Protein AF-0000000068872513 (afdb_homodimer)

InterPro domains:
  IPR003142 Biotin protein ligase, C-terminal [PF02237] (276-318)
  IPR004143 Biotinyl protein ligase (BPL) and lipoyl protein ligase (LPL), catalytic domain [PF03099] (87-212)
  IPR004143 Biotinyl protein ligase (BPL) and lipoyl protein ligase (LPL), catalytic domain [PS51733] (79-258)
  IPR004408 Biotin--acetyl-CoA-carboxylase ligase [TIGR00121] (84-318)
  IPR004408 Biotin--acetyl-CoA-carboxylase ligase [cd16442] (83-257)
  IPR013196 Helix-turn-helix, type 11 [PF08279] (8-60)
  IPR030855 Bifunctional ligase/repressor BirA [MF_00978] (10-322)
  IPR036388 Winged helix-like DNA-binding domain superfamily [G3DSA:1.10.10.10] (1-65)
  IPR036390 Winged helix DNA-binding domain superfamily [SSF46785] (6-61)
  IPR045864 Class II Aminoacyl-tRNA synthetase/Biotinyl protein ligase (BPL) and lipoyl protein ligase (LPL) [G3DSA:3.30.930.10] (67-274)
  IPR045864 Class II Aminoacyl-tRNA synthetase/Biotinyl protein ligase (BPL) and lipoyl protein ligase (LPL) [SSF55681] (81-271)

Sequence (646 aa):
MKNSQNHLAQIVALLNDRRFHPGTAIGQALNISRTAVWKTVQKLKKYEIPITADKSKGYRLERPFLLLDPQKIKNAVQAEPVRIDLFEQINSTNEYLKRVNHPQQLNICLAEMQTQGKGRFQRAWHSPFGQNIYLSLKYPFHKDVSELAGLSLVCGLAVCNAIEENCPLTKPIFVKWPNDIICEDKKLAGILIEIEAETHGFCSAIIGIGLNVNMEKEQDKINQPWISIKNLTATDQDRNQLCAALINQLVNCIDCFEKKGFNEFLASWKTKDYLLNKQIQLKSGRQELQGKSLGINPQGYLTVQLSDGSERIFSSGDTTLLKMKNSQNHLAQIVALLNDRRFHPGTAIGQALNISRTAVWKTVQKLKKYEIPITADKSKGYRLERPFLLLDPQKIKNAVQAEPVRIDLFEQINSTNEYLKRVNHPQQLNICLAEMQTQGKGRFQRAWHSPFGQNIYLSLKYPFHKDVSELAGLSLVCGLAVCNAIEENCPLTKPIFVKWPNDIICEDKKLAGILIEIEAETHGFCSAIIGIGLNVNMEKEQDKINQPWISIKNLTATDQDRNQLCAALINQLVNCIDCFEKKGFNEFLASWKTKDYLLNKQIQLKSGRQELQGKSLGINPQGYLTVQLSDGSERIFSSGDTTLLK

pLDDT: mean 92.17, std 8.87, range [26.64, 98.75]

Nearest PDB structures (foldseek):
  2ewn-assembly1_B  TM=8.607E-01  e=4.129E-32  Escherichia coli
  6apw-assembly1_A  TM=7.536E-01  e=3.717E-30  Staphylococcus aureus
  6ndl-assembly1_A  TM=7.542E-01  e=5.626E-30  Staphylococcus aureus
  8eni-assembly1_A-2  TM=7.549E-01  e=3.527E-29  Staphylococcus aureus subsp. aureus Mu50
  6aqq-assembly1_A  TM=7.389E-01  e=7.665E-28  Staphylococcus aureus

Radius of gyration: 29.81 Å; Cα contacts (8 Å, |Δi|>4): 1366; chains: 2; bounding box: 68×87×62 Å

Secondary structure (DSSP, 8-state):
--STHHHHHHHHHHHTT---B-HHHHHHHHT--HHHHHHHHHHHHHTT--EEEETTTEEEESS------HHHHHHH--SSSEEEEEESSBS-HHHHHHS---TTSEEEEEES-BSS-B-GGG-B--B-TTTSEEEEEEEEESS-GGGGTTHHHHHHHHHHHHHHHHS--SS--EEETTTEEEETTEEEEEEEEEEEEETTS-EEEEEEEEE--S--SPPTT--S-B--HHHHHSS---HHHHHHHHHHHHHHHHHHHHHH-GGGGHHHHHHHBSSTT-EEEEEETTEEEEEEEEEE-TTS-EEEE-TTS-EEEESS-EEEE--/--STHHHHHHHHHHHTT-S-B-HHHHHHHHT--HHHHHHHHHHHHHTT--EEEETTTEEEESS------HHHHHHH--SSSEEEEEESSBS-HHHHHHS---TTSEEEEEES-BSS-B-GGG-B--B-TTTSEEEEEEEEESS-GGGGTTHHHHHHHHHHHHHHHHS--SS--EEETTTEEEETTEEEEEEEEEEEEETTS-EEEEEEEEE--S--SPPTT--S-B--HHHHHSS---HHHHHHHHHHHHHHHHHHHHHH-GGGGHHHHHHHBSSTT-EEEEEETTEEEEEEEEEE-TTS-EEEE-TTS-EEEESS-EEEE--

Organism: Coxiella burnetii (strain RSA 493 / Nine Mile phase I) (NCBI:txid227377)

Structure (mmCIF, N/CA/C/O backbone):
data_AF-0000000068872513-model_v1
#
loop_
_entity.id
_entity.type
_entity.pdbx_description
1 polymer 'Bifunctional ligase/repressor BirA'
#
loop_
_atom_site.group_PDB
_atom_site.id
_atom_site.type_symbol
_atom_site.label_atom_id
_atom_site.label_alt_id
_atom_site.label_comp_id
_atom_site.label_asym_id
_atom_site.label_entity_id
_atom_site.label_seq_id
_atom_sit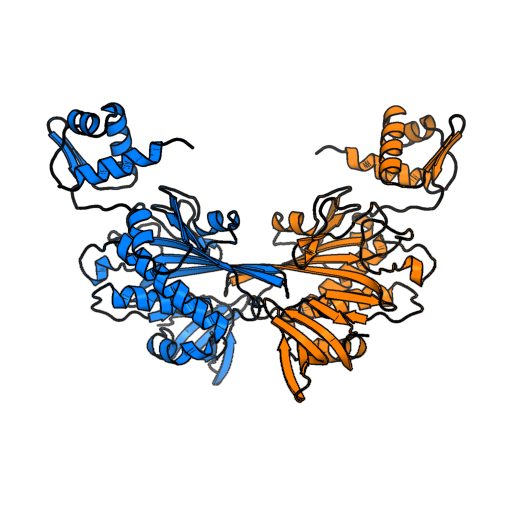e.pdbx_PDB_ins_code
_atom_site.Cartn_x
_atom_site.Cartn_y
_atom_site.Cartn_z
_atom_site.occupancy
_atom_site.B_iso_or_equiv
_atom_site.auth_seq_id
_atom_site.auth_comp_id
_atom_site.auth_asym_id
_atom_site.auth_atom_id
_atom_site.pdbx_PDB_model_num
ATOM 1 N N . MET A 1 1 ? 21.734 -3.811 -20.812 1 26.78 1 MET A N 1
ATOM 2 C CA . MET A 1 1 ? 21.578 -5.199 -20.406 1 26.78 1 MET A CA 1
ATOM 3 C C . MET A 1 1 ? 21.281 -6.098 -21.594 1 26.78 1 MET A C 1
ATOM 5 O O . MET A 1 1 ? 20.156 -6.117 -22.109 1 26.78 1 MET A O 1
ATOM 9 N N . LYS A 1 2 ? 22.219 -6.301 -22.625 1 33 2 LYS A N 1
ATOM 10 C CA . LYS A 1 2 ? 22.391 -6.699 -24.031 1 33 2 LYS A CA 1
ATOM 11 C C . LYS A 1 2 ? 21.734 -8.047 -24.297 1 33 2 LYS A C 1
ATOM 13 O O . LYS A 1 2 ? 21.5 -8.828 -23.375 1 33 2 LYS A O 1
ATOM 18 N N . ASN A 1 3 ? 21.531 -8.57 -25.391 1 40.38 3 ASN A N 1
ATOM 19 C CA . ASN A 1 3 ? 20.922 -9.695 -26.094 1 40.38 3 ASN A CA 1
ATOM 20 C C . ASN A 1 3 ? 21.359 -11.031 -25.484 1 40.38 3 ASN A C 1
ATOM 22 O O . ASN A 1 3 ? 21.547 -12.008 -26.219 1 40.38 3 ASN A O 1
ATOM 26 N N . SER A 1 4 ? 21.984 -11.047 -24.562 1 46.19 4 SER A N 1
ATOM 27 C CA . SER A 1 4 ? 22.469 -12.352 -24.109 1 46.19 4 SER A CA 1
ATOM 28 C C . SER A 1 4 ? 21.312 -13.312 -23.891 1 46.19 4 SER A C 1
ATOM 30 O O . SER A 1 4 ? 21.516 -14.453 -23.453 1 46.19 4 SER A O 1
ATOM 32 N N . GLN A 1 5 ? 20.078 -12.844 -23.547 1 51.5 5 GLN A N 1
ATOM 33 C CA . GLN A 1 5 ? 18.922 -13.68 -23.203 1 51.5 5 GLN A CA 1
ATOM 34 C C . GLN A 1 5 ? 18.719 -14.789 -24.234 1 51.5 5 GLN A C 1
ATOM 36 O O . GLN A 1 5 ? 18.219 -15.859 -23.906 1 51.5 5 GLN A O 1
ATOM 41 N N . ASN A 1 6 ? 18.953 -14.445 -25.469 1 71.88 6 ASN A N 1
ATOM 42 C CA . ASN A 1 6 ? 18.328 -15.156 -26.578 1 71.88 6 ASN A CA 1
ATOM 43 C C . ASN A 1 6 ? 19.031 -16.484 -26.859 1 71.88 6 ASN A C 1
ATOM 45 O O . ASN A 1 6 ? 18.391 -17.484 -27.141 1 71.88 6 ASN A O 1
ATOM 49 N N . HIS A 1 7 ? 20.219 -16.641 -26.297 1 86.12 7 HIS A N 1
ATOM 50 C CA . HIS A 1 7 ? 20.906 -17.859 -26.688 1 86.12 7 HIS A CA 1
ATOM 51 C C . HIS A 1 7 ? 20.469 -19.031 -25.828 1 86.12 7 HIS A C 1
ATOM 53 O O . HIS A 1 7 ? 20.375 -20.156 -26.312 1 86.12 7 HIS A O 1
ATOM 59 N N . LEU A 1 8 ? 20.156 -18.672 -24.625 1 89.94 8 LEU A N 1
ATOM 60 C CA . LEU A 1 8 ? 19.766 -19.719 -23.672 1 89.94 8 LEU A CA 1
ATOM 61 C C . LEU A 1 8 ? 18.516 -20.453 -24.156 1 89.94 8 LEU A C 1
ATOM 63 O O . LEU A 1 8 ? 18.516 -21.688 -24.25 1 89.94 8 LEU A O 1
ATOM 67 N N . ALA A 1 9 ? 17.594 -19.734 -24.516 1 88.75 9 ALA A N 1
ATOM 68 C CA . ALA A 1 9 ? 16.328 -20.312 -24.984 1 88.75 9 ALA A CA 1
ATOM 69 C C . ALA A 1 9 ? 16.531 -21.094 -26.281 1 88.75 9 ALA A C 1
ATOM 71 O O . ALA A 1 9 ? 15.953 -22.172 -26.453 1 88.75 9 ALA A O 1
ATOM 72 N N . GLN A 1 10 ? 17.328 -20.609 -27.062 1 90.81 10 GLN A N 1
ATOM 73 C CA . GLN A 1 10 ? 17.578 -21.25 -28.359 1 90.81 10 GLN A CA 1
ATOM 74 C C . GLN A 1 10 ? 18.328 -22.562 -28.188 1 90.81 10 GLN A C 1
ATOM 76 O O . GLN A 1 10 ? 18 -23.562 -28.859 1 90.81 10 GLN A O 1
ATOM 81 N N . ILE A 1 11 ? 19.25 -22.516 -27.328 1 93 11 ILE A N 1
ATOM 82 C CA . ILE A 1 11 ? 20.031 -23.734 -27.094 1 93 11 ILE A CA 1
ATOM 83 C C . ILE A 1 11 ? 19.141 -24.797 -26.469 1 93 11 ILE A C 1
ATOM 85 O O . ILE A 1 11 ? 19.172 -25.969 -26.875 1 93 11 ILE A O 1
ATOM 89 N N . VAL A 1 12 ? 18.375 -24.406 -25.5 1 91.75 12 VAL A N 1
ATOM 90 C CA . VAL A 1 12 ? 17.453 -25.344 -24.875 1 91.75 12 VAL A CA 1
ATOM 91 C C . VAL A 1 12 ? 16.5 -25.922 -25.906 1 91.75 12 VAL A C 1
ATOM 93 O O . VAL A 1 12 ? 16.25 -27.125 -25.922 1 91.75 12 VAL A O 1
ATOM 96 N N . ALA A 1 13 ? 16.062 -25.062 -26.734 1 89.75 13 ALA A N 1
ATOM 97 C CA . ALA A 1 13 ? 15.133 -25.516 -27.781 1 89.75 13 ALA A CA 1
ATOM 98 C C . ALA A 1 13 ? 15.797 -26.547 -28.688 1 89.75 13 ALA A C 1
ATOM 100 O O . ALA A 1 13 ? 15.18 -27.547 -29.047 1 89.75 13 ALA A O 1
ATOM 101 N N . LEU A 1 14 ? 16.984 -26.359 -29.031 1 91.31 14 LEU A N 1
ATOM 102 C CA . LEU A 1 14 ? 17.734 -27.234 -29.906 1 91.31 14 LEU A CA 1
ATOM 103 C C . LEU A 1 14 ? 17.969 -28.594 -29.234 1 91.31 14 LEU A C 1
ATOM 105 O O . LEU A 1 14 ? 17.922 -29.625 -29.891 1 91.31 14 LEU A O 1
ATOM 109 N N . LEU A 1 15 ? 18.188 -28.562 -27.953 1 92.75 15 LEU A N 1
ATOM 110 C CA . LEU A 1 15 ? 18.562 -29.766 -27.234 1 92.75 15 LEU A CA 1
ATOM 111 C C . LEU A 1 15 ? 17.328 -30.547 -26.812 1 92.75 15 LEU A C 1
ATOM 113 O O . LEU A 1 15 ? 17.438 -31.656 -26.297 1 92.75 15 LEU A O 1
ATOM 117 N N . ASN A 1 16 ? 16.188 -30.062 -27.078 1 90.94 16 ASN A N 1
ATOM 118 C CA . ASN A 1 16 ? 14.961 -30.641 -26.562 1 90.94 16 ASN A CA 1
ATOM 119 C C . ASN A 1 16 ? 14.602 -31.938 -27.297 1 90.94 16 ASN A C 1
ATOM 121 O O . ASN A 1 16 ? 13.711 -32.688 -26.875 1 90.94 16 ASN A O 1
ATOM 125 N N . ASP A 1 17 ? 15.25 -32.25 -28.422 1 89 17 ASP A N 1
ATOM 126 C CA . ASP A 1 17 ? 15.023 -33.5 -29.125 1 89 17 ASP A CA 1
ATOM 127 C C . ASP A 1 17 ? 15.734 -34.656 -28.422 1 89 17 ASP A C 1
ATOM 129 O O . ASP A 1 17 ? 15.609 -35.812 -28.828 1 89 17 ASP A O 1
ATOM 133 N N . ARG A 1 18 ? 16.469 -34.406 -27.422 1 89.19 18 ARG A N 1
ATOM 134 C CA . ARG A 1 18 ? 17.141 -35.312 -26.531 1 89.19 18 ARG A CA 1
ATOM 135 C C . ARG A 1 18 ? 18.219 -36.125 -27.266 1 89.19 18 ARG A C 1
ATOM 137 O O . ARG A 1 18 ? 18.531 -37.25 -26.875 1 89.19 18 ARG A O 1
ATOM 144 N N . ARG A 1 19 ? 18.703 -35.562 -28.328 1 94 19 ARG A N 1
ATOM 145 C CA . ARG A 1 19 ? 19.859 -36.125 -29.031 1 94 19 ARG A CA 1
ATOM 146 C C . ARG A 1 19 ? 21.125 -35.312 -28.766 1 94 19 ARG A C 1
ATOM 148 O O . ARG A 1 19 ? 21.031 -34.125 -28.375 1 94 19 ARG A O 1
ATOM 155 N N . PHE A 1 20 ? 22.156 -36 -28.906 1 95.81 20 PHE A N 1
ATOM 156 C CA . PHE A 1 20 ? 23.422 -35.281 -28.734 1 95.81 20 PHE A CA 1
ATOM 157 C C . PHE A 1 20 ? 23.656 -34.344 -29.906 1 95.81 20 PHE A C 1
ATOM 159 O O . PHE A 1 20 ? 23.438 -34.688 -31.062 1 95.81 20 PHE A O 1
ATOM 166 N N . HIS A 1 21 ? 24.062 -33.156 -29.625 1 96.75 21 HIS A N 1
ATOM 167 C CA . HIS A 1 21 ? 24.484 -32.188 -30.609 1 96.75 21 HIS A CA 1
ATOM 168 C C . HIS A 1 21 ? 25.875 -31.641 -30.297 1 96.75 21 HIS A C 1
ATOM 170 O O . HIS A 1 21 ? 26.094 -31.094 -29.203 1 96.75 21 HIS A O 1
ATOM 176 N N . PRO A 1 22 ? 26.812 -31.844 -31.234 1 95.69 22 PRO A N 1
ATOM 177 C CA . PRO A 1 22 ? 28.125 -31.25 -31 1 95.69 22 PRO A CA 1
ATOM 178 C C . PRO A 1 22 ? 28.078 -29.75 -30.766 1 95.69 22 PRO A C 1
ATOM 180 O O . PRO A 1 22 ? 27.266 -29.047 -31.406 1 95.69 22 PRO A O 1
ATOM 183 N N . GLY A 1 23 ? 28.906 -29.25 -29.969 1 95.19 23 GLY A N 1
ATOM 184 C CA . GLY A 1 23 ? 28.969 -27.828 -29.688 1 95.19 23 GLY A CA 1
ATOM 185 C C . GLY A 1 23 ? 29.125 -26.984 -30.938 1 95.19 23 GLY A C 1
ATOM 186 O O . GLY A 1 23 ? 28.531 -25.906 -31.062 1 95.19 23 GLY A O 1
ATOM 187 N N . THR A 1 24 ? 29.891 -27.484 -31.797 1 94.94 24 THR A N 1
ATOM 188 C CA . THR A 1 24 ? 30.141 -26.781 -33.062 1 94.94 24 THR A CA 1
ATOM 189 C C . THR A 1 24 ? 28.875 -26.703 -33.906 1 94.94 24 THR A C 1
ATOM 191 O O . THR A 1 24 ? 28.609 -25.672 -34.531 1 94.94 24 THR A O 1
ATOM 194 N N . ALA A 1 25 ? 28.156 -27.719 -33.906 1 95.69 25 ALA A N 1
ATOM 195 C CA . ALA A 1 25 ? 26.906 -27.734 -34.656 1 95.69 25 ALA A CA 1
ATOM 196 C C . ALA A 1 25 ? 25.891 -26.766 -34.094 1 95.69 25 ALA A C 1
ATOM 198 O O . ALA A 1 25 ? 25.188 -26.062 -34.812 1 95.69 25 ALA A O 1
ATOM 199 N N . ILE A 1 26 ? 25.812 -26.719 -32.812 1 95.81 26 ILE A N 1
ATOM 200 C CA . ILE A 1 26 ? 24.906 -25.797 -32.125 1 95.81 26 ILE A CA 1
ATOM 201 C C . ILE A 1 26 ? 25.312 -24.359 -32.438 1 95.81 26 ILE A C 1
ATOM 203 O O . ILE A 1 26 ? 24.469 -23.531 -32.781 1 95.81 26 ILE A O 1
ATOM 207 N N . GLY A 1 27 ? 26.547 -24.141 -32.312 1 95.38 27 GLY A N 1
ATOM 208 C CA . GLY A 1 27 ? 27.047 -22.812 -32.625 1 95.38 27 GLY A CA 1
ATOM 209 C C . GLY A 1 27 ? 26.719 -22.359 -34.031 1 95.38 27 GLY A C 1
ATOM 210 O O . GLY A 1 27 ? 26.297 -21.219 -34.25 1 95.38 27 GLY A O 1
ATOM 211 N N . GLN A 1 28 ? 26.906 -23.219 -34.969 1 94.94 28 GLN A N 1
ATOM 212 C CA . GLN A 1 28 ? 26.609 -22.922 -36.375 1 94.94 28 GLN A CA 1
ATOM 213 C C . GLN A 1 28 ? 25.125 -22.641 -36.562 1 94.94 28 GLN A C 1
ATOM 215 O O . GLN A 1 28 ? 24.75 -21.688 -37.25 1 94.94 28 GLN A O 1
ATOM 220 N N . ALA A 1 29 ? 24.375 -23.406 -35.969 1 94.62 29 ALA A N 1
ATOM 221 C CA . ALA A 1 29 ? 22.938 -23.281 -36.125 1 94.62 29 ALA A CA 1
ATOM 222 C C . ALA A 1 29 ? 22.453 -21.938 -35.562 1 94.62 29 ALA A C 1
ATOM 224 O O . ALA A 1 29 ? 21.5 -21.344 -36.094 1 94.62 29 ALA A O 1
ATOM 225 N N . LEU A 1 30 ? 23.109 -21.484 -34.531 1 94.25 30 LEU A N 1
ATOM 226 C CA . LEU A 1 30 ? 22.641 -20.297 -33.812 1 94.25 30 LEU A CA 1
ATOM 227 C C . LEU A 1 30 ? 23.531 -19.094 -34.125 1 94.25 30 LEU A C 1
ATOM 229 O O . LEU A 1 30 ? 23.281 -18 -33.625 1 94.25 30 LEU A O 1
ATOM 233 N N . ASN A 1 31 ? 24.5 -19.344 -34.938 1 94 31 ASN A N 1
ATOM 234 C CA . ASN A 1 31 ? 25.438 -18.297 -35.344 1 94 31 ASN A CA 1
ATOM 235 C C . ASN A 1 31 ? 26.141 -17.688 -34.125 1 94 31 ASN A C 1
ATOM 237 O O . ASN A 1 31 ? 26.156 -16.469 -33.969 1 94 31 ASN A O 1
ATOM 241 N N . ILE A 1 32 ? 26.578 -18.547 -33.25 1 94.69 32 ILE A N 1
ATOM 242 C CA . ILE A 1 32 ? 27.375 -18.141 -32.094 1 94.69 32 ILE A CA 1
ATOM 243 C C . ILE A 1 32 ? 28.609 -19.031 -31.984 1 94.69 32 ILE A C 1
ATOM 245 O O . ILE A 1 32 ? 28.688 -20.062 -32.656 1 94.69 32 ILE A O 1
ATOM 249 N N . SER A 1 33 ? 29.547 -18.672 -31.203 1 94.5 33 SER A N 1
ATOM 250 C CA . SER A 1 33 ? 30.781 -19.438 -31.047 1 94.5 33 SER A CA 1
ATOM 251 C C . SER A 1 33 ? 30.547 -20.688 -30.219 1 94.5 33 SER A C 1
ATOM 253 O O . SER A 1 33 ? 29.594 -20.766 -29.438 1 94.5 33 SER A O 1
ATOM 255 N N . ARG A 1 34 ? 31.422 -21.609 -30.469 1 93.69 34 ARG A N 1
ATOM 256 C CA . ARG A 1 34 ? 31.406 -22.812 -29.625 1 93.69 34 ARG A CA 1
ATOM 257 C C . ARG A 1 34 ? 31.609 -22.469 -28.156 1 93.69 34 ARG A C 1
ATOM 259 O O . ARG A 1 34 ? 31.031 -23.109 -27.281 1 93.69 34 ARG A O 1
ATOM 266 N N . THR A 1 35 ? 32.375 -21.5 -27.938 1 94.5 35 THR A N 1
ATOM 267 C CA . THR A 1 35 ? 32.625 -21.047 -26.562 1 94.5 35 THR A CA 1
ATOM 268 C C . THR A 1 35 ? 31.344 -20.5 -25.938 1 94.5 35 THR A C 1
ATOM 270 O O . THR A 1 35 ? 31.078 -20.75 -24.75 1 94.5 35 THR A O 1
ATOM 273 N N . ALA A 1 36 ? 30.609 -19.766 -26.734 1 94.56 36 ALA A N 1
ATOM 274 C CA . ALA A 1 36 ? 29.344 -19.25 -26.266 1 94.56 36 ALA A CA 1
ATOM 275 C C . ALA A 1 36 ? 28.359 -20.375 -25.922 1 94.56 36 ALA A C 1
ATOM 277 O O . ALA A 1 36 ? 27.625 -20.297 -24.938 1 94.56 36 ALA A O 1
ATOM 278 N N . VAL A 1 37 ? 28.359 -21.359 -26.719 1 95.31 37 VAL A N 1
ATOM 279 C CA . VAL A 1 37 ? 27.531 -22.531 -26.453 1 95.31 37 VAL A CA 1
ATOM 280 C C . VAL A 1 37 ? 27.938 -23.188 -25.141 1 95.31 37 VAL A C 1
ATOM 282 O O . VAL A 1 37 ? 27.094 -23.469 -24.297 1 95.31 37 VAL A O 1
ATOM 285 N N . TRP A 1 38 ? 29.188 -23.406 -25 1 94.19 38 TRP A N 1
ATOM 286 C CA . TRP A 1 38 ? 29.719 -24.016 -23.781 1 94.19 38 TRP A CA 1
ATOM 287 C C . TRP A 1 38 ? 29.344 -23.219 -22.547 1 94.19 38 TRP A C 1
ATOM 289 O O . TRP A 1 38 ? 28.891 -23.781 -21.547 1 94.19 38 TRP A O 1
ATOM 299 N N . LYS A 1 39 ? 29.484 -21.938 -22.594 1 94.94 39 LYS A N 1
ATOM 300 C CA . LYS A 1 39 ? 29.156 -21.062 -21.453 1 94.94 39 LYS A CA 1
ATOM 301 C C . LYS A 1 39 ? 27.672 -21.172 -21.094 1 94.94 39 LYS A C 1
ATOM 303 O O . LYS A 1 39 ? 27.312 -21.188 -19.922 1 94.94 39 LYS A O 1
ATOM 308 N N . THR A 1 40 ? 26.891 -21.156 -22.125 1 94.12 40 THR A N 1
ATOM 309 C CA . THR A 1 40 ? 25.453 -21.266 -21.906 1 94.12 40 THR A CA 1
ATOM 310 C C . THR A 1 40 ? 25.094 -22.594 -21.266 1 94.12 40 THR A C 1
ATOM 312 O O . THR A 1 40 ? 24.281 -22.672 -20.359 1 94.12 40 THR A O 1
ATOM 315 N N . VAL A 1 41 ? 25.719 -23.641 -21.719 1 94 41 VAL A N 1
ATOM 316 C CA . VAL A 1 41 ? 25.469 -24.969 -21.172 1 94 41 VAL A CA 1
ATOM 317 C C . VAL A 1 41 ? 25.922 -25.031 -19.719 1 94 41 VAL A C 1
ATOM 319 O O . VAL A 1 41 ? 25.234 -25.625 -18.875 1 94 41 VAL A O 1
ATOM 322 N N . GLN A 1 42 ? 27.062 -24.438 -19.469 1 94.31 42 GLN A N 1
ATOM 323 C CA . GLN A 1 42 ? 27.547 -24.391 -18.078 1 94.31 42 GLN A CA 1
ATOM 324 C C . GLN A 1 42 ? 26.547 -23.672 -17.188 1 94.31 42 GLN A C 1
ATOM 326 O O . GLN A 1 42 ? 26.297 -24.078 -16.047 1 94.31 42 GLN A O 1
ATOM 331 N N . LYS A 1 43 ? 26.016 -22.609 -17.703 1 93.56 43 LYS A N 1
ATOM 332 C CA . LYS A 1 43 ? 24.984 -21.875 -16.984 1 93.56 43 LYS A CA 1
ATOM 333 C C . LYS A 1 43 ? 23.766 -22.734 -16.719 1 93.56 43 LYS A C 1
ATOM 335 O O . LYS A 1 43 ? 23.219 -22.734 -15.609 1 93.56 43 LYS A O 1
ATOM 340 N N . LEU A 1 44 ? 23.328 -23.422 -17.641 1 92.44 44 LEU A N 1
ATOM 341 C CA . LEU A 1 44 ? 22.172 -24.297 -17.516 1 92.44 44 LEU A CA 1
ATOM 342 C C . LEU A 1 44 ? 22.438 -25.406 -16.5 1 92.44 44 LEU A C 1
ATOM 344 O O . LEU A 1 44 ? 21.547 -25.766 -15.727 1 92.44 44 LEU A O 1
ATOM 348 N N . LYS A 1 45 ? 23.609 -25.891 -16.469 1 91.81 45 LYS A N 1
ATOM 349 C CA . LYS A 1 45 ? 23.984 -26.891 -15.477 1 91.81 45 LYS A CA 1
ATOM 350 C C . LYS A 1 45 ? 23.953 -26.312 -14.062 1 91.81 45 LYS A C 1
ATOM 352 O O . LYS A 1 45 ? 23.531 -26.984 -13.117 1 91.81 45 LYS A O 1
ATOM 357 N N . LYS A 1 46 ? 24.406 -25.109 -13.992 1 91.94 46 LYS A N 1
ATOM 358 C CA . LYS A 1 46 ? 24.359 -24.422 -12.703 1 91.94 46 LYS A CA 1
ATOM 359 C C . LYS A 1 46 ? 22.922 -24.281 -12.219 1 91.94 46 LYS A C 1
ATOM 361 O O . LYS A 1 46 ? 22.656 -24.328 -11.016 1 91.94 46 LYS A O 1
ATOM 366 N N . TYR A 1 47 ? 22.016 -24.109 -13.203 1 91.12 47 TYR A N 1
ATOM 367 C CA . TYR A 1 47 ? 20.594 -24.031 -12.906 1 91.12 47 TYR A CA 1
ATOM 368 C C . TYR A 1 47 ? 20 -25.406 -12.633 1 91.12 47 TYR A C 1
ATOM 370 O O . TYR A 1 47 ? 18.781 -25.562 -12.5 1 91.12 47 TYR A O 1
ATOM 378 N N . GLU A 1 48 ? 20.844 -26.391 -12.664 1 87.12 48 GLU A N 1
ATOM 379 C CA . GLU A 1 48 ? 20.5 -27.781 -12.359 1 87.12 48 GLU A CA 1
ATOM 380 C C . GLU A 1 48 ? 19.594 -28.359 -13.438 1 87.12 48 GLU A C 1
ATOM 382 O O . GLU A 1 48 ? 18.719 -29.172 -13.133 1 87.12 48 GLU A O 1
ATOM 387 N N . ILE A 1 49 ? 19.766 -27.859 -14.586 1 88.5 49 ILE A N 1
ATOM 388 C CA . ILE A 1 49 ? 19.109 -28.484 -15.727 1 88.5 49 ILE A CA 1
ATOM 389 C C . ILE A 1 49 ? 19.875 -29.734 -16.141 1 88.5 49 ILE A C 1
ATOM 391 O O . ILE A 1 49 ? 21.109 -29.734 -16.203 1 88.5 49 ILE A O 1
ATOM 395 N N . PRO A 1 50 ? 19.141 -30.766 -16.422 1 87.38 50 PRO A N 1
ATOM 396 C CA . PRO A 1 50 ? 19.828 -32.031 -16.672 1 87.38 50 PRO A CA 1
ATOM 397 C C . PRO A 1 50 ? 20.406 -32.125 -18.078 1 87.38 50 PRO A C 1
ATOM 399 O O . PRO A 1 50 ? 19.781 -32.75 -18.953 1 87.38 50 PRO A O 1
ATOM 402 N N . ILE A 1 51 ? 21.531 -31.703 -18.281 1 92.19 51 ILE A N 1
ATOM 403 C CA . ILE A 1 51 ? 22.25 -31.781 -19.547 1 92.19 51 ILE A CA 1
ATOM 404 C C . ILE A 1 51 ? 23.484 -32.688 -19.406 1 92.19 51 ILE A C 1
ATOM 406 O O . ILE A 1 51 ? 24.266 -32.5 -18.469 1 92.19 51 ILE A O 1
ATOM 410 N N . THR A 1 52 ? 23.531 -33.562 -20.25 1 93.94 52 THR A N 1
ATOM 411 C CA . THR A 1 52 ? 24.703 -34.406 -20.312 1 93.94 52 THR A CA 1
ATOM 412 C C . THR A 1 52 ? 25.703 -33.906 -21.359 1 93.94 52 THR A C 1
ATOM 414 O O . THR A 1 52 ? 25.312 -33.531 -22.469 1 93.94 52 THR A O 1
ATOM 417 N N . ALA A 1 53 ? 26.891 -33.844 -20.969 1 93.88 53 ALA A N 1
ATOM 418 C CA . ALA A 1 53 ? 27.953 -33.438 -21.875 1 93.88 53 ALA A CA 1
ATOM 419 C C . ALA A 1 53 ? 28.875 -34.625 -22.188 1 93.88 53 ALA A C 1
ATOM 421 O O . ALA A 1 53 ? 29.297 -35.344 -21.281 1 93.88 53 ALA A O 1
ATOM 422 N N . ASP A 1 54 ? 29.047 -34.812 -23.422 1 93.19 54 ASP A N 1
ATOM 423 C CA . ASP A 1 54 ? 29.984 -35.812 -23.922 1 93.19 54 ASP A CA 1
ATOM 424 C C . ASP A 1 54 ? 31.031 -35.188 -24.844 1 93.19 54 ASP A C 1
ATOM 426 O O . ASP A 1 54 ? 30.688 -34.5 -25.812 1 93.19 54 ASP A O 1
ATOM 430 N N . LYS A 1 55 ? 32.25 -35.438 -24.594 1 89.81 55 LYS A N 1
ATOM 431 C CA . LYS A 1 55 ? 33.344 -34.812 -25.328 1 89.81 55 LYS A CA 1
ATOM 432 C C . LYS A 1 55 ? 33.25 -35.125 -26.828 1 89.81 55 LYS A C 1
ATOM 434 O O . LYS A 1 55 ? 33.562 -34.281 -27.656 1 89.81 55 LYS A O 1
ATOM 439 N N . SER A 1 56 ? 32.812 -36.25 -27.203 1 91.56 56 SER A N 1
ATOM 440 C CA . SER A 1 56 ? 32.781 -36.688 -28.594 1 91.56 56 SER A CA 1
ATOM 441 C C . SER A 1 56 ? 31.438 -36.406 -29.25 1 91.56 56 SER A C 1
ATOM 443 O O . SER A 1 56 ? 31.359 -36.094 -30.438 1 91.56 56 SER A O 1
ATOM 445 N N . LYS A 1 57 ? 30.391 -36.344 -28.453 1 94.75 57 LYS A N 1
ATOM 446 C CA . LYS A 1 57 ? 29.047 -36.344 -29.031 1 94.75 57 LYS A CA 1
ATOM 447 C C . LYS A 1 57 ? 28.406 -34.969 -28.859 1 94.75 57 LYS A C 1
ATOM 449 O O . LYS A 1 57 ? 27.453 -34.625 -29.578 1 94.75 57 LYS A O 1
ATOM 454 N N . GLY A 1 58 ? 28.859 -34.25 -27.828 1 96.5 58 GLY A N 1
ATOM 455 C CA . GLY A 1 58 ? 28.281 -32.938 -27.594 1 96.5 58 GLY A CA 1
ATOM 456 C C . GLY A 1 58 ? 27.344 -32.906 -26.391 1 96.5 58 GLY A C 1
ATOM 457 O O . GLY A 1 58 ? 27.672 -33.438 -25.328 1 96.5 58 GLY A O 1
ATOM 458 N N . TYR A 1 59 ? 26.25 -32.125 -26.578 1 96.62 59 TYR A N 1
ATOM 459 C CA . TYR A 1 59 ? 25.359 -31.922 -25.453 1 96.62 59 TYR A CA 1
ATOM 460 C C . TYR A 1 59 ? 23.984 -32.531 -25.734 1 96.62 59 TYR A C 1
ATOM 462 O O . TYR A 1 59 ? 23.516 -32.5 -26.875 1 96.62 59 TYR A O 1
ATOM 470 N N . ARG A 1 60 ? 23.344 -33.062 -24.641 1 94.94 60 ARG A N 1
ATOM 471 C CA . ARG A 1 60 ? 22.016 -33.656 -24.734 1 94.94 60 ARG A CA 1
ATOM 472 C C . ARG A 1 60 ? 21.203 -33.375 -23.469 1 94.94 60 ARG A C 1
ATOM 474 O O . ARG A 1 60 ? 21.734 -33.438 -22.359 1 94.94 60 ARG A O 1
ATOM 481 N N . LEU A 1 61 ? 19.969 -33 -23.656 1 92.94 61 LEU A N 1
ATOM 482 C CA . LEU A 1 61 ? 19.047 -32.938 -22.531 1 92.94 61 LEU A CA 1
ATOM 483 C C . LEU A 1 61 ? 18.578 -34.312 -22.125 1 92.94 61 LEU A C 1
ATOM 485 O O . LEU A 1 61 ? 18.219 -35.125 -22.984 1 92.94 61 LEU A O 1
ATOM 489 N N . GLU A 1 62 ? 18.516 -34.594 -20.891 1 89.31 62 GLU A N 1
ATOM 490 C CA . GLU A 1 62 ? 18.125 -35.906 -20.406 1 89.31 62 GLU A CA 1
ATOM 491 C C . GLU A 1 62 ? 16.609 -36.062 -20.453 1 89.31 62 GLU A C 1
ATOM 493 O O . GLU A 1 62 ? 16.125 -37.188 -20.578 1 89.31 62 GLU A O 1
ATOM 498 N N . ARG A 1 63 ? 15.938 -35 -20.297 1 84.69 63 ARG A N 1
ATOM 499 C CA . ARG A 1 63 ? 14.484 -34.969 -20.391 1 84.69 63 ARG A CA 1
ATOM 500 C C . ARG A 1 63 ? 14.008 -33.656 -21.031 1 84.69 63 ARG A C 1
ATOM 502 O O . ARG A 1 63 ? 14.727 -32.656 -21 1 84.69 63 ARG A O 1
ATOM 509 N N . PRO A 1 64 ? 12.836 -33.781 -21.578 1 84.88 64 PRO A N 1
ATOM 510 C CA . PRO A 1 64 ? 12.328 -32.562 -22.172 1 84.88 64 PRO A CA 1
ATOM 511 C C . PRO A 1 64 ? 12.242 -31.406 -21.172 1 84.88 64 PRO A C 1
ATOM 513 O O . PRO A 1 64 ? 11.922 -31.609 -20.016 1 84.88 64 PRO A O 1
ATOM 516 N N . PHE A 1 65 ? 12.602 -30.281 -21.688 1 87.06 65 PHE A N 1
ATOM 517 C CA . PHE A 1 65 ? 12.578 -29.078 -20.859 1 87.06 65 PHE A CA 1
ATOM 518 C C . PHE A 1 65 ? 12.164 -27.859 -21.688 1 87.06 65 PHE A C 1
ATOM 520 O O . PHE A 1 65 ? 12.766 -27.578 -22.734 1 87.06 65 PHE A O 1
ATOM 527 N N . LEU A 1 66 ? 11.094 -27.219 -21.234 1 87.94 66 LEU A N 1
ATOM 528 C CA . LEU A 1 66 ? 10.586 -26.062 -21.953 1 87.94 66 LEU A CA 1
ATOM 529 C C . LEU A 1 66 ? 10.703 -24.797 -21.094 1 87.94 66 LEU A C 1
ATOM 531 O O . LEU A 1 66 ? 10.289 -24.797 -19.922 1 87.94 66 LEU A O 1
ATOM 535 N N . LEU A 1 67 ? 11.297 -23.812 -21.719 1 93.38 67 LEU A N 1
ATOM 536 C CA . LEU A 1 67 ? 11.336 -22.516 -21.047 1 93.38 67 LEU A CA 1
ATOM 537 C C . LEU A 1 67 ? 10.047 -21.734 -21.297 1 93.38 67 LEU A C 1
ATOM 539 O O . LEU A 1 67 ? 9.305 -22.031 -22.234 1 93.38 67 LEU A O 1
ATOM 543 N N . LEU A 1 68 ? 9.812 -20.766 -20.453 1 96.5 68 LEU A N 1
ATOM 544 C CA . LEU A 1 68 ? 8.703 -19.844 -20.672 1 96.5 68 LEU A CA 1
ATOM 545 C C . LEU A 1 68 ? 8.938 -19.016 -21.922 1 96.5 68 LEU A C 1
ATOM 547 O O . LEU A 1 68 ? 10.078 -18.656 -22.234 1 96.5 68 LEU A O 1
ATOM 551 N N . ASP A 1 69 ? 7.898 -18.766 -22.594 1 94.81 69 ASP A N 1
ATOM 552 C CA . ASP A 1 69 ? 7.887 -17.938 -23.812 1 94.81 69 ASP A CA 1
ATOM 553 C C . ASP A 1 69 ? 6.812 -16.859 -23.719 1 94.81 69 ASP A C 1
ATOM 555 O O . ASP A 1 69 ? 5.621 -17.141 -23.844 1 94.81 69 ASP A O 1
ATOM 559 N N . PRO A 1 70 ? 7.266 -15.641 -23.578 1 95.06 70 PRO A N 1
ATOM 560 C CA . PRO A 1 70 ? 6.285 -14.578 -23.344 1 95.06 70 PRO A CA 1
ATOM 561 C C . PRO A 1 70 ? 5.312 -14.414 -24.516 1 95.06 70 PRO A C 1
ATOM 563 O O . PRO A 1 70 ? 4.148 -14.062 -24.297 1 95.06 70 PRO A O 1
ATOM 566 N N . GLN A 1 71 ? 5.715 -14.688 -25.734 1 94.69 71 GLN A N 1
ATOM 567 C CA . GLN A 1 71 ? 4.82 -14.562 -26.875 1 94.69 71 GLN A CA 1
ATOM 568 C C . GLN A 1 71 ? 3.762 -15.664 -26.859 1 94.69 71 GLN A C 1
ATOM 570 O O . GLN A 1 71 ? 2.592 -15.406 -27.156 1 94.69 71 GLN A O 1
ATOM 575 N N . LYS A 1 72 ? 4.207 -16.859 -26.562 1 95.19 72 LYS A N 1
ATOM 576 C CA . LYS A 1 72 ? 3.256 -17.953 -26.453 1 95.19 72 LYS A CA 1
ATOM 577 C C . LYS A 1 72 ? 2.213 -17.688 -25.375 1 95.19 72 LYS A C 1
ATOM 579 O O . LYS A 1 72 ? 1.02 -17.906 -25.578 1 95.19 72 LYS A O 1
ATOM 584 N N . ILE A 1 73 ? 2.656 -17.188 -24.281 1 97.56 73 ILE A N 1
ATOM 585 C CA . ILE A 1 73 ? 1.756 -16.875 -23.172 1 97.56 73 ILE A CA 1
ATOM 586 C C . ILE A 1 73 ? 0.804 -15.758 -23.578 1 97.56 73 ILE A C 1
ATOM 588 O O . ILE A 1 73 ? -0.412 -15.875 -23.406 1 97.56 73 ILE A O 1
ATOM 592 N N . LYS A 1 74 ? 1.355 -14.68 -24.141 1 96.31 74 LYS A N 1
ATOM 593 C CA . LYS A 1 74 ? 0.562 -13.523 -24.531 1 96.31 74 LYS A CA 1
ATOM 594 C C . LYS A 1 74 ? -0.533 -13.914 -25.531 1 96.31 74 LYS A C 1
ATOM 596 O O . LYS A 1 74 ? -1.663 -13.43 -25.438 1 96.31 74 LYS A O 1
ATOM 601 N N . ASN A 1 75 ? -0.215 -14.812 -26.422 1 95.88 75 ASN A N 1
ATOM 602 C CA . ASN A 1 75 ? -1.163 -15.25 -27.438 1 95.88 75 ASN A CA 1
ATOM 603 C C . ASN A 1 75 ? -2.346 -15.992 -26.812 1 95.88 75 ASN A C 1
ATOM 605 O O . ASN A 1 75 ? -3.428 -16.047 -27.406 1 95.88 75 ASN A O 1
ATOM 609 N N . ALA A 1 76 ? -2.098 -16.547 -25.688 1 96.62 76 ALA A N 1
ATOM 610 C CA . ALA A 1 76 ? -3.143 -17.344 -25.047 1 96.62 76 ALA A CA 1
ATOM 611 C C . ALA A 1 76 ? -3.865 -16.547 -23.969 1 96.62 76 ALA A C 1
ATOM 613 O O . ALA A 1 76 ? -4.805 -17.031 -23.344 1 96.62 76 ALA A O 1
ATOM 614 N N . VAL A 1 77 ? -3.469 -15.312 -23.734 1 96.25 77 VAL A N 1
ATOM 615 C CA . VAL A 1 77 ? -4.113 -14.445 -22.766 1 96.25 77 VAL A CA 1
ATOM 616 C C . VAL A 1 77 ? -5.246 -13.664 -23.438 1 96.25 77 VAL A C 1
ATOM 618 O O . VAL A 1 77 ? -5.074 -13.133 -24.531 1 96.25 77 VAL A O 1
ATOM 621 N N . GLN A 1 78 ? -6.363 -13.578 -22.75 1 90.62 78 GLN A N 1
ATOM 622 C CA . GLN A 1 78 ? -7.559 -12.961 -23.312 1 90.62 78 GLN A CA 1
ATOM 623 C C . GLN A 1 78 ? -7.598 -11.461 -23.031 1 90.62 78 GLN A C 1
ATOM 625 O O . GLN A 1 78 ? -8.102 -10.68 -23.844 1 90.62 78 GLN A O 1
ATOM 630 N N . ALA A 1 79 ? -7.086 -11.117 -21.891 1 82.88 79 ALA A N 1
ATOM 631 C CA . ALA A 1 79 ? -7.125 -9.719 -21.484 1 82.88 79 ALA A CA 1
ATOM 632 C C . ALA A 1 79 ? -6.262 -8.852 -22.406 1 82.88 79 ALA A C 1
ATOM 634 O O . ALA A 1 79 ? -5.184 -9.281 -22.828 1 82.88 79 ALA A O 1
ATOM 635 N N . GLU A 1 80 ? -6.754 -7.539 -22.797 1 76.88 80 GLU A N 1
ATOM 636 C CA . GLU A 1 80 ? -5.992 -6.57 -23.578 1 76.88 80 GLU A CA 1
ATOM 637 C C . GLU A 1 80 ? -6.266 -5.145 -23.109 1 76.88 80 GLU A C 1
ATOM 639 O O . GLU A 1 80 ? -7.398 -4.805 -22.75 1 76.88 80 GLU A O 1
ATOM 644 N N . PRO A 1 81 ? -5.078 -4.562 -23.172 1 87.25 81 PRO A N 1
ATOM 645 C CA . PRO A 1 81 ? -3.666 -4.789 -23.484 1 87.25 81 PRO A CA 1
ATOM 646 C C . PRO A 1 81 ? -2.873 -5.312 -22.281 1 87.25 81 PRO A C 1
ATOM 648 O O . PRO A 1 81 ? -3.102 -4.879 -21.156 1 87.25 81 PRO A O 1
ATOM 651 N N . VAL A 1 82 ? -2.021 -6.285 -22.578 1 92.19 82 VAL A N 1
ATOM 652 C CA . VAL A 1 82 ? -1.212 -6.887 -21.531 1 92.19 82 VAL A CA 1
ATOM 653 C C . VAL A 1 82 ? 0.268 -6.781 -21.891 1 92.19 82 VAL A C 1
ATOM 655 O O . VAL A 1 82 ? 0.646 -6.953 -23.047 1 92.19 82 VAL A O 1
ATOM 658 N N . ARG A 1 83 ? 1.067 -6.379 -20.953 1 94.62 83 ARG A N 1
ATOM 659 C CA . ARG A 1 83 ? 2.523 -6.402 -21.062 1 94.62 83 ARG A CA 1
ATOM 660 C C . ARG A 1 83 ? 3.115 -7.516 -20.203 1 94.62 83 ARG A C 1
ATOM 662 O O . ARG A 1 83 ? 2.875 -7.562 -18.984 1 94.62 83 ARG A O 1
ATOM 669 N N . ILE A 1 84 ? 3.871 -8.375 -20.875 1 96.31 84 ILE A N 1
ATOM 670 C CA . ILE A 1 84 ? 4.504 -9.477 -20.156 1 96.31 84 ILE A CA 1
ATOM 671 C C . ILE A 1 84 ? 6.023 -9.312 -20.188 1 96.31 84 ILE A C 1
ATOM 673 O O . ILE A 1 84 ? 6.633 -9.375 -21.266 1 96.31 84 ILE A O 1
ATOM 677 N N . ASP A 1 85 ? 6.59 -9.047 -19.062 1 97.06 85 ASP A N 1
ATOM 678 C CA . ASP A 1 85 ? 8.039 -9.039 -18.906 1 97.06 85 ASP A CA 1
ATOM 679 C C . ASP A 1 85 ? 8.531 -10.359 -18.312 1 97.06 85 ASP A C 1
ATOM 681 O O . ASP A 1 85 ? 8.109 -10.766 -17.234 1 97.06 85 ASP A O 1
ATOM 685 N N . LEU A 1 86 ? 9.367 -11.008 -19.016 1 97.5 86 LEU A N 1
ATOM 686 C CA . LEU A 1 86 ? 9.922 -12.289 -18.578 1 97.5 86 LEU A CA 1
ATOM 687 C C . LEU A 1 86 ? 11.414 -12.156 -18.297 1 97.5 86 LEU A C 1
ATOM 689 O O . LEU A 1 86 ? 12.172 -11.625 -19.109 1 97.5 86 LEU A O 1
ATOM 693 N N . PHE A 1 87 ? 11.805 -12.656 -17.109 1 97.19 87 PHE A N 1
ATOM 694 C CA . PHE A 1 87 ? 13.211 -12.625 -16.734 1 97.19 87 PHE A CA 1
ATOM 695 C C . PHE A 1 87 ? 13.758 -14.039 -16.547 1 97.19 87 PHE A C 1
ATOM 697 O O . PHE A 1 87 ? 13.062 -14.914 -16.031 1 97.19 87 PHE A O 1
ATOM 704 N N . GLU A 1 88 ? 14.961 -14.188 -17.016 1 95.44 88 GLU A N 1
ATOM 705 C CA . GLU A 1 88 ? 15.68 -15.414 -16.672 1 95.44 88 GLU A CA 1
ATOM 706 C C . GLU A 1 88 ? 15.891 -15.539 -15.172 1 95.44 88 GLU A C 1
ATOM 708 O O . GLU A 1 88 ? 15.602 -16.594 -14.586 1 95.44 88 GLU A O 1
ATOM 713 N N . GLN A 1 89 ? 16.375 -14.523 -14.633 1 96 89 GLN A N 1
ATOM 714 C CA . GLN A 1 89 ? 16.609 -14.406 -13.195 1 96 89 GLN A CA 1
ATOM 715 C C . GLN A 1 89 ? 16.312 -13 -12.703 1 96 89 GLN A C 1
ATOM 717 O O . GLN A 1 89 ? 16.641 -12.016 -13.367 1 96 89 GLN A O 1
ATOM 722 N N . ILE A 1 90 ? 15.664 -12.922 -11.531 1 97.62 90 ILE A N 1
ATOM 723 C CA . ILE A 1 90 ? 15.375 -11.641 -10.898 1 97.62 90 ILE A CA 1
ATOM 724 C C . ILE A 1 90 ? 15.273 -11.828 -9.391 1 97.62 90 ILE A C 1
ATOM 726 O O . ILE A 1 90 ? 15.141 -12.953 -8.898 1 97.62 90 ILE A O 1
ATOM 730 N N . ASN A 1 91 ? 15.398 -10.75 -8.625 1 97.44 91 ASN A N 1
ATOM 731 C CA . ASN A 1 91 ? 15.242 -10.898 -7.18 1 97.44 91 ASN A CA 1
ATOM 732 C C . ASN A 1 91 ? 13.828 -11.328 -6.805 1 97.44 91 ASN A C 1
ATOM 734 O O . ASN A 1 91 ? 13.625 -12.391 -6.215 1 97.44 91 ASN A O 1
ATOM 738 N N . SER A 1 92 ? 12.805 -10.508 -7.227 1 98.12 92 SER A N 1
ATOM 739 C CA . SER A 1 92 ? 11.398 -10.789 -6.977 1 98.12 92 SER A CA 1
ATOM 740 C C . SER A 1 92 ? 10.508 -10.164 -8.039 1 98.12 92 SER A C 1
ATOM 742 O O . SER A 1 92 ? 10.672 -8.992 -8.391 1 98.12 92 SER A O 1
ATOM 744 N N . THR A 1 93 ? 9.609 -10.984 -8.539 1 98.31 93 THR A N 1
ATOM 745 C CA . THR A 1 93 ? 8.695 -10.469 -9.547 1 98.31 93 THR A CA 1
ATOM 746 C C . THR A 1 93 ? 7.801 -9.375 -8.961 1 98.31 93 THR A C 1
ATOM 748 O O . THR A 1 93 ? 7.496 -8.391 -9.633 1 98.31 93 THR A O 1
ATOM 751 N N . ASN A 1 94 ? 7.379 -9.477 -7.711 1 97.69 94 ASN A N 1
ATOM 752 C CA . ASN A 1 94 ? 6.621 -8.422 -7.051 1 97.69 94 ASN A CA 1
ATOM 753 C C . ASN A 1 94 ? 7.434 -7.133 -6.941 1 97.69 94 ASN A C 1
ATOM 755 O O . ASN A 1 94 ? 6.922 -6.047 -7.223 1 97.69 94 ASN A O 1
ATOM 759 N N . GLU A 1 95 ? 8.703 -7.254 -6.543 1 95.88 95 GLU A N 1
ATOM 760 C CA . GLU A 1 95 ? 9.562 -6.082 -6.387 1 95.88 95 GLU A CA 1
ATOM 761 C C . GLU A 1 95 ? 9.734 -5.344 -7.711 1 95.88 95 GLU A C 1
ATOM 763 O O . GLU A 1 95 ? 9.727 -4.109 -7.746 1 95.88 95 GLU A O 1
ATOM 768 N N . TYR A 1 96 ? 9.859 -6.121 -8.734 1 97.44 96 TYR A N 1
ATOM 769 C CA . TYR A 1 96 ? 10 -5.52 -10.055 1 97.44 96 TYR A CA 1
ATOM 770 C C . TYR A 1 96 ? 8.781 -4.672 -10.398 1 97.44 96 TYR A C 1
ATOM 772 O O . TYR A 1 96 ? 8.922 -3.529 -10.844 1 97.44 96 TYR A O 1
ATOM 780 N N . LEU A 1 97 ? 7.59 -5.184 -10.133 1 96.88 97 LEU A N 1
ATOM 781 C CA . LEU A 1 97 ? 6.367 -4.508 -10.547 1 96.88 97 LEU A CA 1
ATOM 782 C C . LEU A 1 97 ? 6.098 -3.287 -9.672 1 96.88 97 LEU A C 1
ATOM 784 O O . LEU A 1 97 ? 5.277 -2.434 -10.023 1 96.88 97 LEU A O 1
ATOM 788 N N . LYS A 1 98 ? 6.73 -3.18 -8.5 1 93 98 LYS A N 1
ATOM 789 C CA . LYS A 1 98 ? 6.621 -1.968 -7.695 1 93 98 LYS A CA 1
ATOM 790 C C . LYS A 1 98 ? 7.223 -0.767 -8.422 1 93 98 LYS A C 1
ATOM 792 O O . LYS A 1 98 ? 6.828 0.375 -8.172 1 93 98 LYS A O 1
ATOM 797 N N . ARG A 1 99 ? 8.078 -1.062 -9.289 1 91.06 99 ARG A N 1
ATOM 798 C CA . ARG A 1 99 ? 8.82 0.009 -9.945 1 91.06 99 ARG A CA 1
ATOM 799 C C . ARG A 1 99 ? 8.273 0.265 -11.352 1 91.06 99 ARG A C 1
ATOM 801 O O . ARG A 1 99 ? 8.727 1.179 -12.039 1 91.06 99 ARG A O 1
ATOM 808 N N . VAL A 1 100 ? 7.41 -0.534 -11.742 1 88.44 100 VAL A N 1
ATOM 809 C CA . VAL A 1 100 ? 6.871 -0.431 -13.094 1 88.44 100 VAL A CA 1
ATOM 810 C C . VAL A 1 100 ? 5.469 0.175 -13.047 1 88.44 100 VAL A C 1
ATOM 812 O O . VAL A 1 100 ? 4.652 -0.205 -12.203 1 88.44 100 VAL A O 1
ATOM 815 N N . ASN A 1 101 ? 5.27 1.19 -13.766 1 78.69 101 ASN A N 1
ATOM 816 C CA . ASN A 1 101 ? 3.936 1.776 -13.852 1 78.69 101 ASN A CA 1
ATOM 817 C C . ASN A 1 101 ? 3.572 2.143 -15.289 1 78.69 101 ASN A C 1
ATOM 819 O O . ASN A 1 101 ? 3.869 3.246 -15.742 1 78.69 101 ASN A O 1
ATOM 823 N N . HIS A 1 102 ? 2.994 1.193 -15.945 1 77.31 102 HIS A N 1
ATOM 824 C CA . HIS A 1 102 ? 2.387 1.446 -17.25 1 77.31 102 HIS A CA 1
ATOM 825 C C . HIS A 1 102 ? 0.864 1.438 -17.156 1 77.31 102 HIS A C 1
ATOM 827 O O . HIS A 1 102 ? 0.232 0.397 -17.344 1 77.31 102 HIS A O 1
ATOM 833 N N . PRO A 1 103 ? 0.261 2.545 -16.938 1 73.56 103 PRO A N 1
ATOM 834 C CA . PRO A 1 103 ? -1.152 2.613 -16.547 1 73.56 103 PRO A CA 1
ATOM 835 C C . PRO A 1 103 ? -2.088 2.18 -17.672 1 73.56 103 PRO A C 1
ATOM 837 O O . PRO A 1 103 ? -3.25 1.847 -17.422 1 73.56 103 PRO A O 1
ATOM 840 N N . GLN A 1 104 ? -1.585 2.066 -18.859 1 79 104 GLN A N 1
ATOM 841 C CA . GLN A 1 104 ? -2.479 1.765 -19.969 1 79 104 GLN A CA 1
ATOM 842 C C . GLN A 1 104 ? -2.551 0.261 -20.234 1 79 104 GLN A C 1
ATOM 844 O O . GLN A 1 104 ? -3.344 -0.197 -21.047 1 79 104 GLN A O 1
ATOM 849 N N . GLN A 1 105 ? -1.731 -0.487 -19.531 1 85.88 105 GLN A N 1
ATOM 850 C CA . GLN A 1 105 ? -1.683 -1.93 -19.734 1 85.88 105 GLN A CA 1
ATOM 851 C C . GLN A 1 105 ? -1.674 -2.684 -18.406 1 85.88 105 GLN A C 1
ATOM 853 O O . GLN A 1 105 ? -1.323 -2.117 -17.375 1 85.88 105 GLN A O 1
ATOM 858 N N . LEU A 1 106 ? -2.18 -3.918 -18.578 1 92.12 106 LEU A N 1
ATOM 859 C CA . LEU A 1 106 ? -1.971 -4.832 -17.469 1 92.12 106 LEU A CA 1
ATOM 860 C C . LEU A 1 106 ? -0.52 -5.297 -17.406 1 92.12 106 LEU A C 1
ATOM 862 O O . LEU A 1 106 ? -0.008 -5.867 -18.375 1 92.12 106 LEU A O 1
ATOM 866 N N . ASN A 1 107 ? 0.147 -5.035 -16.344 1 95.94 107 ASN A N 1
ATOM 867 C CA . ASN A 1 107 ? 1.56 -5.375 -16.203 1 95.94 107 ASN A CA 1
ATOM 868 C C . ASN A 1 107 ? 1.745 -6.742 -15.547 1 95.94 107 ASN A C 1
ATOM 870 O O . ASN A 1 107 ? 1.277 -6.965 -14.43 1 95.94 107 ASN A O 1
ATOM 874 N N . ILE A 1 108 ? 2.396 -7.586 -16.25 1 97.5 108 ILE A N 1
ATOM 875 C CA . ILE A 1 108 ? 2.686 -8.93 -15.773 1 97.5 108 ILE A CA 1
ATOM 876 C C . ILE A 1 108 ? 4.195 -9.172 -15.789 1 97.5 108 ILE A C 1
ATOM 878 O O . ILE A 1 108 ? 4.883 -8.797 -16.734 1 97.5 108 ILE A O 1
ATOM 882 N N . CYS A 1 109 ? 4.684 -9.766 -14.711 1 98.38 109 CYS A N 1
ATOM 883 C CA . CYS A 1 109 ? 6.086 -10.164 -14.625 1 98.38 109 CYS A CA 1
ATOM 884 C C . CYS A 1 109 ? 6.219 -11.656 -14.375 1 98.38 109 CYS A C 1
ATOM 886 O O . CYS A 1 109 ? 5.531 -12.211 -13.516 1 98.38 109 CYS A O 1
ATOM 888 N N . LEU A 1 110 ? 7 -12.297 -15.117 1 98.56 110 LEU A N 1
ATOM 889 C CA . LEU A 1 110 ? 7.355 -13.703 -14.953 1 98.56 110 LEU A CA 1
ATOM 890 C C . LEU A 1 110 ? 8.867 -13.867 -14.812 1 98.56 110 LEU A C 1
ATOM 892 O O . LEU A 1 110 ? 9.633 -13.031 -15.297 1 98.56 110 LEU A O 1
ATOM 896 N N . ALA A 1 111 ? 9.234 -14.945 -14.18 1 98.38 111 ALA A N 1
ATOM 897 C CA . ALA A 1 111 ? 10.656 -15.273 -14.078 1 98.38 111 ALA A CA 1
ATOM 898 C C . ALA A 1 111 ? 10.875 -16.781 -14.094 1 98.38 111 ALA A C 1
ATOM 900 O O . ALA A 1 111 ? 10.055 -17.547 -13.57 1 98.38 111 ALA A O 1
ATOM 901 N N . GLU A 1 112 ? 11.984 -17.172 -14.656 1 97.38 112 GLU A N 1
ATOM 902 C CA . GLU A 1 112 ? 12.383 -18.562 -14.562 1 97.38 112 GLU A CA 1
ATOM 903 C C . GLU A 1 112 ? 12.93 -18.891 -13.18 1 97.38 112 GLU A C 1
ATOM 905 O O . GLU A 1 112 ? 12.852 -20.047 -12.727 1 97.38 112 GLU A O 1
ATOM 910 N N . MET A 1 113 ? 13.445 -17.859 -12.594 1 96.75 113 MET A N 1
ATOM 911 C CA . MET A 1 113 ? 14.039 -18.016 -11.266 1 96.75 113 MET A CA 1
ATOM 912 C C . MET A 1 113 ? 14 -16.703 -10.5 1 96.75 113 MET A C 1
ATOM 914 O O . MET A 1 113 ? 14.227 -15.633 -11.07 1 96.75 113 MET A O 1
ATOM 918 N N . GLN A 1 114 ? 13.719 -16.812 -9.195 1 97.5 114 GLN A N 1
ATOM 919 C CA . GLN A 1 114 ? 13.867 -15.68 -8.289 1 97.5 114 GLN A CA 1
ATOM 920 C C . GLN A 1 114 ? 14.977 -15.93 -7.266 1 97.5 114 GLN A C 1
ATOM 922 O O . GLN A 1 114 ? 15.094 -17.031 -6.73 1 97.5 114 GLN A O 1
ATOM 927 N N . THR A 1 115 ? 15.773 -14.914 -6.996 1 97 115 THR A N 1
ATOM 928 C CA . THR A 1 115 ? 16.844 -15.062 -6.023 1 97 115 THR A CA 1
ATOM 929 C C . THR A 1 115 ? 16.375 -14.641 -4.633 1 97 115 THR A C 1
ATOM 931 O O . THR A 1 115 ? 16.984 -15.016 -3.627 1 97 115 THR A O 1
ATOM 934 N N . GLN A 1 116 ? 15.359 -13.805 -4.598 1 97.06 116 GLN A N 1
ATOM 935 C CA . GLN A 1 116 ? 14.773 -13.344 -3.342 1 97.06 116 GLN A CA 1
ATOM 936 C C . GLN A 1 116 ? 13.25 -13.422 -3.381 1 97.06 116 GLN A C 1
ATOM 938 O O . GLN A 1 116 ? 12.562 -12.453 -3.061 1 97.06 116 GLN A O 1
ATOM 943 N N . GLY A 1 117 ? 12.82 -14.57 -3.867 1 96.56 117 GLY A N 1
ATOM 944 C CA . GLY A 1 117 ? 11.383 -14.773 -3.828 1 96.56 117 GLY A CA 1
ATOM 945 C C . GLY A 1 117 ? 10.781 -14.531 -2.455 1 96.56 117 GLY A C 1
ATOM 946 O O . GLY A 1 117 ? 11.383 -14.883 -1.438 1 96.56 117 GLY A O 1
ATOM 947 N N . LYS A 1 118 ? 9.586 -13.961 -2.451 1 94 118 LYS A N 1
ATOM 948 C CA . LYS A 1 118 ? 9.031 -13.539 -1.17 1 94 118 LYS A CA 1
ATOM 949 C C . LYS A 1 118 ? 7.703 -14.242 -0.889 1 94 118 LYS A C 1
ATOM 951 O O . LYS A 1 118 ? 6.938 -14.523 -1.813 1 94 118 LYS A O 1
ATOM 956 N N . GLY A 1 119 ? 7.527 -14.492 0.357 1 93 119 GLY A N 1
ATOM 957 C CA . GLY A 1 119 ? 6.234 -14.859 0.911 1 93 119 GLY A CA 1
ATOM 958 C C . GLY A 1 119 ? 5.719 -13.867 1.937 1 93 119 GLY A C 1
ATOM 959 O O . GLY A 1 119 ? 6.262 -12.766 2.072 1 93 119 GLY A O 1
ATOM 960 N N . ARG A 1 120 ? 4.633 -14.211 2.582 1 88 120 ARG A N 1
ATOM 961 C CA . ARG A 1 120 ? 4.109 -13.344 3.633 1 88 120 ARG A CA 1
ATOM 962 C C . ARG A 1 120 ? 5.066 -13.289 4.82 1 88 120 ARG A C 1
ATOM 964 O O . ARG A 1 120 ? 5.797 -14.242 5.082 1 88 120 ARG A O 1
ATOM 971 N N . PHE A 1 121 ? 5.043 -12.141 5.477 1 85.56 121 PHE A N 1
ATOM 972 C CA . PHE A 1 121 ? 5.848 -11.906 6.672 1 85.56 121 PHE A CA 1
ATOM 973 C C . PHE A 1 121 ? 7.328 -12.078 6.367 1 85.56 121 PHE A C 1
ATOM 975 O O . PHE A 1 121 ? 8.07 -12.672 7.16 1 85.56 121 PHE A O 1
ATOM 982 N N . GLN A 1 122 ? 7.742 -11.766 5.18 1 83.19 122 GLN A N 1
ATOM 983 C CA . GLN A 1 122 ? 9.125 -11.734 4.715 1 83.19 122 GLN A CA 1
ATOM 984 C C . GLN A 1 122 ? 9.711 -13.141 4.637 1 83.19 122 GLN A C 1
ATOM 986 O O . GLN A 1 122 ? 10.93 -13.32 4.73 1 83.19 122 GLN A O 1
ATOM 991 N N . ARG A 1 123 ? 8.828 -14.078 4.609 1 90.5 123 ARG A N 1
ATOM 992 C CA . ARG A 1 123 ? 9.32 -15.422 4.348 1 90.5 123 ARG A CA 1
ATOM 993 C C . ARG A 1 123 ? 9.844 -15.547 2.922 1 90.5 123 ARG A C 1
ATOM 995 O O . ARG A 1 123 ? 9.555 -14.703 2.072 1 90.5 123 ARG A O 1
ATOM 1002 N N . ALA A 1 124 ? 10.641 -16.609 2.756 1 93.94 124 ALA A N 1
ATOM 1003 C CA . ALA A 1 124 ? 11.234 -16.812 1.437 1 93.94 124 ALA A CA 1
ATOM 1004 C C . ALA A 1 124 ? 10.422 -17.828 0.627 1 93.94 124 ALA A C 1
ATOM 1006 O O . ALA A 1 124 ? 9.93 -18.812 1.172 1 93.94 124 ALA A O 1
ATOM 1007 N N . TRP A 1 125 ? 10.266 -17.578 -0.581 1 96 125 TRP A N 1
ATOM 1008 C CA . TRP A 1 125 ? 9.727 -18.531 -1.539 1 96 125 TRP A CA 1
ATOM 1009 C C . TRP A 1 125 ? 10.828 -19.094 -2.436 1 96 125 TRP A C 1
ATOM 1011 O O . TRP A 1 125 ? 11.352 -18.375 -3.297 1 96 125 TRP A O 1
ATOM 1021 N N . HIS A 1 126 ? 11.203 -20.312 -2.229 1 95.19 126 HIS A N 1
ATOM 1022 C CA . HIS A 1 126 ? 12.242 -20.938 -3.039 1 95.19 126 HIS A CA 1
ATOM 1023 C C . HIS A 1 126 ? 11.805 -21.047 -4.496 1 95.19 126 HIS A C 1
ATOM 1025 O O . HIS A 1 126 ? 10.766 -21.641 -4.793 1 95.19 126 HIS A O 1
ATOM 1031 N N . SER A 1 127 ? 12.617 -20.531 -5.391 1 96.12 127 SER A N 1
ATOM 1032 C CA . SER A 1 127 ? 12.234 -20.375 -6.789 1 96.12 127 SER A CA 1
ATOM 1033 C C . SER A 1 127 ? 13.305 -20.953 -7.719 1 96.12 127 SER A C 1
ATOM 1035 O O . SER A 1 127 ? 13.945 -20.203 -8.461 1 96.12 127 SER A O 1
ATOM 1037 N N . PRO A 1 128 ? 13.453 -22.297 -7.762 1 93.75 128 PRO A N 1
ATOM 1038 C CA . PRO A 1 128 ? 14.438 -22.891 -8.664 1 93.75 128 PRO A CA 1
ATOM 1039 C C . PRO A 1 128 ? 14.148 -22.594 -10.133 1 93.75 128 PRO A C 1
ATOM 1041 O O . PRO A 1 128 ? 13 -22.344 -10.508 1 93.75 128 PRO A O 1
ATOM 1044 N N . PHE A 1 129 ? 15.125 -22.719 -10.961 1 94.75 129 PHE A N 1
ATOM 1045 C CA . PHE A 1 129 ? 15.07 -22.312 -12.359 1 94.75 129 PHE A CA 1
ATOM 1046 C C . PHE A 1 129 ? 14.25 -23.297 -13.18 1 94.75 129 PHE A C 1
ATOM 1048 O O . PHE A 1 129 ? 14.516 -24.5 -13.141 1 94.75 129 PHE A O 1
ATOM 1055 N N . GLY A 1 130 ? 13.227 -22.812 -13.836 1 93.69 130 GLY A N 1
ATOM 1056 C CA . GLY A 1 130 ? 12.555 -23.531 -14.906 1 93.69 130 GLY A CA 1
ATOM 1057 C C . GLY A 1 130 ? 11.625 -24.609 -14.398 1 93.69 130 GLY A C 1
ATOM 1058 O O . GLY A 1 130 ? 11.172 -25.469 -15.172 1 93.69 130 GLY A O 1
ATOM 1059 N N . GLN A 1 131 ? 11.367 -24.609 -13.133 1 93.44 131 GLN A N 1
ATOM 1060 C CA . GLN A 1 131 ? 10.609 -25.734 -12.578 1 93.44 131 GLN A CA 1
ATOM 1061 C C . GLN A 1 131 ? 9.172 -25.312 -12.258 1 93.44 131 GLN A C 1
ATOM 1063 O O . GLN A 1 131 ? 8.234 -26.078 -12.461 1 93.44 131 GLN A O 1
ATOM 1068 N N . ASN A 1 132 ? 9.023 -24.125 -11.742 1 97.12 132 ASN A N 1
ATOM 1069 C CA . ASN A 1 132 ? 7.734 -23.672 -11.234 1 97.12 132 ASN A CA 1
ATOM 1070 C C . ASN A 1 132 ? 7.289 -22.375 -11.906 1 97.12 132 ASN A C 1
ATOM 1072 O O . ASN A 1 132 ? 7.859 -21.969 -12.914 1 97.12 132 ASN A O 1
ATOM 1076 N N . ILE A 1 133 ? 6.176 -21.859 -11.547 1 98.62 133 ILE A N 1
ATOM 1077 C CA . ILE A 1 133 ? 5.695 -20.578 -12.055 1 98.62 133 ILE A CA 1
ATOM 1078 C C . ILE A 1 133 ? 5.824 -19.516 -10.969 1 98.62 133 ILE A C 1
ATOM 1080 O O . ILE A 1 133 ? 5.387 -19.719 -9.828 1 98.62 133 ILE A O 1
ATOM 1084 N N . TYR A 1 134 ? 6.473 -18.5 -11.297 1 98.75 134 TYR A N 1
ATOM 1085 C CA . TYR A 1 134 ? 6.57 -17.266 -10.523 1 98.75 134 TYR A CA 1
ATOM 1086 C C . TYR A 1 134 ? 5.988 -16.094 -11.297 1 98.75 134 TYR A C 1
ATOM 1088 O O . TYR A 1 134 ? 6.637 -15.547 -12.195 1 98.75 134 TYR A O 1
ATOM 1096 N N . LEU A 1 135 ? 4.801 -15.742 -10.969 1 98.75 135 LEU A N 1
ATOM 1097 C CA . LEU A 1 135 ? 4.012 -14.773 -11.719 1 98.75 135 LEU A CA 1
ATOM 1098 C C . LEU A 1 135 ? 3.523 -13.648 -10.812 1 98.75 135 LEU A C 1
ATOM 1100 O O . LEU A 1 135 ? 3.025 -13.906 -9.719 1 98.75 135 LEU A O 1
ATOM 1104 N N . SER A 1 136 ? 3.742 -12.422 -11.219 1 98.69 136 SER A N 1
ATOM 1105 C CA . SER A 1 136 ? 3.137 -11.273 -10.555 1 98.69 136 SER A CA 1
ATOM 1106 C C . SER A 1 136 ? 2.297 -10.445 -11.523 1 98.69 136 SER A C 1
ATOM 1108 O O . SER A 1 136 ? 2.682 -10.266 -12.68 1 98.69 136 SER A O 1
ATOM 1110 N N . LEU A 1 137 ? 1.215 -10.039 -11.062 1 97.56 137 LEU A N 1
ATOM 1111 C CA . LEU A 1 137 ? 0.282 -9.188 -11.797 1 97.56 137 LEU A CA 1
ATOM 1112 C C . LEU A 1 137 ? -0.006 -7.91 -11.023 1 97.56 137 LEU A C 1
ATOM 1114 O O . LEU A 1 137 ? -0.323 -7.957 -9.828 1 97.56 137 LEU A O 1
ATOM 1118 N N . LYS A 1 138 ? 0.202 -6.746 -11.664 1 96.31 138 LYS A N 1
ATOM 1119 C CA . LYS A 1 138 ? -0.182 -5.473 -11.062 1 96.31 138 LYS A CA 1
ATOM 1120 C C . LYS A 1 138 ? -1.561 -5.027 -11.547 1 96.31 138 LYS A C 1
ATOM 1122 O O . LYS A 1 138 ? -1.791 -4.906 -12.75 1 96.31 138 LYS A O 1
ATOM 1127 N N . TYR A 1 139 ? -2.449 -4.797 -10.625 1 93.69 139 TYR A N 1
ATOM 1128 C CA . TYR A 1 139 ? -3.818 -4.445 -10.977 1 93.69 139 TYR A CA 1
ATOM 1129 C C . TYR A 1 139 ? -4.242 -3.15 -10.297 1 93.69 139 TYR A C 1
ATOM 1131 O O . TYR A 1 139 ? -4.234 -3.059 -9.062 1 93.69 139 TYR A O 1
ATOM 1139 N N . PRO A 1 140 ? -4.664 -2.113 -11.031 1 91 140 PRO A N 1
ATOM 1140 C CA . PRO A 1 140 ? -5.219 -0.885 -10.453 1 91 140 PRO A CA 1
ATOM 1141 C C . PRO A 1 140 ? -6.695 -1.02 -10.086 1 91 140 PRO A C 1
ATOM 1143 O O . PRO A 1 140 ? -7.492 -1.521 -10.883 1 91 140 PRO A O 1
ATOM 1146 N N . PHE A 1 141 ? -7.031 -0.648 -8.898 1 88.12 141 PHE A N 1
ATOM 1147 C CA . PHE A 1 141 ? -8.414 -0.683 -8.453 1 88.12 141 PHE A CA 1
ATOM 1148 C C . PHE A 1 141 ? -9.008 0.722 -8.398 1 88.12 141 PHE A C 1
ATOM 1150 O O . PHE A 1 141 ? -8.32 1.673 -8.016 1 88.12 141 PHE A O 1
ATOM 1157 N N . HIS A 1 142 ? -10.211 0.793 -8.781 1 80.75 142 HIS A N 1
ATOM 1158 C CA . HIS A 1 142 ? -10.961 2.031 -8.586 1 80.75 142 HIS A CA 1
ATOM 1159 C C . HIS A 1 142 ? -11.82 1.963 -7.332 1 80.75 142 HIS A C 1
ATOM 1161 O O . HIS A 1 142 ? -13.008 2.297 -7.371 1 80.75 142 HIS A O 1
ATOM 1167 N N . LYS A 1 143 ? -11.281 1.429 -6.301 1 78.56 143 LYS A N 1
ATOM 1168 C CA . LYS A 1 143 ? -11.883 1.28 -4.98 1 78.56 143 LYS A CA 1
ATOM 1169 C C . LYS A 1 143 ? -10.906 1.691 -3.879 1 78.56 143 LYS A C 1
ATOM 1171 O O . LYS A 1 143 ? -9.695 1.703 -4.09 1 78.56 143 LYS A O 1
ATOM 1176 N N . ASP A 1 144 ? -11.547 2.035 -2.785 1 83.25 144 ASP A N 1
ATOM 1177 C CA . ASP A 1 144 ? -10.695 2.281 -1.624 1 83.25 144 ASP A CA 1
ATOM 1178 C C . ASP A 1 144 ? -10.062 0.984 -1.124 1 83.25 144 ASP A C 1
ATOM 1180 O O . ASP A 1 144 ? -10.633 -0.096 -1.292 1 83.25 144 ASP A O 1
ATOM 1184 N N . VAL A 1 145 ? -8.922 1.098 -0.588 1 83.81 145 VAL A N 1
ATOM 1185 C CA . VAL A 1 145 ? -8.148 -0.035 -0.096 1 83.81 145 VAL A CA 1
ATOM 1186 C C . VAL A 1 145 ? -8.984 -0.838 0.9 1 83.81 145 VAL A C 1
ATOM 1188 O O . VAL A 1 145 ? -8.867 -2.064 0.97 1 83.81 145 VAL A O 1
ATOM 1191 N N . SER A 1 146 ? -9.859 -0.198 1.605 1 81.44 146 SER A N 1
ATOM 1192 C CA . SER A 1 146 ? -10.68 -0.857 2.613 1 81.44 146 SER A CA 1
ATOM 1193 C C . SER A 1 146 ? -11.68 -1.817 1.973 1 81.44 146 SER A C 1
ATOM 1195 O O . SER A 1 146 ? -12.25 -2.67 2.652 1 81.44 146 SER A O 1
ATOM 1197 N N . GLU A 1 147 ? -11.867 -1.728 0.686 1 84.06 147 GLU A N 1
ATOM 1198 C CA . GLU A 1 147 ? -12.82 -2.572 -0.021 1 84.06 147 GLU A CA 1
ATOM 1199 C C . GLU A 1 147 ? -12.133 -3.779 -0.653 1 84.06 147 GLU A C 1
ATOM 1201 O O . GLU A 1 147 ? -12.758 -4.547 -1.384 1 84.06 147 GLU A O 1
ATOM 1206 N N . LEU A 1 148 ? -10.938 -3.963 -0.371 1 88.5 148 LEU A N 1
ATOM 1207 C CA . LEU A 1 148 ? -10.195 -5.043 -1.007 1 88.5 148 LEU A CA 1
ATOM 1208 C C . LEU A 1 148 ? -10.148 -6.273 -0.108 1 88.5 148 LEU A C 1
ATOM 1210 O O . LEU A 1 148 ? -9.477 -7.258 -0.427 1 88.5 148 LEU A O 1
ATOM 1214 N N . ALA A 1 149 ? -10.953 -6.223 0.962 1 88.5 149 ALA A N 1
ATOM 1215 C CA . ALA A 1 149 ? -11.031 -7.398 1.827 1 88.5 149 ALA A CA 1
ATOM 1216 C C . ALA A 1 149 ? -11.5 -8.625 1.044 1 88.5 149 ALA A C 1
ATOM 1218 O O . ALA A 1 149 ? -12.477 -8.555 0.295 1 88.5 149 ALA A O 1
ATOM 1219 N N . GLY A 1 150 ? -10.766 -9.672 1.168 1 93.5 150 GLY A N 1
ATOM 1220 C CA . GLY A 1 150 ? -11.133 -10.914 0.496 1 93.5 150 GLY A CA 1
ATOM 1221 C C . GLY A 1 150 ? -10.391 -11.117 -0.813 1 93.5 150 GLY A C 1
ATOM 1222 O O . GLY A 1 150 ? -10.516 -12.172 -1.439 1 93.5 150 GLY A O 1
ATOM 1223 N N . LEU A 1 151 ? -9.648 -10.141 -1.231 1 95.31 151 LEU A N 1
ATOM 1224 C CA . LEU A 1 151 ? -8.969 -10.211 -2.521 1 95.31 151 LEU A CA 1
ATOM 1225 C C . LEU A 1 151 ? -8.07 -11.445 -2.598 1 95.31 151 LEU A C 1
ATOM 1227 O O . LEU A 1 151 ? -8.039 -12.133 -3.621 1 95.31 151 LEU A O 1
ATOM 1231 N N . SER A 1 152 ? -7.375 -11.75 -1.554 1 95.62 152 SER A N 1
ATOM 1232 C CA . SER A 1 152 ? -6.48 -12.906 -1.562 1 95.62 152 SER A CA 1
ATOM 1233 C C . SER A 1 152 ? -7.254 -14.203 -1.767 1 95.62 152 SER A C 1
ATOM 1235 O O . SER A 1 152 ? -6.785 -15.109 -2.459 1 95.62 152 SER A O 1
ATOM 1237 N N . LEU A 1 153 ? -8.406 -14.297 -1.179 1 97.25 153 LEU A N 1
ATOM 1238 C CA . LEU A 1 153 ? -9.242 -15.484 -1.326 1 97.25 153 LEU A CA 1
ATOM 1239 C C . LEU A 1 153 ? -9.75 -15.617 -2.76 1 97.25 153 LEU A C 1
ATOM 1241 O O . LEU A 1 153 ? -9.781 -16.719 -3.311 1 97.25 153 LEU A O 1
ATOM 1245 N N . VAL A 1 154 ? -10.102 -14.453 -3.309 1 98 154 VAL A N 1
ATOM 1246 C CA . VAL A 1 154 ? -10.531 -14.43 -4.703 1 98 154 VAL A CA 1
ATOM 1247 C C . VAL A 1 154 ? -9.398 -14.938 -5.598 1 98 154 VAL A C 1
ATOM 1249 O O . VAL A 1 154 ? -9.625 -15.75 -6.492 1 98 154 VAL A O 1
ATOM 1252 N N . CYS A 1 155 ? -8.211 -14.5 -5.359 1 98.44 155 CYS A N 1
ATOM 1253 C CA . CYS A 1 155 ? -7.055 -14.938 -6.133 1 98.44 155 CYS A CA 1
ATOM 1254 C C . CYS A 1 155 ? -6.797 -16.422 -5.938 1 98.44 155 CYS A C 1
ATOM 1256 O O . CYS A 1 155 ? -6.43 -17.125 -6.883 1 98.44 155 CYS A O 1
ATOM 1258 N N . GLY A 1 156 ? -6.957 -16.891 -4.699 1 98.5 156 GLY A N 1
ATOM 1259 C CA . GLY A 1 156 ? -6.832 -18.328 -4.445 1 98.5 156 GLY A CA 1
ATOM 1260 C C . GLY A 1 156 ? -7.797 -19.156 -5.266 1 98.5 156 GLY A C 1
ATOM 1261 O O . GLY A 1 156 ? -7.406 -20.172 -5.852 1 98.5 156 GLY A O 1
ATOM 1262 N N . LEU A 1 157 ? -9.047 -18.734 -5.312 1 98.62 157 LEU A N 1
ATOM 1263 C CA . LEU A 1 157 ? -10.047 -19.438 -6.102 1 98.62 157 LEU A CA 1
ATOM 1264 C C . LEU A 1 157 ? -9.695 -19.406 -7.582 1 98.62 157 LEU A C 1
ATOM 1266 O O . LEU A 1 157 ? -9.867 -20.406 -8.289 1 98.62 157 LEU A O 1
ATOM 1270 N N . ALA A 1 158 ? -9.188 -18.266 -8.039 1 98.69 158 ALA A N 1
ATOM 1271 C CA . ALA A 1 158 ? -8.766 -18.141 -9.43 1 98.69 158 ALA A CA 1
ATOM 1272 C C . ALA A 1 158 ? -7.672 -19.141 -9.766 1 98.69 158 ALA A C 1
ATOM 1274 O O . ALA A 1 158 ? -7.703 -19.766 -10.828 1 98.69 158 ALA A O 1
ATOM 1275 N N . VAL A 1 159 ? -6.742 -19.312 -8.867 1 98.75 159 VAL A N 1
ATOM 1276 C CA . VAL A 1 159 ? -5.645 -20.25 -9.07 1 98.75 159 VAL A CA 1
ATOM 1277 C C . VAL A 1 159 ? -6.191 -21.672 -9.117 1 98.75 159 VAL A C 1
ATOM 1279 O O . VAL A 1 159 ? -5.816 -22.469 -9.992 1 98.75 159 VAL A O 1
ATOM 1282 N N . CYS A 1 160 ? -7.086 -21.984 -8.203 1 98.62 160 CYS A N 1
ATOM 1283 C CA . CYS A 1 160 ? -7.707 -23.312 -8.211 1 98.62 160 CYS A CA 1
ATOM 1284 C C . CYS A 1 160 ? -8.391 -23.578 -9.547 1 98.62 160 CYS A C 1
ATOM 1286 O O . CYS A 1 160 ? -8.195 -24.641 -10.148 1 98.62 160 CYS A O 1
ATOM 1288 N N . ASN A 1 161 ? -9.156 -22.625 -9.984 1 98.25 161 ASN A N 1
ATOM 1289 C CA . ASN A 1 161 ? -9.859 -22.766 -11.258 1 98.25 161 ASN A CA 1
ATOM 1290 C C . ASN A 1 161 ? -8.883 -23.016 -12.406 1 98.25 161 ASN A C 1
ATOM 1292 O O . ASN A 1 161 ? -9.109 -23.906 -13.234 1 98.25 161 ASN A O 1
ATOM 1296 N N . ALA A 1 162 ? -7.836 -22.25 -12.477 1 98.5 162 ALA A N 1
ATOM 1297 C CA . ALA A 1 162 ? -6.855 -22.375 -13.555 1 98.5 162 ALA A CA 1
ATOM 1298 C C . ALA A 1 162 ? -6.238 -23.781 -13.57 1 98.5 162 ALA A C 1
ATOM 1300 O O . ALA A 1 162 ? -6.086 -24.391 -14.633 1 98.5 162 ALA A O 1
ATOM 1301 N N . ILE A 1 163 ? -5.91 -24.266 -12.398 1 98.31 163 ILE A N 1
ATOM 1302 C CA . ILE A 1 163 ? -5.277 -25.578 -12.289 1 98.31 163 ILE A CA 1
ATOM 1303 C C . ILE A 1 163 ? -6.273 -26.672 -12.68 1 98.31 163 ILE A C 1
ATOM 1305 O O . ILE A 1 163 ? -5.969 -27.531 -13.508 1 98.31 163 ILE A O 1
ATOM 1309 N N . GLU A 1 164 ? -7.469 -26.594 -12.109 1 97.5 164 GLU A N 1
ATOM 1310 C CA . GLU A 1 164 ? -8.461 -27.641 -12.297 1 97.5 164 GLU A CA 1
ATOM 1311 C C . GLU A 1 164 ? -8.922 -27.719 -13.75 1 97.5 164 GLU A C 1
ATOM 1313 O O . GLU A 1 164 ? -9.219 -28.812 -14.258 1 97.5 164 GLU A O 1
ATOM 1318 N N . GLU A 1 165 ? -8.914 -26.656 -14.422 1 96.44 165 GLU A N 1
ATOM 1319 C CA . GLU A 1 165 ? -9.367 -26.609 -15.805 1 96.44 165 GLU A CA 1
ATOM 1320 C C . GLU A 1 165 ? -8.273 -27.094 -16.766 1 96.44 165 GLU A C 1
ATOM 1322 O O . GLU A 1 165 ? -8.555 -27.438 -17.906 1 96.44 165 GLU A O 1
ATOM 1327 N N . ASN A 1 166 ? -7.039 -27.109 -16.281 1 96.25 166 ASN A N 1
ATOM 1328 C CA . ASN A 1 166 ? -5.957 -27.312 -17.25 1 96.25 166 ASN A CA 1
ATOM 1329 C C . ASN A 1 166 ? -5.109 -28.531 -16.875 1 96.25 166 ASN A C 1
ATOM 1331 O O . ASN A 1 166 ? -4.328 -29.016 -17.703 1 96.25 166 ASN A O 1
ATOM 1335 N N . CYS A 1 167 ? -5.246 -29 -15.641 1 94.81 167 CYS A N 1
ATOM 1336 C CA . CYS A 1 167 ? -4.445 -30.141 -15.188 1 94.81 167 CYS A CA 1
ATOM 1337 C C . CYS A 1 167 ? -5.336 -31.281 -14.742 1 94.81 167 CYS A C 1
ATOM 1339 O O . CYS A 1 167 ? -6.34 -31.078 -14.07 1 94.81 167 CYS A O 1
ATOM 1341 N N . PRO A 1 168 ? -5.012 -32.469 -15.125 1 92.31 168 PRO A N 1
ATOM 1342 C CA . PRO A 1 168 ? -5.793 -33.625 -14.711 1 92.31 168 PRO A CA 1
ATOM 1343 C C . PRO A 1 168 ? -5.469 -34.094 -13.281 1 92.31 168 PRO A C 1
ATOM 1345 O O . PRO A 1 168 ? -4.84 -35.125 -13.086 1 92.31 168 PRO A O 1
ATOM 1348 N N . LEU A 1 169 ? -5.98 -33.438 -12.383 1 92.81 169 LEU A N 1
ATOM 1349 C CA . LEU A 1 169 ? -5.695 -33.75 -10.984 1 92.81 169 LEU A CA 1
ATOM 1350 C C . LEU A 1 169 ? -6.492 -34.969 -10.531 1 92.81 169 LEU A C 1
ATOM 1352 O O . LEU A 1 169 ? -7.652 -35.125 -10.914 1 92.81 169 LEU A O 1
ATOM 1356 N N . THR A 1 170 ? -5.883 -35.75 -9.727 1 90.06 170 THR A N 1
ATOM 1357 C CA . THR A 1 170 ? -6.535 -36.938 -9.188 1 90.06 170 THR A CA 1
ATOM 1358 C C . THR A 1 170 ? -7.047 -36.688 -7.77 1 90.06 170 THR A C 1
ATOM 1360 O O . THR A 1 170 ? -7.781 -37.5 -7.207 1 90.06 170 THR A O 1
ATOM 1363 N N . LYS A 1 171 ? -6.617 -35.625 -7.184 1 95.5 171 LYS A N 1
ATOM 1364 C CA . LYS A 1 171 ? -6.988 -35.219 -5.832 1 95.5 171 LYS A CA 1
ATOM 1365 C C . LYS A 1 171 ? -7.516 -33.781 -5.816 1 95.5 171 LYS A C 1
ATOM 1367 O O . LYS A 1 171 ? -7.082 -32.938 -6.613 1 95.5 171 LYS A O 1
ATOM 1372 N N . PRO A 1 172 ? -8.414 -33.531 -4.945 1 96.75 172 PRO A N 1
ATOM 1373 C CA . PRO A 1 172 ? -8.938 -32.156 -4.883 1 96.75 172 PRO A CA 1
ATOM 1374 C C . PRO A 1 172 ? -7.934 -31.172 -4.297 1 96.75 172 PRO A C 1
ATOM 1376 O O . PRO A 1 172 ? -7.059 -31.562 -3.52 1 96.75 172 PRO A O 1
ATOM 1379 N N . ILE A 1 173 ? -8.062 -29.969 -4.703 1 98.12 173 ILE A N 1
ATOM 1380 C CA . ILE A 1 173 ? -7.258 -28.891 -4.129 1 98.12 173 ILE A CA 1
ATOM 1381 C C . ILE A 1 173 ? -8.156 -27.906 -3.389 1 98.12 173 ILE A C 1
ATOM 1383 O O . ILE A 1 173 ? -9.328 -27.75 -3.729 1 98.12 173 ILE A O 1
ATOM 1387 N N . PHE A 1 174 ? -7.621 -27.281 -2.375 1 98.38 174 PHE A N 1
ATOM 1388 C CA . PHE A 1 174 ? -8.344 -26.375 -1.491 1 98.38 174 PHE A CA 1
ATOM 1389 C C . PHE A 1 174 ? -7.543 -25.094 -1.252 1 98.38 174 PHE A C 1
ATOM 1391 O O . PHE A 1 174 ? -6.367 -25.016 -1.608 1 98.38 174 PHE A O 1
ATOM 1398 N N . VAL A 1 175 ? -8.234 -24.125 -0.772 1 98.25 175 VAL A N 1
ATOM 1399 C CA . VAL A 1 175 ? -7.578 -22.891 -0.359 1 98.25 175 VAL A CA 1
ATOM 1400 C C . VAL A 1 175 ? -7.484 -22.844 1.164 1 98.25 175 VAL A C 1
ATOM 1402 O O . VAL A 1 175 ? -8.492 -22.969 1.859 1 98.25 175 VAL A O 1
ATOM 1405 N N . LYS A 1 176 ? -6.309 -22.734 1.635 1 97.62 176 LYS A N 1
ATOM 1406 C CA . LYS A 1 176 ? -6.09 -22.516 3.061 1 97.62 176 LYS A CA 1
ATOM 1407 C C . LYS A 1 176 ? -5.965 -21.016 3.361 1 97.62 176 LYS A C 1
ATOM 1409 O O . LYS A 1 176 ? -5.047 -20.359 2.877 1 97.62 176 LYS A O 1
ATOM 1414 N N . TRP A 1 177 ? -6.871 -20.562 4.137 1 95.88 177 TRP A N 1
ATOM 1415 C CA . TRP A 1 177 ? -6.887 -19.141 4.504 1 95.88 177 TRP A CA 1
ATOM 1416 C C . TRP A 1 177 ? -5.555 -18.734 5.125 1 95.88 177 TRP A C 1
ATOM 1418 O O . TRP A 1 177 ? -5.043 -19.406 6.02 1 95.88 177 TRP A O 1
ATOM 1428 N N . PRO A 1 178 ? -4.922 -17.656 4.602 1 92.94 178 PRO A N 1
ATOM 1429 C CA . PRO A 1 178 ? -5.531 -16.703 3.668 1 92.94 178 PRO A CA 1
ATOM 1430 C C . PRO A 1 178 ? -4.91 -16.766 2.275 1 92.94 178 PRO A C 1
ATOM 1432 O O . PRO A 1 178 ? -5.348 -16.047 1.368 1 92.94 178 PRO A O 1
ATOM 1435 N N . ASN A 1 179 ? -3.965 -17.656 1.996 1 90.94 179 ASN A N 1
ATOM 1436 C CA . ASN A 1 179 ? -3.189 -17.359 0.795 1 90.94 179 ASN A CA 1
ATOM 1437 C C . ASN A 1 179 ? -2.578 -18.625 0.202 1 90.94 179 ASN A C 1
ATOM 1439 O O . ASN A 1 179 ? -1.791 -18.562 -0.743 1 90.94 179 ASN A O 1
ATOM 1443 N N . ASP A 1 180 ? -2.953 -19.797 0.724 1 97.31 180 ASP A N 1
ATOM 1444 C CA . ASP A 1 180 ? -2.287 -21 0.252 1 97.31 180 ASP A CA 1
ATOM 1445 C C . ASP A 1 180 ? -3.262 -21.906 -0.501 1 97.31 180 ASP A C 1
ATOM 1447 O O . ASP A 1 180 ? -4.43 -22.016 -0.128 1 97.31 180 ASP A O 1
ATOM 1451 N N . ILE A 1 181 ? -2.727 -22.516 -1.451 1 98.56 181 ILE A N 1
ATOM 1452 C CA . ILE A 1 181 ? -3.428 -23.625 -2.096 1 98.56 181 ILE A CA 1
ATOM 1453 C C . ILE A 1 181 ? -2.848 -24.953 -1.615 1 98.56 181 ILE A C 1
ATOM 1455 O O . ILE A 1 181 ? -1.632 -25.156 -1.639 1 98.56 181 ILE A O 1
ATOM 1459 N N . ILE A 1 182 ? -3.715 -25.828 -1.24 1 98.19 182 ILE A N 1
ATOM 1460 C CA . ILE A 1 182 ? -3.297 -27.062 -0.576 1 98.19 182 ILE A CA 1
ATOM 1461 C C . ILE A 1 182 ? -3.854 -28.266 -1.325 1 98.19 182 ILE A C 1
ATOM 1463 O O . ILE A 1 182 ? -4.996 -28.25 -1.79 1 98.19 182 ILE A O 1
ATOM 1467 N N . CYS A 1 183 ? -3.051 -29.219 -1.421 1 97.75 183 CYS A N 1
ATOM 1468 C CA . CYS A 1 183 ? -3.449 -30.562 -1.855 1 97.75 183 CYS A CA 1
ATOM 1469 C C . CYS A 1 183 ? -2.814 -31.625 -0.978 1 97.75 183 CYS A C 1
ATOM 1471 O O . CYS A 1 183 ? -1.599 -31.625 -0.771 1 97.75 183 CYS A O 1
ATOM 1473 N N . GLU A 1 184 ? -3.617 -32.5 -0.429 1 95.94 184 GLU A N 1
ATOM 1474 C CA . GLU A 1 184 ? -3.148 -33.562 0.443 1 95.94 184 GLU A CA 1
ATOM 1475 C C . GLU A 1 184 ? -2.312 -33 1.595 1 95.94 184 GLU A C 1
ATOM 1477 O O . GLU A 1 184 ? -1.214 -33.5 1.861 1 95.94 184 GLU A O 1
ATOM 1482 N N . ASP A 1 185 ? -2.752 -31.953 2.141 1 95.06 185 ASP A N 1
ATOM 1483 C CA . ASP A 1 185 ? -2.16 -31.312 3.309 1 95.06 185 ASP A CA 1
ATOM 1484 C C . ASP A 1 185 ? -0.766 -30.781 2.994 1 95.06 185 ASP A C 1
ATOM 1486 O O . ASP A 1 185 ? 0.045 -30.562 3.9 1 95.06 185 ASP A O 1
ATOM 1490 N N . LYS A 1 186 ? -0.457 -30.641 1.728 1 96.5 186 LYS A N 1
ATOM 1491 C CA . LYS A 1 186 ? 0.813 -30.078 1.273 1 96.5 186 LYS A CA 1
ATOM 1492 C C . LYS A 1 186 ? 0.595 -28.812 0.448 1 96.5 186 LYS A C 1
ATOM 1494 O O . LYS A 1 186 ? -0.391 -28.703 -0.284 1 96.5 186 LYS A O 1
ATOM 1499 N N . LYS A 1 187 ? 1.523 -27.969 0.542 1 96.88 187 LYS A N 1
ATOM 1500 C CA . LYS A 1 187 ? 1.398 -26.703 -0.157 1 96.88 187 LYS A CA 1
ATOM 1501 C C . LYS A 1 187 ? 1.685 -26.859 -1.647 1 96.88 187 LYS A C 1
ATOM 1503 O O . LYS A 1 187 ? 2.744 -27.359 -2.031 1 96.88 187 LYS A O 1
ATOM 1508 N N . LEU A 1 188 ? 0.766 -26.375 -2.412 1 98 188 LEU A N 1
ATOM 1509 C CA . LEU A 1 188 ? 0.856 -26.438 -3.867 1 98 188 LEU A CA 1
ATOM 1510 C C . LEU A 1 188 ? 1.182 -25.062 -4.449 1 98 188 LEU A C 1
ATOM 1512 O O . LEU A 1 188 ? 1.91 -24.969 -5.441 1 98 188 LEU A O 1
ATOM 1516 N N . ALA A 1 189 ? 0.667 -24.047 -3.877 1 98.5 189 ALA A N 1
ATOM 1517 C CA . ALA A 1 189 ? 0.877 -22.688 -4.348 1 98.5 189 ALA A CA 1
ATOM 1518 C C . ALA A 1 189 ? 0.748 -21.688 -3.201 1 98.5 189 ALA A C 1
ATOM 1520 O O . ALA A 1 189 ? 0.211 -22.016 -2.141 1 98.5 189 ALA A O 1
ATOM 1521 N N . GLY A 1 190 ? 1.31 -20.531 -3.398 1 97.75 190 GLY A N 1
ATOM 1522 C CA . GLY A 1 190 ? 1.188 -19.391 -2.494 1 97.75 190 GLY A CA 1
ATOM 1523 C C . GLY A 1 190 ? 0.875 -18.094 -3.207 1 97.75 190 GLY A C 1
ATOM 1524 O O . GLY A 1 190 ? 1.32 -17.875 -4.336 1 97.75 190 GLY A O 1
ATOM 1525 N N . ILE A 1 191 ? 0.118 -17.25 -2.5 1 97.56 191 ILE A N 1
ATOM 1526 C CA . ILE A 1 191 ? -0.278 -15.953 -3.053 1 97.56 191 ILE A CA 1
ATOM 1527 C C . ILE A 1 191 ? 0.195 -14.836 -2.131 1 97.56 191 ILE A C 1
ATOM 1529 O O . ILE A 1 191 ? -0.039 -14.875 -0.92 1 97.56 191 ILE A O 1
ATOM 1533 N N . LEU A 1 192 ? 0.907 -13.93 -2.65 1 96.88 192 LEU A N 1
ATOM 1534 C CA . LEU A 1 192 ? 1.328 -12.734 -1.929 1 96.88 192 LEU A CA 1
ATOM 1535 C C . LEU A 1 192 ? 0.769 -11.477 -2.588 1 96.88 192 LEU A C 1
ATOM 1537 O O . LEU A 1 192 ? 1.091 -11.18 -3.74 1 96.88 192 LEU A O 1
ATOM 1541 N N . ILE A 1 193 ? -0.06 -10.758 -1.853 1 96.5 193 ILE A N 1
ATOM 1542 C CA . ILE A 1 193 ? -0.621 -9.523 -2.391 1 96.5 193 ILE A CA 1
ATOM 1543 C C . ILE A 1 193 ? -0.048 -8.32 -1.636 1 96.5 193 ILE A C 1
ATOM 1545 O O . ILE A 1 193 ? -0.197 -8.219 -0.416 1 96.5 193 ILE A O 1
ATOM 1549 N N . GLU A 1 194 ? 0.592 -7.5 -2.32 1 94.94 194 GLU A N 1
ATOM 1550 C CA . GLU A 1 194 ? 1.111 -6.242 -1.785 1 94.94 194 GLU A CA 1
ATOM 1551 C C . GLU A 1 194 ? 0.341 -5.047 -2.336 1 94.94 194 GLU A C 1
ATOM 1553 O O . GLU A 1 194 ? 0.083 -4.969 -3.539 1 94.94 194 GLU A O 1
ATOM 1558 N N . ILE A 1 195 ? -0.03 -4.188 -1.444 1 93.44 195 ILE A N 1
ATOM 1559 C CA . ILE A 1 195 ? -0.889 -3.061 -1.799 1 93.44 195 ILE A CA 1
ATOM 1560 C C . ILE A 1 195 ? -0.106 -1.756 -1.671 1 93.44 195 ILE A C 1
ATOM 1562 O O . ILE A 1 195 ? 0.624 -1.555 -0.697 1 93.44 195 ILE A O 1
ATOM 1566 N N . GLU A 1 196 ? -0.202 -0.983 -2.645 1 90.25 196 GLU A N 1
ATOM 1567 C CA . GLU A 1 196 ? 0.193 0.422 -2.633 1 90.25 196 GLU A CA 1
ATOM 1568 C C . GLU A 1 196 ? -1.003 1.335 -2.889 1 90.25 196 GLU A C 1
ATOM 1570 O O . GLU A 1 196 ? -1.639 1.253 -3.941 1 90.25 196 GLU A O 1
ATOM 1575 N N . ALA A 1 197 ? -1.238 2.186 -1.848 1 90.62 197 ALA A N 1
ATOM 1576 C CA . ALA A 1 197 ? -2.477 2.947 -1.998 1 90.62 197 ALA A CA 1
ATOM 1577 C C . ALA A 1 197 ? -2.375 4.301 -1.303 1 90.62 197 ALA A C 1
ATOM 1579 O O . ALA A 1 197 ? -1.502 4.508 -0.457 1 90.62 197 ALA A O 1
ATOM 1580 N N . GLU A 1 198 ? -3.119 5.191 -1.834 1 88.5 198 GLU A N 1
ATOM 1581 C CA . GLU A 1 198 ? -3.518 6.398 -1.113 1 88.5 198 GLU A CA 1
ATOM 1582 C C . GLU A 1 198 ? -4.965 6.301 -0.632 1 88.5 198 GLU A C 1
ATOM 1584 O O . GLU A 1 198 ? -5.84 5.84 -1.368 1 88.5 198 GLU A O 1
ATOM 1589 N N . THR A 1 199 ? -5.129 6.664 0.611 1 82.69 199 THR A N 1
ATOM 1590 C CA . THR A 1 199 ? -6.504 6.586 1.099 1 82.69 199 THR A CA 1
ATOM 1591 C C . THR A 1 199 ? -7.422 7.488 0.278 1 82.69 199 THR A C 1
ATOM 1593 O O . THR A 1 199 ? -7.035 8.602 -0.093 1 82.69 199 THR A O 1
ATOM 1596 N N . HIS A 1 200 ? -8.594 6.945 -0.027 1 78.75 200 HIS A N 1
ATOM 1597 C CA . HIS A 1 200 ? -9.633 7.621 -0.786 1 78.75 200 HIS A CA 1
ATOM 1598 C C . HIS A 1 200 ? -9.141 8.023 -2.17 1 78.75 200 HIS A C 1
ATOM 1600 O O . HIS A 1 200 ? -9.656 8.969 -2.771 1 78.75 200 HIS A O 1
ATOM 1606 N N . GLY A 1 201 ? -8.109 7.402 -2.631 1 79.25 201 GLY A N 1
ATOM 1607 C CA . GLY A 1 201 ? -7.492 7.715 -3.91 1 79.25 201 GLY A CA 1
ATOM 1608 C C . GLY A 1 201 ? -7.117 6.48 -4.707 1 79.25 201 GLY A C 1
ATOM 1609 O O . GLY A 1 201 ? -7.93 5.57 -4.875 1 79.25 201 GLY A O 1
ATOM 1610 N N . PHE A 1 202 ? -5.918 6.539 -5.25 1 78.88 202 PHE A N 1
ATOM 1611 C CA . PHE A 1 202 ? -5.418 5.469 -6.102 1 78.88 202 PHE A CA 1
ATOM 1612 C C . PHE A 1 202 ? -5.074 4.234 -5.273 1 78.88 202 PHE A C 1
ATOM 1614 O O . PHE A 1 202 ? -4.605 4.352 -4.137 1 78.88 202 PHE A O 1
ATOM 1621 N N . CYS A 1 203 ? -5.379 3.113 -5.809 1 88.44 203 CYS A N 1
ATOM 1622 C CA . CYS A 1 203 ? -5.047 1.837 -5.184 1 88.44 203 CYS A CA 1
ATOM 1623 C C . CYS A 1 203 ? -4.605 0.818 -6.23 1 88.44 203 CYS A C 1
ATOM 1625 O O . CYS A 1 203 ? -5.281 0.629 -7.242 1 88.44 203 CYS A O 1
ATOM 1627 N N . SER A 1 204 ? -3.424 0.281 -5.969 1 91.75 204 SER A N 1
ATOM 1628 C CA . SER A 1 204 ? -2.969 -0.806 -6.828 1 91.75 204 SER A CA 1
ATOM 1629 C C . SER A 1 204 ? -2.518 -2.01 -6.008 1 91.75 204 SER A C 1
ATOM 1631 O O . SER A 1 204 ? -1.974 -1.852 -4.914 1 91.75 204 SER A O 1
ATOM 1633 N N . ALA A 1 205 ? -2.775 -3.137 -6.527 1 94.75 205 ALA A N 1
ATOM 1634 C CA . ALA A 1 205 ? -2.332 -4.383 -5.906 1 94.75 205 ALA A CA 1
ATOM 1635 C C . ALA A 1 205 ? -1.343 -5.121 -6.805 1 94.75 205 ALA A C 1
ATOM 1637 O O . ALA A 1 205 ? -1.527 -5.184 -8.023 1 94.75 205 ALA A O 1
ATOM 1638 N N . ILE A 1 206 ? -0.275 -5.551 -6.238 1 97.06 206 ILE A N 1
ATOM 1639 C CA . ILE A 1 206 ? 0.624 -6.496 -6.891 1 97.06 206 ILE A CA 1
ATOM 1640 C C . ILE A 1 206 ? 0.361 -7.906 -6.367 1 97.06 206 ILE A C 1
ATOM 1642 O O . ILE A 1 206 ? 0.608 -8.195 -5.195 1 97.06 206 ILE A O 1
ATOM 1646 N N . ILE A 1 207 ? -0.095 -8.711 -7.25 1 97.94 207 ILE A N 1
ATOM 1647 C CA . ILE A 1 207 ? -0.49 -10.07 -6.902 1 97.94 207 ILE A CA 1
ATOM 1648 C C . ILE A 1 207 ? 0.574 -11.055 -7.387 1 97.94 207 ILE A C 1
ATOM 1650 O O . ILE A 1 207 ? 0.69 -11.312 -8.586 1 97.94 207 ILE A O 1
ATOM 1654 N N . GLY A 1 208 ? 1.281 -11.617 -6.445 1 98.44 208 GLY A N 1
ATOM 1655 C CA . GLY A 1 208 ? 2.293 -12.617 -6.746 1 98.44 208 GLY A CA 1
ATOM 1656 C C . GLY A 1 208 ? 1.806 -14.039 -6.539 1 98.44 208 GLY A C 1
ATOM 1657 O O . GLY A 1 208 ? 1.203 -14.352 -5.512 1 98.44 208 GLY A O 1
ATOM 1658 N N . ILE A 1 209 ? 2.078 -14.859 -7.469 1 98.69 209 ILE A N 1
ATOM 1659 C CA . ILE A 1 209 ? 1.717 -16.281 -7.402 1 98.69 209 ILE A CA 1
ATOM 1660 C C . ILE A 1 209 ? 2.975 -17.141 -7.512 1 98.69 209 ILE A C 1
ATOM 1662 O O . ILE A 1 209 ? 3.752 -16.984 -8.461 1 98.69 209 ILE A O 1
ATOM 1666 N N . GLY A 1 210 ? 3.184 -17.953 -6.566 1 98.62 210 GLY A N 1
ATOM 1667 C CA . GLY A 1 210 ? 4.094 -19.094 -6.672 1 98.62 210 GLY A CA 1
ATOM 1668 C C . GLY A 1 210 ? 3.377 -20.422 -6.785 1 98.62 210 GLY A C 1
ATOM 1669 O O . GLY A 1 210 ? 2.648 -20.812 -5.871 1 98.62 210 GLY A O 1
ATOM 1670 N N . LEU A 1 211 ? 3.596 -21.109 -7.859 1 98.69 211 LEU A N 1
ATOM 1671 C CA . LEU A 1 211 ? 2.928 -22.375 -8.094 1 98.69 211 LEU A CA 1
ATOM 1672 C C . LEU A 1 211 ? 3.943 -23.484 -8.391 1 98.69 211 LEU A C 1
ATOM 1674 O O . LEU A 1 211 ? 4.75 -23.359 -9.32 1 98.69 211 LEU A O 1
ATOM 1678 N N . ASN A 1 212 ? 3.885 -24.516 -7.625 1 97.62 212 ASN A N 1
ATOM 1679 C CA . ASN A 1 212 ? 4.727 -25.672 -7.883 1 97.62 212 ASN A CA 1
ATOM 1680 C C . ASN A 1 212 ? 4.199 -26.5 -9.055 1 97.62 212 ASN A C 1
ATOM 1682 O O . ASN A 1 212 ? 3.102 -27.062 -8.992 1 97.62 212 ASN A O 1
ATOM 1686 N N . VAL A 1 213 ? 5.047 -26.625 -10.047 1 96.94 213 VAL A N 1
ATOM 1687 C CA . VAL A 1 213 ? 4.527 -27.25 -11.266 1 96.94 213 VAL A CA 1
ATOM 1688 C C . VAL A 1 213 ? 5.309 -28.516 -11.578 1 96.94 213 VAL A C 1
ATOM 1690 O O . VAL A 1 213 ? 4.793 -29.625 -11.422 1 96.94 213 VAL A O 1
ATOM 1693 N N . ASN A 1 214 ? 6.566 -28.328 -11.805 1 93.94 214 ASN A N 1
ATOM 1694 C CA . ASN A 1 214 ? 7.34 -29.484 -12.273 1 93.94 214 ASN A CA 1
ATOM 1695 C C . ASN A 1 214 ? 8.469 -29.828 -11.305 1 93.94 214 ASN A C 1
ATOM 1697 O O . ASN A 1 214 ? 9.312 -30.672 -11.602 1 93.94 214 ASN A O 1
ATOM 1701 N N . MET A 1 215 ? 8.438 -29.172 -10.188 1 90.94 215 MET A N 1
ATOM 1702 C CA . MET A 1 215 ? 9.445 -29.469 -9.172 1 90.94 215 MET A CA 1
ATOM 1703 C C . MET A 1 215 ? 9.234 -30.859 -8.594 1 90.94 215 MET A C 1
ATOM 1705 O O . MET A 1 215 ? 8.109 -31.25 -8.297 1 90.94 215 MET A O 1
ATOM 1709 N N . GLU A 1 216 ? 10.25 -31.703 -8.508 1 82.81 216 GLU A N 1
ATOM 1710 C CA . GLU A 1 216 ? 10.109 -33.094 -8.055 1 82.81 216 GLU A CA 1
ATOM 1711 C C . GLU A 1 216 ? 10.953 -33.344 -6.801 1 82.81 216 GLU A C 1
ATOM 1713 O O . GLU A 1 216 ? 10.469 -33.938 -5.832 1 82.81 216 GLU A O 1
ATOM 1718 N N . LYS A 1 217 ? 12.219 -32.969 -6.871 1 75.31 217 LYS A N 1
ATOM 1719 C CA . LYS A 1 217 ? 13.148 -33.375 -5.82 1 75.31 217 LYS A CA 1
ATOM 1720 C C . LYS A 1 217 ? 13.016 -32.469 -4.598 1 75.31 217 LYS A C 1
ATOM 1722 O O . LYS A 1 217 ? 12.664 -31.297 -4.719 1 75.31 217 LYS A O 1
ATOM 1727 N N . GLU A 1 218 ? 13.242 -33.219 -3.574 1 70.69 218 GLU A N 1
ATOM 1728 C CA . GLU A 1 218 ? 13.25 -32.5 -2.305 1 70.69 218 GLU A CA 1
ATOM 1729 C C . GLU A 1 218 ? 14.242 -31.359 -2.334 1 70.69 218 GLU A C 1
ATOM 1731 O O . GLU A 1 218 ? 15.32 -31.469 -2.918 1 70.69 218 GLU A O 1
ATOM 1736 N N . GLN A 1 219 ? 13.711 -30.328 -1.94 1 71.31 219 GLN A N 1
ATOM 1737 C CA . GLN A 1 219 ? 14.508 -29.109 -1.839 1 71.31 219 GLN A CA 1
ATOM 1738 C C . GLN A 1 219 ? 14.898 -28.828 -0.39 1 71.31 219 GLN A C 1
ATOM 1740 O O . GLN A 1 219 ? 14.031 -28.594 0.454 1 71.31 219 GLN A O 1
ATOM 1745 N N . ASP A 1 220 ? 16.109 -28.734 -0.067 1 72.25 220 ASP A N 1
ATOM 1746 C CA . ASP A 1 220 ? 16.594 -28.516 1.291 1 72.25 220 ASP A CA 1
ATOM 1747 C C . ASP A 1 220 ? 16.141 -27.172 1.832 1 72.25 220 ASP A C 1
ATOM 1749 O O . ASP A 1 220 ? 15.984 -27 3.043 1 72.25 220 ASP A O 1
ATOM 1753 N N . LYS A 1 221 ? 15.844 -26.328 1.035 1 80.38 221 LYS A N 1
ATOM 1754 C CA . LYS A 1 221 ? 15.594 -24.953 1.455 1 80.38 221 LYS A CA 1
ATOM 1755 C C . LYS A 1 221 ? 14.133 -24.75 1.852 1 80.38 221 LYS A C 1
ATOM 1757 O O . LYS A 1 221 ? 13.758 -23.688 2.35 1 80.38 221 LYS A O 1
ATOM 1762 N N . ILE A 1 222 ? 13.352 -25.781 1.659 1 87.88 222 ILE A N 1
ATOM 1763 C CA . ILE A 1 222 ? 11.93 -25.672 1.997 1 87.88 222 ILE A CA 1
ATOM 1764 C C . ILE A 1 222 ? 11.648 -26.469 3.266 1 87.88 222 ILE A C 1
ATOM 1766 O O . ILE A 1 222 ? 11.812 -27.703 3.289 1 87.88 222 ILE A O 1
ATOM 1770 N N . ASN A 1 223 ? 11.148 -25.75 4.293 1 85.38 223 ASN A N 1
ATOM 1771 C CA . ASN A 1 223 ? 10.992 -26.375 5.605 1 85.38 223 ASN A CA 1
ATOM 1772 C C . ASN A 1 223 ? 9.539 -26.734 5.895 1 85.38 223 ASN A C 1
ATOM 1774 O O . ASN A 1 223 ? 9.156 -26.922 7.051 1 85.38 223 ASN A O 1
ATOM 1778 N N . GLN A 1 224 ? 8.719 -26.828 4.891 1 90.25 224 GLN A N 1
ATOM 1779 C CA . GLN A 1 224 ? 7.316 -27.219 5.031 1 90.25 224 GLN A CA 1
ATOM 1780 C C . GLN A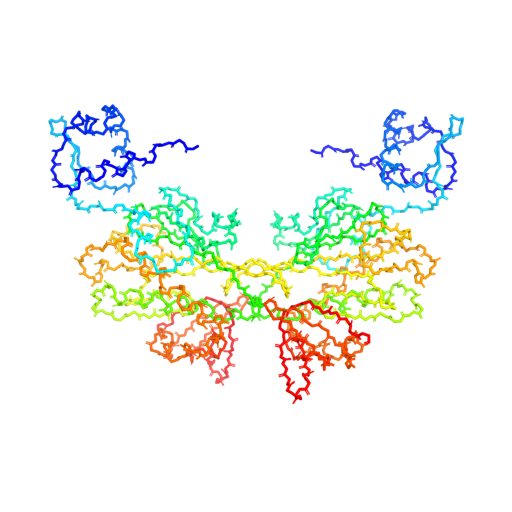 1 224 ? 6.91 -28.203 3.945 1 90.25 224 GLN A C 1
ATOM 1782 O O . GLN A 1 224 ? 7.539 -28.266 2.887 1 90.25 224 GLN A O 1
ATOM 1787 N N . PRO A 1 225 ? 5.895 -29.031 4.242 1 93.25 225 PRO A N 1
ATOM 1788 C CA . PRO A 1 225 ? 5.438 -29.953 3.199 1 93.25 225 PRO A CA 1
ATOM 1789 C C . PRO A 1 225 ? 4.93 -29.219 1.955 1 93.25 225 PRO A C 1
ATOM 1791 O O . PRO A 1 225 ? 4.227 -28.219 2.066 1 93.25 225 PRO A O 1
ATOM 1794 N N . TRP A 1 226 ? 5.344 -29.734 0.838 1 96 226 TRP A N 1
ATOM 1795 C CA . TRP A 1 226 ? 4.906 -29.156 -0.431 1 96 226 TRP A CA 1
ATOM 1796 C C . TRP A 1 226 ? 4.641 -30.25 -1.46 1 96 226 TRP A C 1
ATOM 1798 O O . TRP A 1 226 ? 5.02 -31.406 -1.26 1 96 226 TRP A O 1
ATOM 1808 N N . ILE A 1 227 ? 3.9 -29.938 -2.506 1 96 227 ILE A N 1
ATOM 1809 C CA . ILE A 1 227 ? 3.592 -30.828 -3.617 1 96 227 ILE A CA 1
ATOM 1810 C C . ILE A 1 227 ? 3.566 -30.031 -4.922 1 96 227 ILE A C 1
ATOM 1812 O O . ILE A 1 227 ? 3.412 -28.812 -4.914 1 96 227 ILE A O 1
ATOM 1816 N N . SER A 1 228 ? 3.859 -30.719 -6.012 1 96.56 228 SER A N 1
ATOM 1817 C CA . SER A 1 228 ? 3.779 -30.094 -7.328 1 96.56 228 SER A CA 1
ATOM 1818 C C . SER A 1 228 ? 2.707 -30.75 -8.188 1 96.56 228 SER A C 1
ATOM 1820 O O . SER A 1 228 ? 2.223 -31.844 -7.859 1 96.56 228 SER A O 1
ATOM 1822 N N . ILE A 1 229 ? 2.346 -30.062 -9.211 1 97.06 229 ILE A N 1
ATOM 1823 C CA . ILE A 1 229 ? 1.371 -30.641 -10.133 1 97.06 229 ILE A CA 1
ATOM 1824 C C . ILE A 1 229 ? 1.93 -31.922 -10.742 1 97.06 229 ILE A C 1
ATOM 1826 O O . ILE A 1 229 ? 1.203 -32.906 -10.906 1 97.06 229 ILE A O 1
ATOM 1830 N N . LYS A 1 230 ? 3.164 -31.922 -11.039 1 94.06 230 LYS A N 1
ATOM 1831 C CA . LYS A 1 230 ? 3.803 -33.125 -11.578 1 94.06 230 LYS A CA 1
ATOM 1832 C C . LYS A 1 230 ? 3.689 -34.281 -10.602 1 94.06 230 LYS A C 1
ATOM 1834 O O . LYS A 1 230 ? 3.418 -35.406 -11.008 1 94.06 230 LYS A O 1
ATOM 1839 N N . ASN A 1 231 ? 3.934 -33.969 -9.312 1 93.12 231 ASN A N 1
ATOM 1840 C CA . ASN A 1 231 ? 3.77 -35.031 -8.305 1 93.12 231 ASN A CA 1
ATOM 1841 C C . ASN A 1 231 ? 2.361 -35.625 -8.328 1 93.12 231 ASN A C 1
ATOM 1843 O O . ASN A 1 231 ? 2.182 -36.812 -8.117 1 93.12 231 ASN A O 1
ATOM 1847 N N . LEU A 1 232 ? 1.39 -34.812 -8.602 1 94.19 232 LEU A N 1
ATOM 1848 C CA . LEU A 1 232 ? -0.016 -35.188 -8.539 1 94.19 232 LEU A CA 1
ATOM 1849 C C . LEU A 1 232 ? -0.442 -35.906 -9.82 1 94.19 232 LEU A C 1
ATOM 1851 O O . LEU A 1 232 ? -1.332 -36.75 -9.789 1 94.19 232 LEU A O 1
ATOM 1855 N N . THR A 1 233 ? 0.249 -35.594 -10.938 1 93.81 233 THR A N 1
ATOM 1856 C CA . THR A 1 233 ? -0.217 -36.094 -12.234 1 93.81 233 THR A CA 1
ATOM 1857 C C . THR A 1 233 ? 0.787 -37.062 -12.828 1 93.81 233 THR A C 1
ATOM 1859 O O . THR A 1 233 ? 0.47 -37.781 -13.781 1 93.81 233 THR A O 1
ATOM 1862 N N . ALA A 1 234 ? 1.996 -37.031 -12.43 1 90.94 234 ALA A N 1
ATOM 1863 C CA . ALA A 1 234 ? 3.102 -37.875 -12.914 1 90.94 234 ALA A CA 1
ATOM 1864 C C . ALA A 1 234 ? 3.486 -37.469 -14.344 1 90.94 234 ALA A C 1
ATOM 1866 O O . ALA A 1 234 ? 4.051 -38.281 -15.078 1 90.94 234 ALA A O 1
ATOM 1867 N N . THR A 1 235 ? 3.086 -36.344 -14.734 1 90 235 THR A N 1
ATOM 1868 C CA . THR A 1 235 ? 3.424 -35.844 -16.062 1 90 235 THR A CA 1
ATOM 1869 C C . THR A 1 235 ? 3.936 -34.406 -15.992 1 90 235 THR A C 1
ATOM 1871 O O . THR A 1 235 ? 3.48 -33.625 -15.164 1 90 235 THR A O 1
ATOM 1874 N N . ASP A 1 236 ? 4.832 -34.094 -16.891 1 90 236 ASP A N 1
ATOM 1875 C CA . ASP A 1 236 ? 5.289 -32.719 -17 1 90 236 ASP A CA 1
ATOM 1876 C C . ASP A 1 236 ? 4.176 -31.812 -17.531 1 90 236 ASP A C 1
ATOM 1878 O O . ASP A 1 236 ? 3.412 -32.219 -18.406 1 90 236 ASP A O 1
ATOM 1882 N N . GLN A 1 237 ? 4.137 -30.641 -16.969 1 93.62 237 GLN A N 1
ATOM 1883 C CA . GLN A 1 237 ? 3.123 -29.672 -17.391 1 93.62 237 GLN A CA 1
ATOM 1884 C C . GLN A 1 237 ? 3.73 -28.578 -18.266 1 93.62 237 GLN A C 1
ATOM 1886 O O . GLN A 1 237 ? 4.902 -28.234 -18.094 1 93.62 237 GLN A O 1
ATOM 1891 N N . ASP A 1 238 ? 2.969 -28.109 -19.219 1 94.94 238 ASP A N 1
ATOM 1892 C CA . ASP A 1 238 ? 3.352 -26.938 -19.984 1 94.94 238 ASP A CA 1
ATOM 1893 C C . ASP A 1 238 ? 3.127 -25.656 -19.172 1 94.94 238 ASP A C 1
ATOM 1895 O O . ASP A 1 238 ? 1.996 -25.172 -19.062 1 94.94 238 ASP A O 1
ATOM 1899 N N . ARG A 1 239 ? 4.16 -25.078 -18.703 1 97.25 239 ARG A N 1
ATOM 1900 C CA . ARG A 1 239 ? 4.055 -23.906 -17.844 1 97.25 239 ARG A CA 1
ATOM 1901 C C . ARG A 1 239 ? 3.492 -22.719 -18.625 1 97.25 239 ARG A C 1
ATOM 1903 O O . ARG A 1 239 ? 2.842 -21.844 -18.031 1 97.25 239 ARG A O 1
ATOM 1910 N N . ASN A 1 240 ? 3.773 -22.641 -19.922 1 97.31 240 ASN A N 1
ATOM 1911 C CA . ASN A 1 240 ? 3.252 -21.531 -2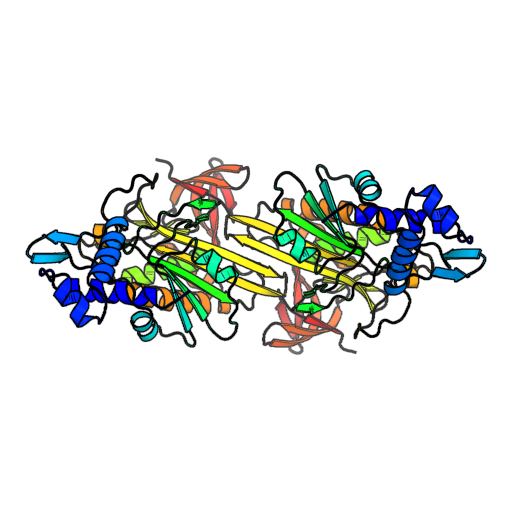0.719 1 97.31 240 ASN A CA 1
ATOM 1912 C C . ASN A 1 240 ? 1.726 -21.531 -20.734 1 97.31 240 ASN A C 1
ATOM 1914 O O . ASN A 1 240 ? 1.102 -20.484 -20.516 1 97.31 240 ASN A O 1
ATOM 1918 N N . GLN A 1 241 ? 1.188 -22.641 -20.953 1 97.12 241 GLN A N 1
ATOM 1919 C CA . GLN A 1 241 ? -0.266 -22.766 -20.969 1 97.12 241 GLN A CA 1
ATOM 1920 C C . GLN A 1 241 ? -0.853 -22.453 -19.594 1 97.12 241 GLN A C 1
ATOM 1922 O O . GLN A 1 241 ? -1.879 -21.781 -19.484 1 97.12 241 GLN A O 1
ATOM 1927 N N . LEU A 1 242 ? -0.213 -22.953 -18.625 1 98.06 242 LEU A N 1
ATOM 1928 C CA . LEU A 1 242 ? -0.698 -22.75 -17.266 1 98.06 242 LEU A CA 1
ATOM 1929 C C . LEU A 1 242 ? -0.594 -21.266 -16.875 1 98.06 242 LEU A C 1
ATOM 1931 O O . LEU A 1 242 ? -1.48 -20.734 -16.203 1 98.06 242 LEU A O 1
ATOM 1935 N N . CYS A 1 243 ? 0.483 -20.609 -17.297 1 98.5 243 CYS A N 1
ATOM 1936 C CA . CYS A 1 243 ? 0.624 -19.172 -17.047 1 98.5 243 CYS A CA 1
ATOM 1937 C C . CYS A 1 243 ? -0.535 -18.406 -17.672 1 98.5 243 CYS A C 1
ATOM 1939 O O . CYS A 1 243 ? -1.136 -17.547 -17 1 98.5 243 CYS A O 1
ATOM 1941 N N . ALA A 1 244 ? -0.845 -18.703 -18.906 1 98.38 244 ALA A N 1
ATOM 1942 C CA . ALA A 1 244 ? -1.945 -18.031 -19.578 1 98.38 244 ALA A CA 1
ATOM 1943 C C . ALA A 1 244 ? -3.268 -18.266 -18.859 1 98.38 244 ALA A C 1
ATOM 1945 O O . ALA A 1 244 ? -4.059 -17.344 -18.672 1 98.38 244 ALA A O 1
ATOM 1946 N N . ALA A 1 245 ? -3.455 -19.5 -18.453 1 98.5 245 ALA A N 1
ATOM 1947 C CA . ALA A 1 245 ? -4.68 -19.859 -17.734 1 98.5 245 ALA A CA 1
ATOM 1948 C C . ALA A 1 245 ? -4.777 -19.094 -16.422 1 98.5 245 ALA A C 1
ATOM 1950 O O . ALA A 1 245 ? -5.848 -18.609 -16.062 1 98.5 245 ALA A O 1
ATOM 1951 N N . LEU A 1 246 ? -3.689 -19.016 -15.719 1 98.62 246 LEU A N 1
ATOM 1952 C CA . LEU A 1 246 ? -3.641 -18.281 -14.461 1 98.62 246 LEU A CA 1
ATOM 1953 C C . LEU A 1 246 ? -4 -16.812 -14.672 1 98.62 246 LEU A C 1
ATOM 1955 O O . LEU A 1 246 ? -4.828 -16.266 -13.945 1 98.62 246 LEU A O 1
ATOM 1959 N N . ILE A 1 247 ? -3.396 -16.203 -15.672 1 98.38 247 ILE A N 1
ATOM 1960 C CA . ILE A 1 247 ? -3.633 -14.781 -15.961 1 98.38 247 ILE A CA 1
ATOM 1961 C C . ILE A 1 247 ? -5.105 -14.562 -16.297 1 98.38 247 ILE A C 1
ATOM 1963 O O . ILE A 1 247 ? -5.75 -13.664 -15.75 1 98.38 247 ILE A O 1
ATOM 1967 N N . ASN A 1 248 ? -5.621 -15.414 -17.156 1 98.44 248 ASN A N 1
ATOM 1968 C CA . ASN A 1 248 ? -7.016 -15.289 -17.562 1 98.44 248 ASN A CA 1
ATOM 1969 C C . ASN A 1 248 ? -7.961 -15.414 -16.375 1 98.44 248 ASN A C 1
ATOM 1971 O O . ASN A 1 248 ? -8.867 -14.594 -16.203 1 98.44 248 ASN A O 1
ATOM 1975 N N . GLN A 1 249 ? -7.738 -16.375 -15.531 1 98.44 249 GLN A N 1
ATOM 1976 C CA . GLN A 1 249 ? -8.609 -16.594 -14.383 1 98.44 249 GLN A CA 1
ATOM 1977 C C . GLN A 1 249 ? -8.469 -15.461 -13.367 1 98.44 249 GLN A C 1
ATOM 1979 O O . GLN A 1 249 ? -9.469 -15.008 -12.805 1 98.44 249 GLN A O 1
ATOM 1984 N N . LEU A 1 250 ? -7.27 -15.023 -13.156 1 98.19 250 LEU A N 1
ATOM 1985 C CA . LEU A 1 250 ? -7.047 -13.922 -12.227 1 98.19 250 LEU A CA 1
ATOM 1986 C C . LEU A 1 250 ? -7.773 -12.664 -12.688 1 98.19 250 LEU A C 1
ATOM 1988 O O . LEU A 1 250 ? -8.508 -12.047 -11.914 1 98.19 250 LEU A O 1
ATOM 1992 N N . VAL A 1 251 ? -7.59 -12.305 -13.914 1 97.12 251 VAL A N 1
ATOM 1993 C CA . VAL A 1 251 ? -8.195 -11.094 -14.453 1 97.12 251 VAL A CA 1
ATOM 1994 C C . VAL A 1 251 ? -9.719 -11.188 -14.367 1 97.12 251 VAL A C 1
ATOM 1996 O O . VAL A 1 251 ? -10.375 -10.258 -13.906 1 97.12 251 VAL A O 1
ATOM 1999 N N . ASN A 1 252 ? -10.25 -12.312 -14.727 1 97.19 252 ASN A N 1
ATOM 2000 C CA . ASN A 1 252 ? -11.695 -12.508 -14.688 1 97.19 252 ASN A CA 1
ATOM 2001 C C . ASN A 1 252 ? -12.242 -12.398 -13.266 1 97.19 252 ASN A C 1
ATOM 2003 O O . ASN A 1 252 ? -13.227 -11.695 -13.023 1 97.19 252 ASN A O 1
ATOM 2007 N N . CYS A 1 253 ? -11.633 -13.062 -12.375 1 97.88 253 CYS A N 1
ATOM 2008 C CA . CYS A 1 253 ? -12.094 -13.086 -10.992 1 97.88 253 CYS A CA 1
ATOM 2009 C C . CYS A 1 253 ? -11.93 -11.711 -10.344 1 97.88 253 CYS A C 1
ATOM 2011 O O . CYS A 1 253 ? -12.812 -11.25 -9.617 1 97.88 253 CYS A O 1
ATOM 2013 N N . ILE A 1 254 ? -10.812 -11.039 -10.609 1 96.25 254 ILE A N 1
ATOM 2014 C CA . ILE A 1 254 ? -10.547 -9.734 -10.023 1 96.25 254 ILE A CA 1
ATOM 2015 C C . ILE A 1 254 ? -11.547 -8.711 -10.562 1 96.25 254 ILE A C 1
ATOM 2017 O O . ILE A 1 254 ? -12.055 -7.871 -9.82 1 96.25 254 ILE A O 1
ATOM 2021 N N . ASP A 1 255 ? -11.812 -8.812 -11.828 1 94.38 255 ASP A N 1
ATOM 2022 C CA . ASP A 1 255 ? -12.805 -7.926 -12.438 1 94.38 255 ASP A CA 1
ATOM 2023 C C . ASP A 1 255 ? -14.164 -8.094 -11.766 1 94.38 255 ASP A C 1
ATOM 2025 O O . ASP A 1 255 ? -14.828 -7.109 -11.445 1 94.38 255 ASP A O 1
ATOM 2029 N N . CYS A 1 256 ? -14.562 -9.297 -11.586 1 96.06 256 CYS A N 1
ATOM 2030 C CA . CYS A 1 256 ? -15.82 -9.586 -10.914 1 96.06 256 CYS A CA 1
ATOM 2031 C C . CYS A 1 256 ? -15.812 -9.062 -9.484 1 96.06 256 CYS A C 1
ATOM 2033 O O . CYS A 1 256 ? -16.766 -8.43 -9.039 1 96.06 256 CYS A O 1
ATOM 2035 N N . PHE A 1 257 ? -14.758 -9.25 -8.828 1 95.56 257 PHE A N 1
ATOM 2036 C CA . PHE A 1 257 ? -14.594 -8.797 -7.457 1 95.56 257 PHE A CA 1
ATOM 2037 C C . PHE A 1 257 ? -14.695 -7.277 -7.375 1 95.56 257 PHE A C 1
ATOM 2039 O O . PHE A 1 257 ? -15.336 -6.742 -6.469 1 95.56 257 PHE A O 1
ATOM 2046 N N . GLU A 1 258 ? -14.039 -6.625 -8.25 1 90.88 258 GLU A N 1
ATOM 2047 C CA . GLU A 1 258 ? -14.078 -5.164 -8.25 1 90.88 258 GLU A CA 1
ATOM 2048 C C . GLU A 1 258 ? -15.5 -4.648 -8.445 1 90.88 258 GLU A C 1
ATOM 2050 O O . GLU A 1 258 ? -15.898 -3.674 -7.809 1 90.88 258 GLU A O 1
ATOM 2055 N N . LYS A 1 259 ? -16.25 -5.332 -9.211 1 89.5 259 LYS A N 1
ATOM 2056 C CA . LYS A 1 259 ? -17.594 -4.875 -9.562 1 89.5 259 LYS A CA 1
ATOM 2057 C C . LYS A 1 259 ? -18.609 -5.312 -8.523 1 89.5 259 LYS A C 1
ATOM 2059 O O . LYS A 1 259 ? -19.531 -4.555 -8.188 1 89.5 259 LYS A O 1
ATOM 2064 N N . LYS A 1 260 ? -18.391 -6.551 -8.008 1 91.75 260 LYS A N 1
ATOM 2065 C CA . LYS A 1 260 ? -19.5 -7.141 -7.254 1 91.75 260 LYS A CA 1
ATOM 2066 C C . LYS A 1 260 ? -19.078 -7.445 -5.816 1 91.75 260 LYS A C 1
ATOM 2068 O O . LYS A 1 260 ? -19.922 -7.758 -4.973 1 91.75 260 LYS A O 1
ATOM 2073 N N . GLY A 1 261 ? -17.859 -7.426 -5.527 1 90.44 261 GLY A N 1
ATOM 2074 C CA . GLY A 1 261 ? -17.391 -7.723 -4.184 1 90.44 261 GLY A CA 1
ATOM 2075 C C . GLY A 1 261 ? -17.188 -9.203 -3.939 1 90.44 261 GLY A C 1
ATOM 2076 O O . GLY A 1 261 ? -17.328 -10.016 -4.855 1 90.44 261 GLY A O 1
ATOM 2077 N N . PHE A 1 262 ? -16.844 -9.531 -2.727 1 93.75 262 PHE A N 1
ATOM 2078 C CA . PHE A 1 262 ? -16.469 -10.898 -2.369 1 93.75 262 PHE A CA 1
ATOM 2079 C C . PHE A 1 262 ? -17.703 -11.789 -2.256 1 93.75 262 PHE A C 1
ATOM 2081 O O . PHE A 1 262 ? -17.609 -13.008 -2.344 1 93.75 262 PHE A O 1
ATOM 2088 N N . ASN A 1 263 ? -18.812 -11.242 -2.059 1 92.44 263 ASN A N 1
ATOM 2089 C CA . ASN A 1 263 ? -20.047 -12.008 -1.865 1 92.44 263 ASN A CA 1
ATOM 2090 C C . ASN A 1 263 ? -20.297 -12.969 -3.025 1 92.44 263 ASN A C 1
ATOM 2092 O O . ASN A 1 263 ? -20.844 -14.055 -2.83 1 92.44 263 ASN A O 1
ATOM 2096 N N . GLU A 1 264 ? -19.875 -12.586 -4.18 1 94.56 264 GLU A N 1
ATOM 2097 C CA . GLU A 1 264 ? -20.078 -13.398 -5.379 1 94.56 264 GLU A CA 1
ATOM 2098 C C . GLU A 1 264 ? -19.234 -14.672 -5.324 1 94.56 264 GLU A C 1
ATOM 2100 O O . GLU A 1 264 ? -19.438 -15.586 -6.133 1 94.56 264 GLU A O 1
ATOM 2105 N N . PHE A 1 265 ? -18.344 -14.766 -4.41 1 97 265 PHE A N 1
ATOM 2106 C CA . PHE A 1 265 ? -17.391 -15.875 -4.387 1 97 265 PHE A CA 1
ATOM 2107 C C . PHE A 1 265 ? -17.656 -16.797 -3.199 1 97 265 PHE A C 1
ATOM 2109 O O . PHE A 1 265 ? -16.984 -17.812 -3.029 1 97 265 PHE A O 1
ATOM 2116 N N . LEU A 1 266 ? -18.641 -16.516 -2.424 1 95.75 266 LEU A N 1
ATOM 2117 C CA . LEU A 1 266 ? -18.906 -17.266 -1.194 1 95.75 266 LEU A CA 1
ATOM 2118 C C . LEU A 1 266 ? -19.266 -18.719 -1.497 1 95.75 266 LEU A C 1
ATOM 2120 O O . LEU A 1 266 ? -18.812 -19.625 -0.806 1 95.75 266 LEU A O 1
ATOM 2124 N N . ALA A 1 267 ? -20.062 -18.891 -2.506 1 95.31 267 ALA A N 1
ATOM 2125 C CA . ALA A 1 267 ? -20.453 -20.25 -2.873 1 95.31 267 ALA A CA 1
ATOM 2126 C C . ALA A 1 267 ? -19.234 -21.078 -3.287 1 95.31 267 ALA A C 1
ATOM 2128 O O . ALA A 1 267 ? -19.078 -22.219 -2.852 1 95.31 267 ALA A O 1
ATOM 2129 N N . SER A 1 268 ? -18.438 -20.531 -4.105 1 96.19 268 SER A N 1
ATOM 2130 C CA . SER A 1 268 ? -17.234 -21.219 -4.535 1 96.19 268 SER A CA 1
ATOM 2131 C C . SER A 1 268 ? -16.297 -21.469 -3.357 1 96.19 268 SER A C 1
ATOM 2133 O O . SER A 1 268 ? -15.68 -22.531 -3.268 1 96.19 268 SER A O 1
ATOM 2135 N N . TRP A 1 269 ? -16.188 -20.531 -2.453 1 97.31 269 TRP A N 1
ATOM 2136 C CA . TRP A 1 269 ? -15.312 -20.672 -1.299 1 97.31 269 TRP A CA 1
ATOM 2137 C C . TRP A 1 269 ? -15.719 -21.859 -0.439 1 97.31 269 TRP A C 1
ATOM 2139 O O . TRP A 1 269 ? -14.867 -22.625 0.027 1 97.31 269 TRP A O 1
ATOM 2149 N N . LYS A 1 270 ? -16.953 -22.062 -0.271 1 95.19 270 LYS A N 1
ATOM 2150 C CA . LYS A 1 270 ? -17.469 -23.125 0.588 1 95.19 270 LYS A CA 1
ATOM 2151 C C . LYS A 1 270 ? -16.953 -24.484 0.143 1 95.19 270 LYS A C 1
ATOM 2153 O O . LYS A 1 270 ? -16.703 -25.359 0.973 1 95.19 270 LYS A O 1
ATOM 2158 N N . THR A 1 271 ? -16.75 -24.625 -1.102 1 96.12 271 THR A N 1
ATOM 2159 C CA . THR A 1 271 ? -16.344 -25.922 -1.632 1 96.12 271 THR A CA 1
ATOM 2160 C C . THR A 1 271 ? -14.82 -26.047 -1.599 1 96.12 271 THR A C 1
ATOM 2162 O O . THR A 1 271 ? -14.281 -27.141 -1.799 1 96.12 271 THR A O 1
ATOM 2165 N N . LYS A 1 272 ? -14.164 -24.938 -1.281 1 98.12 272 LYS A N 1
ATOM 2166 C CA . LYS A 1 272 ? -12.711 -24.969 -1.41 1 98.12 272 LYS A CA 1
ATOM 2167 C C . LYS A 1 272 ? -12.031 -24.688 -0.07 1 98.12 272 LYS A C 1
ATOM 2169 O O . LYS A 1 272 ? -10.805 -24.734 0.034 1 98.12 272 LYS A O 1
ATOM 2174 N N . ASP A 1 273 ? -12.773 -24.484 0.978 1 98.25 273 ASP A N 1
ATOM 2175 C CA . ASP A 1 273 ? -12.258 -24.062 2.275 1 98.25 273 ASP A CA 1
ATOM 2176 C C . ASP A 1 273 ? -11.539 -25.203 2.98 1 98.25 273 ASP A C 1
ATOM 2178 O O . ASP A 1 273 ? -12.188 -26.109 3.529 1 98.25 273 ASP A O 1
ATOM 2182 N N . TYR A 1 274 ? -10.266 -25.094 3.055 1 97.81 274 TYR A N 1
ATOM 2183 C CA . TYR A 1 274 ? -9.438 -26.141 3.637 1 97.81 274 TYR A CA 1
ATOM 2184 C C . TYR A 1 274 ? -9.625 -26.203 5.148 1 97.81 274 TYR A C 1
ATOM 2186 O O . TYR A 1 274 ? -9.547 -27.281 5.742 1 97.81 274 TYR A O 1
ATOM 2194 N N . LEU A 1 275 ? -9.875 -25.109 5.789 1 97.69 275 LEU A N 1
ATOM 2195 C CA . LEU A 1 275 ? -9.82 -25.031 7.246 1 97.69 275 LEU A CA 1
ATOM 2196 C C . LEU A 1 275 ? -11.195 -25.281 7.852 1 97.69 275 LEU A C 1
ATOM 2198 O O . LEU A 1 275 ? -11.32 -25.484 9.062 1 97.69 275 LEU A O 1
ATOM 2202 N N . LEU A 1 276 ? -12.234 -25.328 7.059 1 97.19 276 LEU A N 1
ATOM 2203 C CA . LEU A 1 276 ? -13.609 -25.406 7.559 1 97.19 276 LEU A CA 1
ATOM 2204 C C . LEU A 1 276 ? -13.781 -26.594 8.5 1 97.19 276 LEU A C 1
ATOM 2206 O O . LEU A 1 276 ? -13.438 -27.719 8.156 1 97.19 276 LEU A O 1
ATOM 2210 N N . ASN A 1 277 ? -14.211 -26.328 9.672 1 96.75 277 ASN A N 1
ATOM 2211 C CA . ASN A 1 277 ? -14.57 -27.281 10.703 1 96.75 277 ASN A CA 1
ATOM 2212 C C . ASN A 1 277 ? -13.344 -28 11.266 1 96.75 277 ASN A C 1
ATOM 2214 O O . ASN A 1 277 ? -13.453 -29.078 11.852 1 96.75 277 ASN A O 1
ATOM 2218 N N . LYS A 1 278 ? -12.18 -27.5 11.086 1 96.88 278 LYS A N 1
ATOM 2219 C CA . LYS A 1 278 ? -10.961 -28.078 11.617 1 96.88 278 LYS A CA 1
ATOM 2220 C C . LYS A 1 278 ? -10.461 -27.312 12.836 1 96.88 278 LYS A C 1
ATOM 2222 O O . LYS A 1 278 ? -10.727 -26.109 12.969 1 96.88 278 LYS A O 1
ATOM 2227 N N . GLN A 1 279 ? -9.727 -28 13.695 1 97.25 279 GLN A N 1
ATOM 2228 C CA . GLN A 1 279 ? -9.047 -27.359 14.82 1 97.25 279 GLN A CA 1
ATOM 2229 C C . GLN A 1 279 ? -7.742 -26.703 14.375 1 97.25 279 GLN A C 1
ATOM 2231 O O . GLN A 1 279 ? -6.902 -27.359 13.742 1 97.25 279 GLN A O 1
ATOM 2236 N N . ILE A 1 280 ? -7.688 -25.359 14.734 1 96.75 280 ILE A N 1
ATOM 2237 C CA . ILE A 1 280 ? -6.52 -24.656 14.227 1 96.75 280 ILE A CA 1
ATOM 2238 C C . ILE A 1 280 ? -5.875 -23.844 15.352 1 96.75 280 ILE A C 1
ATOM 2240 O O . ILE A 1 280 ? -6.508 -23.578 16.375 1 96.75 280 ILE A O 1
ATOM 2244 N N . GLN A 1 281 ? -4.617 -23.578 15.164 1 96 281 GLN A N 1
ATOM 2245 C CA . GLN A 1 281 ? -3.895 -22.531 15.891 1 96 281 GLN A CA 1
ATOM 2246 C C . GLN A 1 281 ? -3.715 -21.297 15.031 1 96 281 GLN A C 1
ATOM 2248 O O . GLN A 1 281 ? -3.354 -21.391 13.859 1 96 281 GLN A O 1
ATOM 2253 N N . LEU A 1 282 ? -4.09 -20.156 15.586 1 93.06 282 LEU A N 1
ATOM 2254 C CA . LEU A 1 282 ? -3.99 -18.906 14.859 1 93.06 282 LEU A CA 1
ATOM 2255 C C . LEU A 1 282 ? -3.062 -17.922 15.578 1 93.06 282 LEU A C 1
ATOM 2257 O O . LEU A 1 282 ? -3.209 -17.703 16.781 1 93.06 282 LEU A O 1
ATOM 2261 N N . LYS A 1 283 ? -2.094 -17.453 14.82 1 89.81 283 LYS A N 1
ATOM 2262 C CA . LYS A 1 283 ? -1.241 -16.375 15.297 1 89.81 283 LYS A CA 1
ATOM 2263 C C . LYS A 1 283 ? -1.547 -15.07 14.547 1 89.81 283 LYS A C 1
ATOM 2265 O O . LYS A 1 283 ? -1.354 -14.984 13.336 1 89.81 283 LYS A O 1
ATOM 2270 N N . SER A 1 284 ? -2.062 -14.102 15.203 1 83.75 284 SER A N 1
ATOM 2271 C CA . SER A 1 284 ? -2.391 -12.797 14.633 1 83.75 284 SER A CA 1
ATOM 2272 C C . SER A 1 284 ? -1.831 -11.664 15.477 1 83.75 284 SER A C 1
ATOM 2274 O O . SER A 1 284 ? -2.373 -11.352 16.547 1 83.75 284 SER A O 1
ATOM 2276 N N . GLY A 1 285 ? -0.884 -10.992 14.852 1 73.5 285 GLY A N 1
ATOM 2277 C CA . GLY A 1 285 ? -0.207 -10 15.68 1 73.5 285 GLY A CA 1
ATOM 2278 C C . GLY A 1 285 ? 0.389 -10.586 16.938 1 73.5 285 GLY A C 1
ATOM 2279 O O . GLY A 1 285 ? 1.211 -11.508 16.875 1 73.5 285 GLY A O 1
ATOM 2280 N N . ARG A 1 286 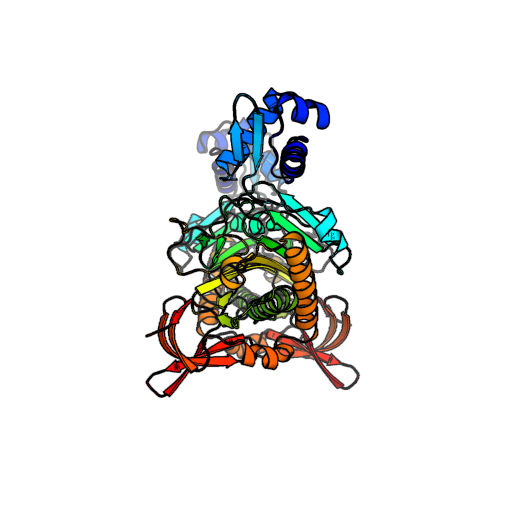? -0.123 -10.031 18.094 1 73.19 286 ARG A N 1
ATOM 2281 C CA . ARG A 1 286 ? 0.402 -10.477 19.391 1 73.19 286 ARG A CA 1
ATOM 2282 C C . ARG A 1 286 ? -0.476 -11.57 19.984 1 73.19 286 ARG A C 1
ATOM 2284 O O . ARG A 1 286 ? -0.16 -12.117 21.047 1 73.19 286 ARG A O 1
ATOM 2291 N N . GLN A 1 287 ? -1.421 -11.898 19.266 1 82.12 287 GLN A N 1
ATOM 2292 C CA . GLN A 1 287 ? -2.377 -12.859 19.812 1 82.12 287 GLN A CA 1
ATOM 2293 C C . GLN A 1 287 ? -2.162 -14.25 19.203 1 82.12 287 GLN A C 1
ATOM 2295 O O . GLN A 1 287 ? -1.842 -14.375 18.031 1 82.12 287 GLN A O 1
ATOM 2300 N N . GLU A 1 288 ? -2.191 -15.211 20.062 1 91.19 288 GLU A N 1
ATOM 2301 C CA . GLU A 1 288 ? -2.211 -16.609 19.672 1 91.19 288 GLU A CA 1
ATOM 2302 C C . GLU A 1 288 ? -3.387 -17.344 20.312 1 91.19 288 GLU A C 1
ATOM 2304 O O . GLU A 1 288 ? -3.645 -17.203 21.516 1 91.19 288 GLU A O 1
ATOM 2309 N N . LEU A 1 289 ? -4.105 -18.047 19.484 1 93.19 289 LEU A N 1
ATOM 2310 C CA . LEU A 1 289 ? -5.246 -18.766 20.047 1 93.19 289 LEU A CA 1
ATOM 2311 C C . LEU A 1 289 ? -5.508 -20.062 19.297 1 93.19 289 LEU A C 1
ATOM 2313 O O . LEU A 1 289 ? -4.977 -20.25 18.203 1 93.19 289 LEU A O 1
ATOM 2317 N N . GLN A 1 290 ? -6.242 -20.906 19.969 1 96 290 GLN A N 1
ATOM 2318 C CA . GLN A 1 290 ? -6.691 -22.156 19.375 1 96 290 GLN A CA 1
ATOM 2319 C C . GLN A 1 290 ? -8.219 -22.219 19.328 1 96 290 GLN A C 1
ATOM 2321 O O . GLN A 1 290 ? -8.898 -21.672 20.188 1 96 290 GLN A O 1
ATOM 2326 N N . GLY A 1 291 ? -8.695 -22.938 18.266 1 96.75 291 GLY A N 1
ATOM 2327 C CA . GLY A 1 291 ? -10.133 -23.109 18.141 1 96.75 291 GLY A CA 1
ATOM 2328 C C . GLY A 1 291 ? -10.539 -23.828 16.859 1 96.75 291 GLY A C 1
ATOM 2329 O O . GLY A 1 291 ? -9.68 -24.344 16.141 1 96.75 291 GLY A O 1
ATOM 2330 N N . LYS A 1 292 ? -11.805 -23.891 16.719 1 97.88 292 LYS A N 1
ATOM 2331 C CA . LYS A 1 292 ? -12.352 -24.516 15.516 1 97.88 292 LYS A CA 1
ATOM 2332 C C . LYS A 1 292 ? -12.664 -23.453 14.453 1 97.88 292 LYS A C 1
ATOM 2334 O O . LYS A 1 292 ? -13.336 -22.469 14.727 1 97.88 292 LYS A O 1
ATOM 2339 N N . SER A 1 293 ? -12.188 -23.75 13.242 1 97.62 293 SER A N 1
ATOM 2340 C CA . SER A 1 293 ? -12.531 -22.844 12.148 1 97.62 293 SER A CA 1
ATOM 2341 C C . SER A 1 293 ? -13.977 -23.016 11.711 1 97.62 293 SER A C 1
ATOM 2343 O O . SER A 1 293 ? -14.414 -24.141 11.43 1 97.62 293 SER A O 1
ATOM 2345 N N . LEU A 1 294 ? -14.656 -21.906 11.648 1 97.44 294 LEU A N 1
ATOM 2346 C CA . LEU A 1 294 ? -16.047 -21.938 11.195 1 97.44 294 LEU A CA 1
ATOM 2347 C C . LEU A 1 294 ? -16.156 -21.391 9.773 1 97.44 294 LEU A C 1
ATOM 2349 O O . LEU A 1 294 ? -17.266 -21.141 9.289 1 97.44 294 LEU A O 1
ATOM 2353 N N . GLY A 1 295 ? -15.047 -21.188 9.172 1 96.75 295 GLY A N 1
ATOM 2354 C CA . GLY A 1 295 ? -15.047 -20.609 7.84 1 96.75 295 GLY A CA 1
ATOM 2355 C C . GLY A 1 295 ? -14.758 -19.109 7.848 1 96.75 295 GLY A C 1
ATOM 2356 O O . GLY A 1 295 ? -13.953 -18.641 8.648 1 96.75 295 GLY A O 1
ATOM 2357 N N . ILE A 1 296 ? -15.328 -18.391 6.836 1 96.12 296 ILE A N 1
ATOM 2358 C CA . ILE A 1 296 ? -15.047 -16.969 6.688 1 96.12 296 ILE A CA 1
ATOM 2359 C C . ILE A 1 296 ? -16.344 -16.172 6.715 1 96.12 296 ILE A C 1
ATOM 2361 O O . ILE A 1 296 ? -17.422 -16.719 6.445 1 96.12 296 ILE A O 1
ATOM 2365 N N . ASN A 1 297 ? -16.281 -14.961 7.102 1 93.19 297 ASN A N 1
ATOM 2366 C CA . ASN A 1 297 ? -17.438 -14.07 7 1 93.19 297 ASN A CA 1
ATOM 2367 C C . ASN A 1 297 ? -17.516 -13.414 5.629 1 93.19 297 ASN A C 1
ATOM 2369 O O . ASN A 1 297 ? -16.688 -13.688 4.754 1 93.19 297 ASN A O 1
ATOM 2373 N N . PRO A 1 298 ? -18.484 -12.523 5.422 1 90.06 298 PRO A N 1
ATOM 2374 C CA . PRO A 1 298 ? -18.703 -11.961 4.09 1 90.06 298 PRO A CA 1
ATOM 2375 C C . PRO A 1 298 ? -17.547 -11.07 3.629 1 90.06 298 PRO A C 1
ATOM 2377 O O . PRO A 1 298 ? -17.422 -10.789 2.436 1 90.06 298 PRO A O 1
ATOM 2380 N N . GLN A 1 299 ? -16.734 -10.648 4.504 1 87.88 299 GLN A N 1
ATOM 2381 C CA . GLN A 1 299 ? -15.578 -9.836 4.137 1 87.88 299 GLN A CA 1
ATOM 2382 C C . GLN A 1 299 ? -14.359 -10.703 3.846 1 87.88 299 GLN A C 1
ATOM 2384 O O . GLN A 1 299 ? -13.32 -10.203 3.412 1 87.88 299 GLN A O 1
ATOM 2389 N N . GLY A 1 300 ? -14.461 -11.984 4.094 1 92.75 300 GLY A N 1
ATOM 2390 C CA . GLY A 1 300 ? -13.352 -12.891 3.865 1 92.75 300 GLY A CA 1
ATOM 2391 C C . GLY A 1 300 ? -12.484 -13.094 5.094 1 92.75 300 GLY A C 1
ATOM 2392 O O . GLY A 1 300 ? -11.391 -13.648 5.004 1 92.75 300 GLY A O 1
ATOM 2393 N N . TYR A 1 301 ? -12.984 -12.656 6.227 1 92.75 301 TYR A N 1
ATOM 2394 C CA . TYR A 1 301 ? -12.242 -12.82 7.473 1 92.75 301 TYR A CA 1
ATOM 2395 C C . TYR A 1 301 ? -12.516 -14.188 8.094 1 92.75 301 TYR A C 1
ATOM 2397 O O . TYR A 1 301 ? -13.633 -14.703 8.008 1 92.75 301 TYR A O 1
ATOM 2405 N N . LEU A 1 302 ? -11.5 -14.688 8.734 1 95.06 302 LEU A N 1
ATOM 2406 C CA . LEU A 1 302 ? -11.602 -16.016 9.344 1 95.06 302 LEU A CA 1
ATOM 2407 C C . LEU A 1 302 ? -12.422 -15.961 10.633 1 95.06 302 LEU A C 1
ATOM 2409 O O . LEU A 1 302 ? -12.227 -15.07 11.461 1 95.06 302 LEU A O 1
ATOM 2413 N N . THR A 1 303 ? -13.383 -16.844 10.773 1 97 303 THR A N 1
ATOM 2414 C CA . THR A 1 303 ? -14.172 -16.984 11.992 1 97 303 THR A CA 1
ATOM 2415 C C . THR A 1 303 ? -13.727 -18.219 12.781 1 97 303 THR A C 1
ATOM 2417 O O . THR A 1 303 ? -13.703 -19.328 12.242 1 97 303 THR A O 1
ATOM 2420 N N . VAL A 1 304 ? -13.359 -17.984 14.062 1 96.94 304 VAL A N 1
ATOM 2421 C CA . VAL A 1 304 ? -12.852 -19.078 14.891 1 96.94 304 VAL A CA 1
ATOM 2422 C C . VAL A 1 304 ? -13.703 -19.203 16.156 1 96.94 304 VAL A C 1
ATOM 2424 O O . VAL A 1 304 ? -13.984 -18.203 16.828 1 96.94 304 VAL A O 1
ATOM 2427 N N . GLN A 1 305 ? -14.156 -20.359 16.391 1 97.81 305 GLN A N 1
ATOM 2428 C CA . GLN A 1 305 ? -14.844 -20.656 17.641 1 97.81 305 GLN A CA 1
ATOM 2429 C C . GLN A 1 305 ? -13.859 -21.094 18.719 1 97.81 305 GLN A C 1
ATOM 2431 O O . GLN A 1 305 ? -13.133 -22.078 18.531 1 97.81 305 GLN A O 1
ATOM 2436 N N . LEU A 1 306 ? -13.961 -20.406 19.812 1 96.44 306 LEU A N 1
ATOM 2437 C CA . LEU A 1 306 ? -13.055 -20.719 20.922 1 96.44 306 LEU A CA 1
ATOM 2438 C C . LEU A 1 306 ? -13.633 -21.797 21.812 1 96.44 306 LEU A C 1
ATOM 2440 O O . LEU A 1 306 ? -14.758 -22.266 21.594 1 96.44 306 LEU A O 1
ATOM 2444 N N . SER A 1 307 ? -12.812 -22.141 22.812 1 94.44 307 SER A N 1
ATOM 2445 C CA . SER A 1 307 ? -13.203 -23.219 23.703 1 94.44 307 SER A CA 1
ATOM 2446 C C . SER A 1 307 ? -14.422 -22.828 24.547 1 94.44 307 SER A C 1
ATOM 2448 O O . SER A 1 307 ? -15.211 -23.703 24.922 1 94.44 307 SER A O 1
ATOM 2450 N N . ASP A 1 308 ? -14.625 -21.578 24.766 1 95.44 308 ASP A N 1
ATOM 2451 C CA . ASP A 1 308 ? -15.734 -21.125 25.578 1 95.44 308 ASP A CA 1
ATOM 2452 C C . ASP A 1 308 ? -17 -20.938 24.75 1 95.44 308 ASP A C 1
ATOM 2454 O O . ASP A 1 308 ? -18.031 -20.5 25.266 1 95.44 308 ASP A O 1
ATOM 2458 N N . GLY A 1 309 ? -16.891 -21.203 23.516 1 95.12 309 GLY A N 1
ATOM 2459 C CA . GLY A 1 309 ? -18.047 -21.141 22.625 1 95.12 309 GLY A CA 1
ATOM 2460 C C . GLY A 1 309 ? -18.156 -19.797 21.906 1 95.12 309 GLY A C 1
ATOM 2461 O O . GLY A 1 309 ? -18.922 -19.672 20.938 1 95.12 309 GLY A O 1
ATOM 2462 N N . SER A 1 310 ? -17.328 -18.906 22.344 1 96.75 310 SER A N 1
ATOM 2463 C CA . SER A 1 310 ? -17.391 -17.594 21.688 1 96.75 310 SER A CA 1
ATOM 2464 C C . SER A 1 310 ? -16.719 -17.625 20.328 1 96.75 310 SER A C 1
ATOM 2466 O O . SER A 1 310 ? -15.852 -18.469 20.078 1 96.75 310 SER A O 1
ATOM 2468 N N . GLU A 1 311 ? -17.203 -16.719 19.469 1 96.69 311 GLU A N 1
ATOM 2469 C CA . GLU A 1 311 ? -16.641 -16.609 18.125 1 96.69 311 GLU A CA 1
ATOM 2470 C C . GLU A 1 311 ? -15.805 -15.336 17.984 1 96.69 311 GLU A C 1
ATOM 2472 O O . GLU A 1 311 ? -16.172 -14.281 18.516 1 96.69 311 GLU A O 1
ATOM 2477 N N . ARG A 1 312 ? -14.695 -15.539 17.344 1 94.62 312 ARG A N 1
ATOM 2478 C CA . ARG A 1 312 ? -13.836 -14.398 17.031 1 94.62 312 ARG A CA 1
ATOM 2479 C C . ARG A 1 312 ? -13.531 -14.32 15.539 1 94.62 312 ARG A C 1
ATOM 2481 O O . ARG A 1 312 ? -13.438 -15.344 14.867 1 94.62 312 ARG A O 1
ATOM 2488 N N . ILE A 1 313 ? -13.438 -13.07 15.07 1 92.44 313 ILE A N 1
ATOM 2489 C CA . ILE A 1 313 ? -13.188 -12.812 13.656 1 92.44 313 ILE A CA 1
ATOM 2490 C C . ILE A 1 313 ? -11.773 -12.25 13.477 1 92.44 313 ILE A C 1
ATOM 2492 O O . ILE A 1 313 ? -11.352 -11.375 14.234 1 92.44 313 ILE A O 1
ATOM 2496 N N . PHE A 1 314 ? -11.047 -12.75 12.445 1 90.25 314 PHE A N 1
ATOM 2497 C CA . PHE A 1 314 ? -9.672 -12.32 12.211 1 90.25 314 PHE A CA 1
ATOM 2498 C C . PHE A 1 314 ? -9.477 -11.906 10.758 1 90.25 314 PHE A C 1
ATOM 2500 O O . PHE A 1 314 ? -9.781 -12.672 9.836 1 90.25 314 PHE A O 1
ATOM 2507 N N . SER A 1 315 ? -8.953 -10.711 10.578 1 88.19 315 SER A N 1
ATOM 2508 C CA . SER A 1 315 ? -8.664 -10.211 9.242 1 88.19 315 SER A CA 1
ATOM 2509 C C . SER A 1 315 ? -7.246 -10.586 8.812 1 88.19 315 SER A C 1
ATOM 2511 O O . SER A 1 315 ? -6.914 -10.516 7.625 1 88.19 315 SER A O 1
ATOM 2513 N N . SER A 1 316 ? -6.434 -10.938 9.773 1 84.25 316 SER A N 1
ATOM 2514 C CA . SER A 1 316 ? -5.035 -11.258 9.508 1 84.25 316 SER A CA 1
ATOM 2515 C C . SER A 1 316 ? -4.543 -12.383 10.406 1 84.25 316 SER A C 1
ATOM 2517 O O . SER A 1 316 ? -5.129 -12.641 11.461 1 84.25 316 SER A O 1
ATOM 2519 N N . GLY A 1 317 ? -3.473 -13.055 9.867 1 85.62 317 GLY A N 1
ATOM 2520 C CA . GLY A 1 317 ? -2.85 -14.047 10.727 1 85.62 317 GLY A CA 1
ATOM 2521 C C . GLY A 1 317 ? -2.277 -15.227 9.961 1 85.62 317 GLY A C 1
ATOM 2522 O O . GLY A 1 317 ? -2.35 -15.266 8.734 1 85.62 317 GLY A O 1
ATOM 2523 N N . ASP A 1 318 ? -1.647 -16.047 10.797 1 87 318 ASP A N 1
ATOM 2524 C CA . ASP A 1 318 ? -1.098 -17.328 10.32 1 87 318 ASP A CA 1
ATOM 2525 C C . ASP A 1 318 ? -1.804 -18.5 10.984 1 87 318 ASP A C 1
ATOM 2527 O O . ASP A 1 318 ? -1.979 -18.531 12.203 1 87 318 ASP A O 1
ATOM 2531 N N . THR A 1 319 ? -2.223 -19.438 10.125 1 91.31 319 THR A N 1
ATOM 2532 C CA . THR A 1 319 ? -2.994 -20.562 10.641 1 91.31 319 THR A CA 1
ATOM 2533 C C . THR A 1 319 ? -2.205 -21.859 10.516 1 91.31 319 THR A C 1
ATOM 2535 O O . THR A 1 319 ? -1.508 -22.078 9.523 1 91.31 319 THR A O 1
ATOM 2538 N N . THR A 1 320 ? -2.279 -22.609 11.562 1 90.62 320 THR A N 1
ATOM 2539 C CA . THR A 1 320 ? -1.73 -23.953 11.555 1 90.62 320 THR A CA 1
ATOM 2540 C C . THR A 1 320 ? -2.773 -24.969 12.031 1 90.62 320 THR A C 1
ATOM 2542 O O . THR A 1 320 ? -3.547 -24.688 12.945 1 90.62 320 THR A O 1
ATOM 2545 N N . LEU A 1 321 ? -2.803 -26.156 11.406 1 91.88 321 LEU A N 1
ATOM 2546 C CA . LEU A 1 321 ? -3.715 -27.219 11.82 1 91.88 321 LEU A CA 1
ATOM 2547 C C . LEU A 1 321 ? -3.229 -27.875 13.102 1 91.88 321 LEU A C 1
ATOM 2549 O O . LEU A 1 321 ? -2.029 -28.125 13.266 1 91.88 321 LEU A O 1
ATOM 2553 N N . LEU A 1 322 ? -4.242 -28.016 13.898 1 88.25 322 LEU A N 1
ATOM 2554 C CA . LEU A 1 322 ? -3.949 -28.812 15.094 1 88.25 322 LEU A CA 1
ATOM 2555 C C . LEU A 1 322 ? -4.344 -30.266 14.898 1 88.25 322 LEU A C 1
ATOM 2557 O O . LEU A 1 322 ? -5.359 -30.562 14.266 1 88.25 322 LEU A O 1
ATOM 2561 N N . LYS A 1 323 ? -3.445 -31.25 15.141 1 69.44 323 LYS A N 1
ATOM 2562 C CA . LYS A 1 323 ? -3.67 -32.688 15.039 1 69.44 323 LYS A CA 1
ATOM 2563 C C . LYS A 1 323 ? -4.562 -33.188 16.172 1 69.44 323 LYS A C 1
ATOM 2565 O O . LYS A 1 323 ? -4.492 -32.688 17.297 1 69.44 323 LYS A O 1
ATOM 2570 N N . MET B 1 1 ? 26.703 13.914 3.234 1 26.64 1 MET B N 1
ATOM 2571 C CA . MET B 1 1 ? 25.828 15.086 3.18 1 26.64 1 MET B CA 1
ATOM 2572 C C . MET B 1 1 ? 26.094 16.016 4.367 1 26.64 1 MET B C 1
ATOM 2574 O O . MET B 1 1 ? 25.641 15.734 5.48 1 26.64 1 MET B O 1
ATOM 2578 N N . LYS B 1 2 ? 27.312 16.688 4.559 1 32.72 2 LYS B N 1
ATOM 2579 C CA . LYS B 1 2 ? 28.188 17.312 5.551 1 32.72 2 LYS B CA 1
ATOM 2580 C C . LYS B 1 2 ? 27.422 18.391 6.332 1 32.72 2 LYS B C 1
ATOM 2582 O O . LYS B 1 2 ? 26.406 18.891 5.867 1 32.72 2 LYS B O 1
ATOM 2587 N N . ASN B 1 3 ? 27.797 18.969 7.355 1 40.44 3 ASN B N 1
ATOM 2588 C CA . ASN B 1 3 ? 27.438 19.906 8.414 1 40.44 3 ASN B CA 1
ATOM 2589 C C . ASN B 1 3 ? 26.906 21.219 7.84 1 40.44 3 ASN B C 1
ATOM 2591 O O . ASN B 1 3 ? 27.141 22.281 8.398 1 40.44 3 ASN B O 1
ATOM 2595 N N . SER B 1 4 ? 26.781 21.328 6.719 1 45.94 4 SER B N 1
ATOM 2596 C CA . SER B 1 4 ? 26.375 22.641 6.25 1 45.94 4 SER B CA 1
ATOM 2597 C C . SER B 1 4 ? 25.078 23.094 6.93 1 45.94 4 SER B C 1
ATOM 2599 O O . SER B 1 4 ? 24.547 24.156 6.605 1 45.94 4 SER B O 1
ATOM 2601 N N . GLN B 1 5 ? 24.172 22.188 7.371 1 51.44 5 GLN B N 1
ATOM 2602 C CA . GLN B 1 5 ? 22.859 22.5 7.941 1 51.44 5 GLN B CA 1
ATOM 2603 C C . GLN B 1 5 ? 22.969 23.594 9.008 1 51.44 5 GLN B C 1
ATOM 2605 O O . GLN B 1 5 ? 22.031 24.359 9.211 1 51.44 5 GLN B O 1
ATOM 2610 N N . ASN B 1 6 ? 24.031 23.5 9.766 1 71.88 6 ASN B N 1
ATOM 2611 C CA . ASN B 1 6 ? 24.062 24.094 11.102 1 71.88 6 ASN B CA 1
ATOM 2612 C C . ASN B 1 6 ? 24.266 25.594 11.047 1 71.88 6 ASN B C 1
ATOM 2614 O O . ASN B 1 6 ? 23.641 26.344 11.805 1 71.88 6 ASN B O 1
ATOM 2618 N N . HIS B 1 7 ? 24.688 26.078 9.891 1 85.81 7 HIS B N 1
ATOM 2619 C CA . HIS B 1 7 ? 24.984 27.5 9.906 1 85.81 7 HIS B CA 1
ATOM 2620 C C . HIS B 1 7 ? 23.719 28.328 9.664 1 85.81 7 HIS B C 1
ATOM 2622 O O . HIS B 1 7 ? 23.562 29.406 10.242 1 85.81 7 HIS B O 1
ATOM 2628 N N . LEU B 1 8 ? 22.875 27.719 8.883 1 89.81 8 LEU B N 1
ATOM 2629 C CA . LEU B 1 8 ? 21.641 28.422 8.531 1 89.81 8 LEU B CA 1
ATOM 2630 C C . LEU B 1 8 ? 20.812 28.734 9.773 1 89.81 8 LEU B C 1
ATOM 2632 O O . LEU B 1 8 ? 20.438 29.875 10.008 1 89.81 8 LEU B O 1
ATOM 2636 N N . ALA B 1 9 ? 20.656 27.781 10.547 1 88.5 9 ALA B N 1
ATOM 2637 C CA . ALA B 1 9 ? 19.859 27.938 11.766 1 88.5 9 ALA B CA 1
ATOM 2638 C C . ALA B 1 9 ? 20.531 28.906 12.734 1 88.5 9 ALA B C 1
ATOM 2640 O O . ALA B 1 9 ? 19.859 29.719 13.375 1 88.5 9 ALA B O 1
ATOM 2641 N N . GLN B 1 10 ? 21.75 28.859 12.781 1 90.56 10 GLN B N 1
ATOM 2642 C CA . GLN B 1 10 ? 22.5 29.688 13.695 1 90.56 10 GLN B CA 1
ATOM 2643 C C . GLN B 1 10 ? 22.453 31.156 13.273 1 90.56 10 GLN B C 1
ATOM 2645 O O . GLN B 1 10 ? 22.297 32.062 14.109 1 90.56 10 GLN B O 1
ATOM 2650 N N . ILE B 1 11 ? 22.578 31.328 12.039 1 92.81 11 ILE B N 1
ATOM 2651 C CA . ILE B 1 11 ? 22.531 32.688 11.516 1 92.81 11 ILE B CA 1
ATOM 2652 C C . ILE B 1 11 ? 21.156 33.281 11.727 1 92.81 11 ILE B C 1
ATOM 2654 O O . ILE B 1 11 ? 21.016 34.438 12.18 1 92.81 11 ILE B O 1
ATOM 2658 N N . VAL B 1 12 ? 20.141 32.531 11.438 1 91.75 12 VAL B N 1
ATOM 2659 C CA . VAL B 1 12 ? 18.781 32.969 11.641 1 91.75 12 VAL B CA 1
ATOM 2660 C C . VAL B 1 12 ? 18.562 33.312 13.109 1 91.75 12 VAL B C 1
ATOM 2662 O O . VAL B 1 12 ? 17.953 34.344 13.438 1 91.75 12 VAL B O 1
ATOM 2665 N N . ALA B 1 13 ? 19.078 32.469 13.906 1 89.44 13 ALA B N 1
ATOM 2666 C CA . ALA B 1 13 ? 18.938 32.688 15.344 1 89.44 13 ALA B CA 1
ATOM 2667 C C . ALA B 1 13 ? 19.609 34 15.758 1 89.44 13 ALA B C 1
ATOM 2669 O O . ALA B 1 13 ? 19.047 34.75 16.562 1 89.44 13 ALA B O 1
ATOM 2670 N N . LEU B 1 14 ? 20.688 34.281 15.266 1 91.12 14 LEU B N 1
ATOM 2671 C CA . LEU B 1 14 ? 21.453 35.5 15.586 1 91.12 14 LEU B CA 1
ATOM 2672 C C . LEU B 1 14 ? 20.719 36.75 15.094 1 91.12 14 LEU B C 1
ATOM 2674 O O . LEU B 1 14 ? 20.719 37.781 15.758 1 91.12 14 LEU B O 1
ATOM 2678 N N . LEU B 1 15 ? 20.078 36.625 13.961 1 92.56 15 LEU B N 1
ATOM 2679 C CA . LEU B 1 15 ? 19.453 37.781 13.328 1 92.56 15 LEU B CA 1
ATOM 2680 C C . LEU B 1 15 ? 18.047 38 13.891 1 92.56 15 LEU B C 1
ATOM 2682 O O . LEU B 1 15 ? 17.406 39 13.562 1 92.56 15 LEU B O 1
ATOM 2686 N N . ASN B 1 16 ? 17.609 37.188 14.742 1 90.44 16 ASN B N 1
ATOM 2687 C CA . ASN B 1 16 ? 16.234 37.219 15.188 1 90.44 16 ASN B CA 1
ATOM 2688 C C . ASN B 1 16 ? 15.977 38.375 16.141 1 90.44 16 ASN B C 1
ATOM 2690 O O . ASN B 1 16 ? 14.828 38.688 16.469 1 90.44 16 ASN B O 1
ATOM 2694 N N . ASP B 1 17 ? 17.016 39.062 16.656 1 88.56 17 ASP B N 1
ATOM 2695 C CA . ASP B 1 17 ? 16.859 40.219 17.5 1 88.56 17 ASP B CA 1
ATOM 2696 C C . ASP B 1 17 ? 16.484 41.469 16.672 1 88.56 17 ASP B C 1
ATOM 2698 O O . ASP B 1 17 ? 16.234 42.531 17.203 1 88.56 17 ASP B O 1
ATOM 2702 N N . ARG B 1 18 ? 16.484 41.344 15.406 1 89 18 ARG B N 1
ATOM 2703 C CA . ARG B 1 18 ? 16.047 42.312 14.414 1 89 18 ARG B CA 1
ATOM 2704 C C . ARG B 1 18 ? 16.969 43.531 14.406 1 89 18 ARG B C 1
ATOM 2706 O O . ARG B 1 18 ? 16.562 44.625 14.055 1 89 18 ARG B O 1
ATOM 2713 N N . ARG B 1 19 ? 18.188 43.344 14.852 1 93.88 19 ARG B N 1
ATOM 2714 C CA . ARG B 1 19 ? 19.219 44.344 14.742 1 93.88 19 ARG B CA 1
ATOM 2715 C C . ARG B 1 19 ? 20.219 44 13.641 1 93.88 19 ARG B C 1
ATOM 2717 O O . ARG B 1 19 ? 20.344 42.844 13.258 1 93.88 19 ARG B O 1
ATOM 2724 N N . PHE B 1 20 ? 20.781 45.031 13.18 1 95.75 20 PHE B N 1
ATOM 2725 C CA . PHE B 1 20 ? 21.812 44.781 12.172 1 95.75 20 PHE B CA 1
ATOM 2726 C C . PHE B 1 20 ? 23.047 44.156 12.797 1 95.75 20 PHE B C 1
ATOM 2728 O O . PHE B 1 20 ? 23.469 44.562 13.883 1 95.75 20 PHE B O 1
ATOM 2735 N N . HIS B 1 21 ? 23.562 43.156 12.172 1 96.69 21 HIS B N 1
ATOM 2736 C CA . HIS B 1 21 ? 24.812 42.531 12.539 1 96.69 21 HIS B CA 1
ATOM 2737 C C . HIS B 1 21 ? 25.781 42.469 11.352 1 96.69 21 HIS B C 1
ATOM 2739 O O . HIS B 1 21 ? 25.453 41.906 10.305 1 96.69 21 HIS B O 1
ATOM 2745 N N . PRO B 1 22 ? 26.953 43.125 11.508 1 95.62 22 PRO B N 1
ATOM 2746 C CA . PRO B 1 22 ? 27.922 43.031 10.422 1 95.62 22 PRO B CA 1
ATOM 2747 C C . PRO B 1 22 ? 28.281 41.594 10.078 1 95.62 22 PRO B C 1
ATOM 2749 O O . PRO B 1 22 ? 28.359 40.75 10.977 1 95.62 22 PRO B O 1
ATOM 2752 N N . GLY B 1 23 ? 28.516 41.312 8.875 1 95.06 23 GLY B N 1
ATOM 2753 C CA . GLY B 1 23 ? 28.891 39.969 8.438 1 95.06 23 GLY B CA 1
ATOM 2754 C C . GLY B 1 23 ? 30.094 39.406 9.18 1 95.06 23 GLY B C 1
ATOM 2755 O O . GLY B 1 23 ? 30.125 38.219 9.508 1 95.06 23 GLY B O 1
ATOM 2756 N N . THR B 1 24 ? 30.984 40.281 9.438 1 94.94 24 THR B N 1
ATOM 2757 C CA . THR B 1 24 ? 32.188 39.875 10.141 1 94.94 24 THR B CA 1
ATOM 2758 C C . THR B 1 24 ? 31.875 39.469 11.578 1 94.94 24 THR B C 1
ATOM 2760 O O . THR B 1 24 ? 32.438 38.5 12.094 1 94.94 24 THR B O 1
ATOM 2763 N N . ALA B 1 25 ? 31 40.156 12.164 1 95.69 25 ALA B N 1
ATOM 2764 C CA . ALA B 1 25 ? 30.609 39.812 13.539 1 95.69 25 ALA B CA 1
ATOM 2765 C C . ALA B 1 25 ? 29.891 38.469 13.602 1 95.69 25 ALA B C 1
ATOM 2767 O O . ALA B 1 25 ? 30.109 37.688 14.531 1 95.69 25 ALA B O 1
ATOM 2768 N N . ILE B 1 26 ? 29.047 38.25 12.664 1 95.75 26 ILE B N 1
ATOM 2769 C CA . ILE B 1 26 ? 28.328 36.969 12.586 1 95.75 26 ILE B CA 1
ATOM 2770 C C . ILE B 1 26 ? 29.328 35.844 12.391 1 95.75 26 ILE B C 1
ATOM 2772 O O . ILE B 1 26 ? 29.234 34.812 13.078 1 95.75 26 ILE B O 1
ATOM 2776 N N . GLY B 1 27 ? 30.172 36.062 11.484 1 95.38 27 GLY B N 1
ATOM 2777 C CA . GLY B 1 27 ? 31.203 35.062 11.234 1 95.38 27 GLY B CA 1
ATOM 2778 C C . GLY B 1 27 ? 32 34.719 12.469 1 95.38 27 GLY B C 1
ATOM 2779 O O . GLY B 1 27 ? 32.25 33.531 12.742 1 95.38 27 GLY B O 1
ATOM 2780 N N . GLN B 1 28 ? 32.406 35.688 13.188 1 94.88 28 GLN B N 1
ATOM 2781 C CA . GLN B 1 28 ? 33.188 35.5 14.406 1 94.88 28 GLN B CA 1
ATOM 2782 C C . GLN B 1 28 ? 32.375 34.719 15.453 1 94.88 28 GLN B C 1
ATOM 2784 O O . GLN B 1 28 ? 32.906 33.812 16.094 1 94.88 28 GLN B O 1
ATOM 2789 N N . ALA B 1 29 ? 31.219 35.094 15.562 1 94.5 29 ALA B N 1
ATOM 2790 C CA . ALA B 1 29 ? 30.359 34.469 16.562 1 94.5 29 ALA B CA 1
ATOM 2791 C C . ALA B 1 29 ? 30.156 33 16.266 1 94.5 29 ALA B C 1
ATOM 2793 O O . ALA B 1 29 ? 30.031 32.188 17.188 1 94.5 29 ALA B O 1
ATOM 2794 N N . LEU B 1 30 ? 30.109 32.688 14.984 1 94.19 30 LEU B N 1
ATOM 2795 C CA . LEU B 1 30 ? 29.766 31.312 14.586 1 94.19 30 LEU B CA 1
ATOM 2796 C C . LEU B 1 30 ? 31.016 30.562 14.109 1 94.19 30 LEU B C 1
ATOM 2798 O O . LEU B 1 30 ? 3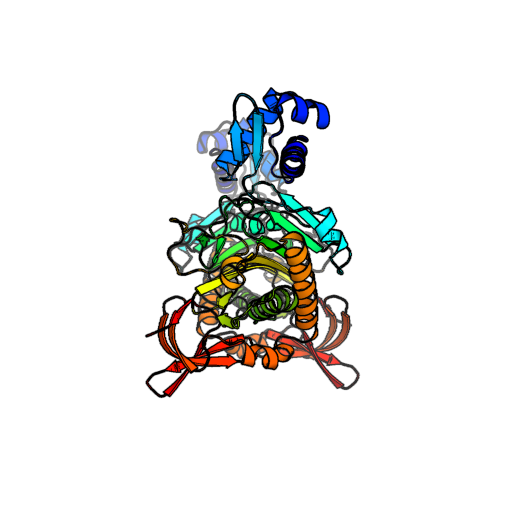0.922 29.391 13.75 1 94.19 30 LEU B O 1
ATOM 2802 N N . ASN B 1 31 ? 32.094 31.234 14.164 1 94 31 ASN B N 1
ATOM 2803 C CA . ASN B 1 31 ? 33.375 30.656 13.734 1 94 31 ASN B CA 1
ATOM 2804 C C . ASN B 1 31 ? 33.312 30.172 12.289 1 94 31 ASN B C 1
ATOM 2806 O O . ASN B 1 31 ? 33.656 29.031 11.992 1 94 31 ASN B O 1
ATOM 2810 N N . ILE B 1 32 ? 32.75 31 11.453 1 94.69 32 ILE B N 1
ATOM 2811 C CA . ILE B 1 32 ? 32.719 30.766 10.008 1 94.69 32 ILE B CA 1
ATOM 2812 C C . ILE B 1 32 ? 33.188 32.031 9.273 1 94.69 32 ILE B C 1
ATOM 2814 O O . ILE B 1 32 ? 33.312 33.094 9.867 1 94.69 32 ILE B O 1
ATOM 2818 N N . SER B 1 33 ? 33.5 31.906 8.039 1 94.44 33 SER B N 1
ATOM 2819 C CA . SER B 1 33 ? 33.969 33.031 7.25 1 94.44 33 SER B CA 1
ATOM 2820 C C . SER B 1 33 ? 32.844 34 6.918 1 94.44 33 SER B C 1
ATOM 2822 O O . SER B 1 33 ? 31.688 33.625 6.926 1 94.44 33 SER B O 1
ATOM 2824 N N . ARG B 1 34 ? 33.312 35.188 6.672 1 93.56 34 ARG B N 1
ATOM 2825 C CA . ARG B 1 34 ? 32.344 36.188 6.207 1 93.56 34 ARG B CA 1
ATOM 2826 C C . ARG B 1 34 ? 31.688 35.75 4.902 1 93.56 34 ARG B C 1
ATOM 2828 O O . ARG B 1 34 ? 30.5 36 4.672 1 93.56 34 ARG B O 1
ATOM 2835 N N . THR B 1 35 ? 32.406 35.094 4.125 1 94.44 35 THR B N 1
ATOM 2836 C CA . THR B 1 35 ? 31.891 34.594 2.859 1 94.44 35 THR B CA 1
ATOM 2837 C C . THR B 1 35 ? 30.812 33.562 3.098 1 94.44 35 THR B C 1
ATOM 2839 O O . THR B 1 35 ? 29.797 33.531 2.387 1 94.44 35 THR B O 1
ATOM 2842 N N . ALA B 1 36 ? 31.047 32.719 4.078 1 94.56 36 ALA B N 1
ATOM 2843 C CA . ALA B 1 36 ? 30.062 31.719 4.441 1 94.56 36 ALA B CA 1
ATOM 2844 C C . ALA B 1 36 ? 28.766 32.375 4.941 1 94.56 36 ALA B C 1
ATOM 2846 O O . ALA B 1 36 ? 27.672 31.906 4.633 1 94.56 36 ALA B O 1
ATOM 2847 N N . VAL B 1 37 ? 28.906 33.406 5.68 1 95.25 37 VAL B N 1
ATOM 2848 C CA . VAL B 1 37 ? 27.766 34.156 6.16 1 95.25 37 VAL B CA 1
ATOM 2849 C C . VAL B 1 37 ? 26.984 34.719 4.977 1 95.25 37 VAL B C 1
ATOM 2851 O O . VAL B 1 37 ? 25.766 34.594 4.898 1 95.25 37 VAL B O 1
ATOM 2854 N N . TRP B 1 38 ? 27.672 35.344 4.098 1 94.06 38 TRP B N 1
ATOM 2855 C CA . TRP B 1 38 ? 27.078 35.969 2.916 1 94.06 38 TRP B CA 1
ATOM 2856 C C . TRP B 1 38 ? 26.312 34.906 2.098 1 94.06 38 TRP B C 1
ATOM 2858 O O . TRP B 1 38 ? 25.188 35.156 1.681 1 94.06 38 TRP B O 1
ATOM 2868 N N . LYS B 1 39 ? 26.891 33.781 1.891 1 94.88 39 LYS B N 1
ATOM 2869 C CA . LYS B 1 39 ? 26.266 32.719 1.115 1 94.88 39 LYS B CA 1
ATOM 2870 C C . LYS B 1 39 ? 24.984 32.219 1.78 1 94.88 39 LYS B C 1
ATOM 2872 O O . LYS B 1 39 ? 23.984 31.969 1.102 1 94.88 39 LYS B O 1
ATOM 2877 N N . THR B 1 40 ? 25.078 32.094 3.051 1 93.94 40 THR B N 1
ATOM 2878 C CA . THR B 1 40 ? 23.906 31.641 3.797 1 93.94 40 THR B CA 1
ATOM 2879 C C . THR B 1 40 ? 22.797 32.688 3.713 1 93.94 40 THR B C 1
ATOM 2881 O O . THR B 1 40 ? 21.625 32.312 3.539 1 93.94 40 THR B O 1
ATOM 2884 N N . VAL B 1 41 ? 23.141 33.906 3.793 1 93.88 41 VAL B N 1
ATOM 2885 C CA . VAL B 1 41 ? 22.156 34.969 3.713 1 93.88 41 VAL B CA 1
ATOM 2886 C C . VAL B 1 41 ? 21.531 35 2.316 1 93.88 41 VAL B C 1
ATOM 2888 O O . VAL B 1 41 ? 20.328 35.219 2.17 1 93.88 41 VAL B O 1
ATOM 2891 N N . GLN B 1 42 ? 22.375 34.844 1.323 1 94.19 42 GLN B N 1
ATOM 2892 C CA . GLN B 1 42 ? 21.859 34.781 -0.04 1 94.19 42 GLN B CA 1
ATOM 2893 C C . GLN B 1 42 ? 20.859 33.656 -0.198 1 94.19 42 GLN B C 1
ATOM 2895 O O . GLN B 1 42 ? 19.828 33.781 -0.866 1 94.19 42 GLN B O 1
ATOM 2900 N N . LYS B 1 43 ? 21.188 32.531 0.391 1 93.44 43 LYS B N 1
ATOM 2901 C CA . LYS B 1 43 ? 20.281 31.406 0.374 1 93.44 43 LYS B CA 1
ATOM 2902 C C . LYS B 1 43 ? 18.969 31.734 1.059 1 93.44 43 LYS B C 1
ATOM 2904 O O . LYS B 1 43 ? 17.891 31.391 0.553 1 93.44 43 LYS B O 1
ATOM 2909 N N . LEU B 1 44 ? 19.016 32.344 2.133 1 92.25 44 LEU B N 1
ATOM 2910 C CA . LEU B 1 44 ? 17.812 32.719 2.873 1 92.25 44 LEU B CA 1
ATOM 2911 C C . LEU B 1 44 ? 16.969 33.688 2.068 1 92.25 44 LEU B C 1
ATOM 2913 O O . LEU B 1 44 ? 15.734 33.625 2.086 1 92.25 44 LEU B O 1
ATOM 2917 N N . LYS B 1 45 ? 17.594 34.562 1.374 1 91.56 45 LYS B N 1
ATOM 2918 C CA . LYS B 1 45 ? 16.859 35.5 0.515 1 91.56 45 LYS B CA 1
ATOM 2919 C C . LYS B 1 45 ? 16.172 34.75 -0.63 1 91.56 45 LYS B C 1
ATOM 2921 O O . LYS B 1 45 ? 15.047 35.125 -1.008 1 91.56 45 LYS B O 1
ATOM 2926 N N . LYS B 1 46 ? 16.875 33.781 -1.123 1 91.81 46 LYS B N 1
ATOM 2927 C CA . LYS B 1 46 ? 16.266 32.969 -2.17 1 91.81 46 LYS B CA 1
ATOM 2928 C C . LYS B 1 46 ? 15.016 32.281 -1.661 1 91.81 46 LYS B C 1
ATOM 2930 O O . LYS B 1 46 ? 14.062 32.062 -2.414 1 91.81 46 LYS B O 1
ATOM 2935 N N . TYR B 1 47 ? 15.062 31.922 -0.357 1 91.06 47 TYR B N 1
ATOM 2936 C CA . TYR B 1 47 ? 13.914 31.297 0.292 1 91.06 47 TYR B CA 1
ATOM 2937 C C . TYR B 1 47 ? 12.852 32.344 0.635 1 91.06 47 TYR B C 1
ATOM 2939 O O . TYR B 1 47 ? 11.867 32.031 1.313 1 91.06 47 TYR B O 1
ATOM 2947 N N . GLU B 1 48 ? 13.117 33.562 0.258 1 86.88 48 GLU B N 1
ATOM 2948 C CA . GLU B 1 48 ? 12.195 34.656 0.428 1 86.88 48 GLU B CA 1
ATOM 2949 C C . GLU B 1 48 ? 12.023 35.031 1.901 1 86.88 48 GLU B C 1
ATOM 2951 O O . GLU B 1 48 ? 10.945 35.438 2.328 1 86.88 48 GLU B O 1
ATOM 2956 N N . ILE B 1 49 ? 13.047 34.781 2.611 1 88.25 49 ILE B N 1
ATOM 2957 C CA . ILE B 1 49 ? 13.086 35.281 3.982 1 88.25 49 ILE B CA 1
ATOM 2958 C C . ILE B 1 49 ? 13.43 36.75 3.98 1 88.25 49 ILE B C 1
ATOM 2960 O O . ILE B 1 49 ? 14.328 37.188 3.258 1 88.25 49 ILE B O 1
ATOM 2964 N N . PRO B 1 50 ? 12.742 37.5 4.793 1 86.94 50 PRO B N 1
ATOM 2965 C CA . PRO B 1 50 ? 12.914 38.938 4.719 1 86.94 50 PRO B CA 1
ATOM 2966 C C . PRO B 1 50 ? 14.164 39.406 5.457 1 86.94 50 PRO B C 1
ATOM 2968 O O . PRO B 1 50 ? 14.07 39.875 6.602 1 86.94 50 PRO B O 1
ATOM 2971 N N . ILE B 1 51 ? 15.227 39.438 4.836 1 91.94 51 ILE B N 1
ATOM 2972 C CA . ILE B 1 51 ? 16.484 39.938 5.375 1 91.94 51 ILE B CA 1
ATOM 2973 C C . ILE B 1 51 ? 16.938 41.188 4.609 1 91.94 51 ILE B C 1
ATOM 2975 O O . ILE B 1 51 ? 16.953 41.188 3.377 1 91.94 51 ILE B O 1
ATOM 2979 N N . THR B 1 52 ? 17.188 42.125 5.344 1 93.75 52 THR B N 1
ATOM 2980 C CA . THR B 1 52 ? 17.734 43.344 4.773 1 93.75 52 THR B CA 1
ATOM 2981 C C . THR B 1 52 ? 19.266 43.344 4.879 1 93.75 52 THR B C 1
ATOM 2983 O O . THR B 1 52 ? 19.812 43 5.926 1 93.75 52 THR B O 1
ATOM 2986 N N . ALA B 1 53 ? 19.859 43.688 3.824 1 93.75 53 ALA B N 1
ATOM 2987 C CA . ALA B 1 53 ? 21.312 43.812 3.799 1 93.75 53 ALA B CA 1
ATOM 2988 C C . ALA B 1 53 ? 21.734 45.25 3.625 1 93.75 53 ALA B C 1
ATOM 2990 O O . ALA B 1 53 ? 21.203 45.969 2.768 1 93.75 53 ALA B O 1
ATOM 2991 N N . ASP B 1 54 ? 22.562 45.656 4.492 1 93.12 54 ASP B N 1
ATOM 2992 C CA . ASP B 1 54 ? 23.156 47 4.418 1 93.12 54 ASP B CA 1
ATOM 2993 C C . ASP B 1 54 ? 24.688 46.906 4.391 1 93.12 54 ASP B C 1
ATOM 2995 O O . ASP B 1 54 ? 25.297 46.281 5.273 1 93.12 54 ASP B O 1
ATOM 2999 N N . LYS B 1 55 ? 25.297 47.531 3.473 1 89.75 55 LYS B N 1
ATOM 3000 C CA . LYS B 1 55 ? 26.734 47.438 3.27 1 89.75 55 LYS B CA 1
ATOM 3001 C C . LYS B 1 55 ? 27.5 47.906 4.512 1 89.75 55 LYS B C 1
ATOM 3003 O O . LYS B 1 55 ? 28.562 47.344 4.836 1 89.75 55 LYS B O 1
ATOM 3008 N N . SER B 1 56 ? 27.016 48.812 5.234 1 91.44 56 SER B N 1
ATOM 3009 C CA . SER B 1 56 ? 27.719 49.406 6.371 1 91.44 56 SER B CA 1
ATOM 3010 C C . SER B 1 56 ? 27.281 48.75 7.684 1 91.44 56 SER B C 1
ATOM 3012 O O . SER B 1 56 ? 28.094 48.625 8.609 1 91.44 56 SER B O 1
ATOM 3014 N N . LYS B 1 57 ? 26.094 48.219 7.734 1 94.69 57 LYS B N 1
ATOM 3015 C CA . LYS B 1 57 ? 25.531 47.781 9.016 1 94.69 57 LYS B CA 1
ATOM 3016 C C . LYS B 1 57 ? 25.469 46.281 9.109 1 94.69 57 LYS B C 1
ATOM 3018 O O . LYS B 1 57 ? 25.375 45.719 10.203 1 94.69 57 LYS B O 1
ATOM 3023 N N . GLY B 1 58 ? 25.391 45.625 7.934 1 96.38 58 GLY B N 1
ATOM 3024 C CA . GLY B 1 58 ? 25.297 44.188 7.938 1 96.38 58 GLY B CA 1
ATOM 3025 C C . GLY B 1 58 ? 23.906 43.656 7.609 1 96.38 58 GLY B C 1
ATOM 3026 O O . GLY B 1 58 ? 23.281 44.125 6.656 1 96.38 58 GLY B O 1
ATOM 3027 N N . TYR B 1 59 ? 23.547 42.594 8.32 1 96.56 59 TYR B N 1
ATOM 3028 C CA . TYR B 1 59 ? 22.297 41.906 8 1 96.56 59 TYR B CA 1
ATOM 3029 C C . TYR B 1 59 ? 21.297 42.031 9.148 1 96.56 59 TYR B C 1
ATOM 3031 O O . TYR B 1 59 ? 21.703 42 10.32 1 96.56 59 TYR B O 1
ATOM 3039 N N . ARG B 1 60 ? 19.984 42.188 8.773 1 94.75 60 ARG B N 1
ATOM 3040 C CA . ARG B 1 60 ? 18.906 42.25 9.75 1 94.75 60 ARG B CA 1
ATOM 3041 C C . ARG B 1 60 ? 17.656 41.562 9.25 1 94.75 60 ARG B C 1
ATOM 3043 O O . ARG B 1 60 ? 17.297 41.656 8.078 1 94.75 60 ARG B O 1
ATOM 3050 N N . LEU B 1 61 ? 17.062 40.812 10.125 1 92.75 61 LEU B N 1
ATOM 3051 C CA . LEU B 1 61 ? 15.734 40.25 9.828 1 92.75 61 LEU B CA 1
ATOM 3052 C C . LEU B 1 61 ? 14.656 41.344 10 1 92.75 61 LEU B C 1
ATOM 3054 O O . LEU B 1 61 ? 14.656 42.062 10.992 1 92.75 61 LEU B O 1
ATOM 3058 N N . GLU B 1 62 ? 13.742 41.375 9.133 1 89.06 62 GLU B N 1
ATOM 3059 C CA . GLU B 1 62 ? 12.695 42.406 9.172 1 89.06 62 GLU B CA 1
ATOM 3060 C C . GLU B 1 62 ? 11.617 42.031 10.188 1 89.06 62 GLU B C 1
ATOM 3062 O O . GLU B 1 62 ? 10.961 42.906 10.75 1 89.06 62 GLU B O 1
ATOM 3067 N N . ARG B 1 63 ? 11.438 40.781 10.352 1 84.25 63 ARG B N 1
ATOM 3068 C CA . ARG B 1 63 ? 10.5 40.25 11.336 1 84.25 63 ARG B CA 1
ATOM 3069 C C . ARG B 1 63 ? 11.031 38.969 11.945 1 84.25 63 ARG B C 1
ATOM 3071 O O . ARG B 1 63 ? 11.867 38.281 11.344 1 84.25 63 ARG B O 1
ATOM 3078 N N . PRO B 1 64 ? 10.508 38.719 13.125 1 84.62 64 PRO B N 1
ATOM 3079 C CA . PRO B 1 64 ? 10.977 37.469 13.742 1 84.62 64 PRO B CA 1
ATOM 3080 C C . PRO B 1 64 ? 10.695 36.25 12.875 1 84.62 64 PRO B C 1
ATOM 3082 O O . PRO B 1 64 ? 9.656 36.188 12.219 1 84.62 64 PRO B O 1
ATOM 3085 N N . PHE B 1 65 ? 11.672 35.406 12.883 1 86.81 65 PHE B N 1
ATOM 3086 C CA . PHE B 1 65 ? 11.562 34.188 12.109 1 86.81 65 PHE B CA 1
ATOM 3087 C C . PHE B 1 65 ? 12.234 33.031 12.844 1 86.81 65 PHE B C 1
ATOM 3089 O O . PHE B 1 65 ? 13.406 33.125 13.227 1 86.81 65 PHE B O 1
ATOM 3096 N N . LEU B 1 66 ? 11.43 31.984 13.086 1 87.62 66 LEU B N 1
ATOM 3097 C CA . LEU B 1 66 ? 11.953 30.828 13.797 1 87.62 66 LEU B CA 1
ATOM 3098 C C . LEU B 1 66 ? 11.938 29.594 12.906 1 87.62 66 LEU B C 1
ATOM 3100 O O . LEU B 1 66 ? 10.922 29.297 12.266 1 87.62 66 LEU B O 1
ATOM 3104 N N . LEU B 1 67 ? 13.086 28.969 12.875 1 93.31 67 LEU B N 1
ATOM 3105 C CA . LEU B 1 67 ? 13.156 27.688 12.172 1 93.31 67 LEU B CA 1
ATOM 3106 C C . LEU B 1 67 ? 12.695 26.547 13.07 1 93.31 67 LEU B C 1
ATOM 3108 O O . LEU B 1 67 ? 12.656 26.688 14.297 1 93.31 67 LEU B O 1
ATOM 3112 N N . LEU B 1 68 ? 12.344 25.469 12.438 1 96.44 68 LEU B N 1
ATOM 3113 C CA . LEU B 1 68 ? 12.047 24.25 13.188 1 96.44 68 LEU B CA 1
ATOM 3114 C C . LEU B 1 68 ? 13.289 23.734 13.898 1 96.44 68 LEU B C 1
ATOM 3116 O O . LEU B 1 68 ? 14.398 23.828 13.367 1 96.44 68 LEU B O 1
ATOM 3120 N N . 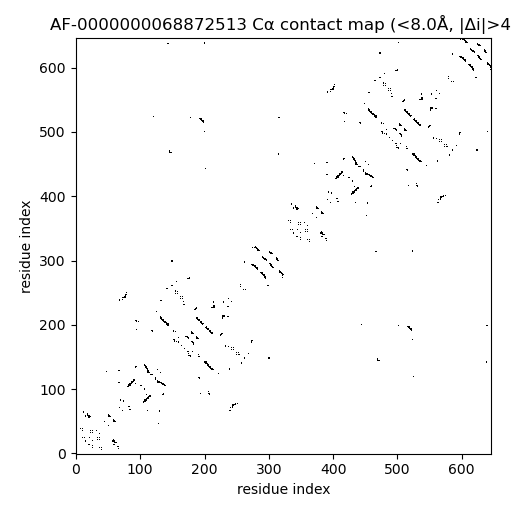ASP B 1 69 ? 13.078 23.219 15.039 1 94.69 69 ASP B N 1
ATOM 3121 C CA . ASP B 1 69 ? 14.117 22.609 15.867 1 94.69 69 ASP B CA 1
ATOM 3122 C C . ASP B 1 69 ? 13.703 21.219 16.328 1 94.69 69 ASP B C 1
ATOM 3124 O O . ASP B 1 69 ? 12.859 21.078 17.219 1 94.69 69 ASP B O 1
ATOM 3128 N N . PRO B 1 70 ? 14.359 20.234 15.766 1 94.94 70 PRO B N 1
ATOM 3129 C CA . PRO B 1 70 ? 13.922 18.859 16.078 1 94.94 70 PRO B CA 1
ATOM 3130 C C . PRO B 1 70 ? 14.031 18.531 17.562 1 94.94 70 PRO B C 1
ATOM 3132 O O . PRO B 1 70 ? 13.219 17.766 18.078 1 94.94 70 PRO B O 1
ATOM 3135 N N . GLN B 1 71 ? 14.977 19.078 18.281 1 94.56 71 GLN B N 1
ATOM 3136 C CA . GLN B 1 71 ? 15.117 18.797 19.703 1 94.56 71 GLN B CA 1
ATOM 3137 C C . GLN B 1 71 ? 13.984 19.438 20.5 1 94.56 71 GLN B C 1
ATOM 3139 O O . GLN B 1 71 ? 13.445 18.828 21.422 1 94.56 71 GLN B O 1
ATOM 3144 N N . LYS B 1 72 ? 13.68 20.672 20.141 1 95.06 72 LYS B N 1
ATOM 3145 C CA . LYS B 1 72 ? 12.562 21.344 20.797 1 95.06 72 LYS B CA 1
ATOM 3146 C C . LYS B 1 72 ? 11.258 20.578 20.594 1 95.06 72 LYS B C 1
ATOM 3148 O O . LYS B 1 72 ? 10.484 20.391 21.531 1 95.06 72 LYS B O 1
ATOM 3153 N N . ILE B 1 73 ? 11.062 20.125 19.406 1 97.5 73 ILE B N 1
ATOM 3154 C CA . ILE B 1 73 ? 9.852 19.375 19.078 1 97.5 73 ILE B CA 1
ATOM 3155 C C . ILE B 1 73 ? 9.844 18.047 19.844 1 97.5 73 ILE B C 1
ATOM 3157 O O . ILE B 1 73 ? 8.859 17.703 20.5 1 97.5 73 ILE B O 1
ATOM 3161 N N . LYS B 1 74 ? 10.961 17.328 19.781 1 96.19 74 LYS B N 1
ATOM 3162 C CA . LYS B 1 74 ? 11.07 16.016 20.438 1 96.19 74 LYS B CA 1
ATOM 3163 C C . LYS B 1 74 ? 10.797 16.125 21.938 1 96.19 74 LYS B C 1
ATOM 3165 O O . LYS B 1 74 ? 10.133 15.273 22.516 1 96.19 74 LYS B O 1
ATOM 3170 N N . ASN B 1 75 ? 11.25 17.203 22.531 1 95.81 75 ASN B N 1
ATOM 3171 C CA . ASN B 1 75 ? 11.078 17.406 23.969 1 95.81 75 ASN B CA 1
ATOM 3172 C C . ASN B 1 75 ? 9.609 17.594 24.328 1 95.81 75 ASN B C 1
ATOM 3174 O O . ASN B 1 75 ? 9.211 17.328 25.469 1 95.81 75 ASN B O 1
ATOM 3178 N N . ALA B 1 76 ? 8.875 18.031 23.391 1 96.56 76 ALA B N 1
ATOM 3179 C CA . ALA B 1 76 ? 7.473 18.328 23.656 1 96.56 76 ALA B CA 1
ATOM 3180 C C . ALA B 1 76 ? 6.578 17.188 23.188 1 96.56 76 ALA B C 1
ATOM 3182 O O . ALA B 1 76 ? 5.355 17.219 23.359 1 96.56 76 ALA B O 1
ATOM 3183 N N . VAL B 1 77 ? 7.137 16.156 22.594 1 96.12 77 VAL B N 1
ATOM 3184 C CA . VAL B 1 77 ? 6.387 14.992 22.141 1 96.12 77 VAL B CA 1
ATOM 3185 C C . VAL B 1 77 ? 6.301 13.961 23.25 1 96.12 77 VAL B C 1
ATOM 3187 O O . VAL B 1 77 ? 7.301 13.68 23.922 1 96.12 77 VAL B O 1
ATOM 3190 N N . GLN B 1 78 ? 5.141 13.391 23.422 1 90.25 78 GLN B N 1
ATOM 3191 C CA . GLN B 1 78 ? 4.887 12.469 24.531 1 90.25 78 GLN B CA 1
ATOM 3192 C C . GLN B 1 78 ? 5.211 11.031 24.125 1 90.25 78 GLN B C 1
ATOM 3194 O O . GLN B 1 78 ? 5.656 10.242 24.969 1 90.25 78 GLN B O 1
ATOM 3199 N N . ALA B 1 79 ? 4.969 10.75 22.891 1 82.56 79 ALA B N 1
ATOM 3200 C CA . ALA B 1 79 ? 5.188 9.383 22.422 1 82.56 79 ALA B CA 1
ATOM 3201 C C . ALA B 1 79 ? 6.668 9.016 22.469 1 82.56 79 ALA B C 1
ATOM 3203 O O . ALA B 1 79 ? 7.531 9.844 22.188 1 82.56 79 ALA B O 1
ATOM 3204 N N . GLU B 1 80 ? 7.02 7.664 22.906 1 76.5 80 GLU B N 1
ATOM 3205 C CA . GLU B 1 80 ? 8.383 7.137 22.906 1 76.5 80 GLU B CA 1
ATOM 3206 C C . GLU B 1 80 ? 8.398 5.66 22.516 1 76.5 80 GLU B C 1
ATOM 3208 O O . GLU B 1 80 ? 7.516 4.898 22.922 1 76.5 80 GLU B O 1
ATOM 3213 N N . PRO B 1 81 ? 9.461 5.551 21.75 1 87 81 PRO B N 1
ATOM 3214 C CA . PRO B 1 81 ? 10.562 6.297 21.141 1 87 81 PRO B CA 1
ATOM 3215 C C . PRO B 1 81 ? 10.18 6.902 19.781 1 87 81 PRO B C 1
ATOM 3217 O O . PRO B 1 81 ? 9.469 6.27 19 1 87 81 PRO B O 1
ATOM 3220 N N . VAL B 1 82 ? 10.617 8.148 19.625 1 91.88 82 VAL B N 1
ATOM 3221 C CA . VAL B 1 82 ? 10.305 8.852 18.391 1 91.88 82 VAL B CA 1
ATOM 3222 C C . VAL B 1 82 ? 11.594 9.32 17.719 1 91.88 82 VAL B C 1
ATOM 3224 O O . VAL B 1 82 ? 12.523 9.766 18.391 1 91.88 82 VAL B O 1
ATOM 3227 N N . ARG B 1 83 ? 11.711 9.117 16.453 1 94.5 83 ARG B N 1
ATOM 3228 C CA . ARG B 1 83 ? 12.773 9.672 15.617 1 94.5 83 ARG B CA 1
ATOM 3229 C C . ARG B 1 83 ? 12.25 10.797 14.727 1 94.5 83 ARG B C 1
ATOM 3231 O O . ARG B 1 83 ? 11.305 10.594 13.961 1 94.5 83 ARG B O 1
ATOM 3238 N N . ILE B 1 84 ? 12.906 11.938 14.883 1 96.19 84 ILE B N 1
ATOM 3239 C CA . ILE B 1 84 ? 12.508 13.086 14.078 1 96.19 84 ILE B CA 1
ATOM 3240 C C . ILE B 1 84 ? 13.641 13.469 13.133 1 96.19 84 ILE B C 1
ATOM 3242 O O . ILE B 1 84 ? 14.711 13.883 13.578 1 96.19 84 ILE B O 1
ATOM 3246 N N . ASP B 1 85 ? 13.414 13.297 11.875 1 97 85 ASP B N 1
ATOM 3247 C CA . ASP B 1 85 ? 14.312 13.789 10.836 1 97 85 ASP B CA 1
ATOM 3248 C C . ASP B 1 85 ? 13.82 15.109 10.25 1 97 85 ASP B C 1
ATOM 3250 O O . ASP B 1 85 ? 12.703 15.188 9.742 1 97 85 ASP B O 1
ATOM 3254 N N . LEU B 1 86 ? 14.602 16.094 10.359 1 97.44 86 LEU B N 1
ATOM 3255 C CA . LEU B 1 86 ? 14.266 17.422 9.844 1 97.44 86 LEU B CA 1
ATOM 3256 C C . LEU B 1 86 ? 15.156 17.781 8.664 1 97.44 86 LEU B C 1
ATOM 3258 O O . LEU B 1 86 ? 16.391 17.672 8.758 1 97.44 86 LEU B O 1
ATOM 3262 N N . PHE B 1 87 ? 14.508 18.234 7.586 1 97.12 87 PHE B N 1
ATOM 3263 C CA . PHE B 1 87 ? 15.258 18.656 6.406 1 97.12 87 PHE B CA 1
ATOM 3264 C C . PHE B 1 87 ? 15.016 20.125 6.105 1 97.12 87 PHE B C 1
ATOM 3266 O O . PHE B 1 87 ? 13.898 20.625 6.254 1 97.12 87 PHE B O 1
ATOM 3273 N N . GLU B 1 88 ? 16.094 20.75 5.719 1 95.38 88 GLU B N 1
ATOM 3274 C CA . GLU B 1 88 ? 15.945 22.094 5.176 1 95.38 88 GLU B CA 1
ATOM 3275 C C . GLU B 1 88 ? 15.102 22.094 3.904 1 95.38 88 GLU B C 1
ATOM 3277 O O . GLU B 1 88 ? 14.172 22.891 3.77 1 95.38 88 GLU B O 1
ATOM 3282 N N . GLN B 1 89 ? 15.469 21.25 3.051 1 96 89 GLN B N 1
ATOM 3283 C CA . GLN B 1 89 ? 14.766 21.031 1.791 1 96 89 GLN B CA 1
ATOM 3284 C C . GLN B 1 89 ? 14.742 19.562 1.418 1 96 89 GLN B C 1
ATOM 3286 O O . GLN B 1 89 ? 15.742 18.859 1.586 1 96 89 GLN B O 1
ATOM 3291 N N . ILE B 1 90 ? 13.594 19.109 0.91 1 97.62 90 ILE B N 1
ATOM 3292 C CA . ILE B 1 90 ? 13.445 17.734 0.438 1 97.62 90 ILE B CA 1
ATOM 3293 C C . ILE B 1 90 ? 12.359 17.672 -0.632 1 97.62 90 ILE B C 1
ATOM 3295 O O . ILE B 1 90 ? 11.57 18.609 -0.779 1 97.62 90 ILE B O 1
ATOM 3299 N N . ASN B 1 91 ? 12.344 16.625 -1.434 1 97.44 91 ASN B N 1
ATOM 3300 C CA . ASN B 1 91 ? 11.281 16.516 -2.426 1 97.44 91 ASN B CA 1
ATOM 3301 C C . ASN B 1 91 ? 9.914 16.359 -1.767 1 97.44 91 ASN B C 1
ATOM 3303 O O . ASN B 1 91 ? 9.031 17.203 -1.954 1 97.44 91 ASN B O 1
ATOM 3307 N N . SER B 1 92 ? 9.766 15.289 -0.911 1 98.12 92 SER B N 1
ATOM 3308 C CA . SER B 1 92 ? 8.531 15.016 -0.185 1 98.12 92 SER B CA 1
ATOM 3309 C C . SER B 1 92 ? 8.805 14.258 1.109 1 98.12 92 SER B C 1
ATOM 3311 O O . SER B 1 92 ? 9.555 13.281 1.115 1 98.12 92 SER B O 1
ATOM 3313 N N . THR B 1 93 ? 8.203 14.766 2.164 1 98.31 93 THR B N 1
ATOM 3314 C CA . THR B 1 93 ? 8.383 14.094 3.445 1 98.31 93 THR B CA 1
ATOM 3315 C C . THR B 1 93 ? 7.781 12.688 3.41 1 98.31 93 THR B C 1
ATOM 3317 O O . THR B 1 93 ? 8.344 11.75 3.984 1 98.31 93 THR B O 1
ATOM 3320 N N . ASN B 1 94 ? 6.668 12.469 2.732 1 97.69 94 ASN B N 1
ATOM 3321 C CA . ASN B 1 94 ? 6.102 11.133 2.564 1 97.69 94 ASN B CA 1
ATOM 3322 C C . ASN B 1 94 ? 7.055 10.211 1.8 1 97.69 94 ASN B C 1
ATOM 3324 O O . ASN B 1 94 ? 7.262 9.062 2.191 1 97.69 94 ASN B O 1
ATOM 3328 N N . GLU B 1 95 ? 7.641 10.727 0.714 1 95.88 95 GLU B N 1
ATOM 3329 C CA . GLU B 1 95 ? 8.555 9.93 -0.097 1 95.88 95 GLU B CA 1
ATOM 3330 C C . GLU B 1 95 ? 9.766 9.477 0.714 1 95.88 95 GLU B C 1
ATOM 3332 O O . GLU B 1 95 ? 10.219 8.344 0.579 1 95.88 95 GLU B O 1
ATOM 3337 N N . TYR B 1 96 ? 10.227 10.383 1.517 1 97.38 96 TYR B N 1
ATOM 3338 C CA . TYR B 1 96 ? 11.367 10.055 2.363 1 97.38 96 TYR B CA 1
ATOM 3339 C C . TYR B 1 96 ? 11.039 8.883 3.281 1 97.38 96 TYR B C 1
ATOM 3341 O O . TYR B 1 96 ? 11.82 7.934 3.389 1 97.38 96 TYR B O 1
ATOM 3349 N N . LEU B 1 97 ? 9.859 8.906 3.896 1 96.88 97 LEU B N 1
ATOM 3350 C CA . LEU B 1 97 ? 9.516 7.898 4.895 1 96.88 97 LEU B CA 1
ATOM 3351 C C . LEU B 1 97 ? 9.211 6.559 4.234 1 96.88 97 LEU B C 1
ATOM 3353 O O . LEU B 1 97 ? 9.172 5.523 4.906 1 96.88 97 LEU B O 1
ATOM 3357 N N . LYS B 1 98 ? 8.961 6.527 2.93 1 93 98 LYS B N 1
ATOM 3358 C CA . LYS B 1 98 ? 8.812 5.262 2.221 1 93 98 LYS B CA 1
ATOM 3359 C C . LYS B 1 98 ? 10.109 4.457 2.242 1 93 98 LYS B C 1
ATOM 3361 O O . LYS B 1 98 ? 10.086 3.23 2.145 1 93 98 LYS B O 1
ATOM 3366 N N . ARG B 1 99 ? 11.133 5.141 2.398 1 91 99 ARG B N 1
ATOM 3367 C CA . ARG B 1 99 ? 12.445 4.5 2.301 1 91 99 ARG B CA 1
ATOM 3368 C C . ARG B 1 99 ? 13.039 4.254 3.684 1 91 99 ARG B C 1
ATOM 3370 O O . ARG B 1 99 ? 14.117 3.668 3.807 1 91 99 ARG B O 1
ATOM 3377 N N . VAL B 1 100 ? 12.406 4.738 4.629 1 88.25 100 VAL B N 1
ATOM 3378 C CA . VAL B 1 100 ? 12.914 4.625 5.992 1 88.25 100 VAL B CA 1
ATOM 3379 C C . VAL B 1 100 ? 12.133 3.547 6.742 1 88.25 100 VAL B C 1
ATOM 3381 O O . VAL B 1 100 ? 10.906 3.479 6.652 1 88.25 100 VAL B O 1
ATOM 3384 N N . ASN B 1 101 ? 12.812 2.617 7.285 1 78.31 101 ASN B N 1
ATOM 3385 C CA . ASN B 1 101 ? 12.156 1.601 8.102 1 78.31 101 ASN B CA 1
ATOM 3386 C C . ASN B 1 101 ? 12.922 1.334 9.391 1 78.31 101 ASN B C 1
ATOM 3388 O O . ASN B 1 101 ? 13.828 0.495 9.422 1 78.31 101 ASN B O 1
ATOM 3392 N N . HIS B 1 102 ? 12.586 2.104 10.375 1 76.62 102 HIS B N 1
ATOM 3393 C CA . HIS B 1 102 ? 13.062 1.834 11.727 1 76.62 102 HIS B CA 1
ATOM 3394 C C . HIS B 1 102 ? 11.945 1.294 12.609 1 76.62 102 HIS B C 1
ATOM 3396 O O . HIS B 1 102 ? 11.258 2.061 13.289 1 76.62 102 HIS B O 1
ATOM 3402 N N . PRO B 1 103 ? 11.789 0.021 12.68 1 72.75 103 PRO B N 1
ATOM 3403 C CA . PRO B 1 103 ? 10.586 -0.592 13.258 1 72.75 103 PRO B CA 1
ATOM 3404 C C . PRO B 1 103 ? 10.492 -0.375 14.773 1 72.75 103 PRO B C 1
ATOM 3406 O O . PRO B 1 103 ? 9.406 -0.514 15.344 1 72.75 103 PRO B O 1
ATOM 3409 N N . GLN B 1 104 ? 11.531 0.073 15.375 1 78.5 104 GLN B N 1
ATOM 3410 C CA . GLN B 1 104 ? 11.508 0.179 16.828 1 78.5 104 GLN B CA 1
ATOM 3411 C C . GLN B 1 104 ? 11.086 1.577 17.281 1 78.5 104 GLN B C 1
ATOM 3413 O O . GLN B 1 104 ? 10.898 1.828 18.469 1 78.5 104 GLN B O 1
ATOM 3418 N N . GLN B 1 105 ? 10.938 2.469 16.312 1 85.31 105 GLN B N 1
ATOM 3419 C CA . GLN B 1 105 ? 10.594 3.848 16.641 1 85.31 105 GLN B CA 1
ATOM 3420 C C . GLN B 1 105 ? 9.508 4.379 15.719 1 85.31 105 GLN B C 1
ATOM 3422 O O . GLN B 1 105 ? 9.305 3.85 14.625 1 85.31 105 GLN B O 1
ATOM 3427 N N . LEU B 1 106 ? 8.828 5.367 16.344 1 91.81 106 LEU B N 1
ATOM 3428 C CA . LEU B 1 106 ? 7.953 6.145 15.469 1 91.81 106 LEU B CA 1
ATOM 3429 C C . LEU B 1 106 ? 8.766 7.082 14.578 1 91.81 106 LEU B C 1
ATOM 3431 O O . LEU B 1 106 ? 9.531 7.906 15.078 1 91.81 106 LEU B O 1
ATOM 3435 N N . ASN B 1 107 ? 8.641 6.945 13.312 1 95.75 107 ASN B N 1
ATOM 3436 C CA . ASN B 1 107 ? 9.414 7.746 12.367 1 95.75 107 ASN B CA 1
ATOM 3437 C C . ASN B 1 107 ? 8.648 8.992 11.93 1 95.75 107 ASN B C 1
ATOM 3439 O O . ASN B 1 107 ? 7.543 8.883 11.398 1 95.75 107 ASN B O 1
ATOM 3443 N N . ILE B 1 108 ? 9.258 10.094 12.172 1 97.44 108 ILE B N 1
ATOM 3444 C CA . ILE B 1 108 ? 8.68 11.383 11.797 1 97.44 108 ILE B CA 1
ATOM 3445 C C . ILE B 1 108 ? 9.641 12.133 10.891 1 97.44 108 ILE B C 1
ATOM 3447 O O . ILE B 1 108 ? 10.852 12.148 11.133 1 97.44 108 ILE B O 1
ATOM 3451 N N . CYS B 1 109 ? 9.102 12.727 9.836 1 98.31 109 CYS B N 1
ATOM 3452 C CA . CYS B 1 109 ? 9.883 13.57 8.938 1 98.31 109 CYS B CA 1
ATOM 3453 C C . CYS B 1 109 ? 9.281 14.969 8.852 1 98.31 109 CYS B C 1
ATOM 3455 O O . CYS B 1 109 ? 8.07 15.125 8.695 1 98.31 109 CYS B O 1
ATOM 3457 N N . LEU B 1 110 ? 10.062 15.922 9.023 1 98.56 110 LEU B N 1
ATOM 3458 C CA . LEU B 1 110 ? 9.711 17.328 8.859 1 98.56 110 LEU B CA 1
ATOM 3459 C C . LEU B 1 110 ? 10.602 18 7.824 1 98.56 110 LEU B C 1
ATOM 3461 O O . LEU B 1 110 ? 11.734 17.562 7.602 1 98.56 110 LEU B O 1
ATOM 3465 N N . ALA B 1 111 ? 10.078 19.047 7.246 1 98.38 111 ALA B N 1
ATOM 3466 C CA . ALA B 1 111 ? 10.883 19.844 6.32 1 98.38 111 ALA B CA 1
ATOM 3467 C C . ALA B 1 111 ? 10.508 21.312 6.398 1 98.38 111 ALA B C 1
ATOM 3469 O O . ALA B 1 111 ? 9.336 21.656 6.609 1 98.38 111 ALA B O 1
ATOM 3470 N N . GLU B 1 112 ? 11.492 22.141 6.18 1 97.31 112 GLU B N 1
ATOM 3471 C CA . GLU B 1 112 ? 11.211 23.578 6.039 1 97.31 112 GLU B CA 1
ATOM 3472 C C . GLU B 1 112 ? 10.602 23.891 4.676 1 97.31 112 GLU B C 1
ATOM 3474 O O . GLU B 1 112 ? 9.859 24.859 4.527 1 97.31 112 GLU B O 1
ATOM 3479 N N . MET B 1 113 ? 10.961 23.031 3.764 1 96.81 113 MET B N 1
ATOM 3480 C CA . MET B 1 113 ? 10.484 23.203 2.395 1 96.81 113 MET B CA 1
ATOM 3481 C C . MET B 1 113 ? 10.445 21.875 1.654 1 96.81 113 MET B C 1
ATOM 3483 O O . MET B 1 113 ? 11.344 21.047 1.812 1 96.81 113 MET B O 1
ATOM 3487 N N . GLN B 1 114 ? 9.391 21.703 0.843 1 97.5 114 GLN B N 1
ATOM 3488 C CA . GLN B 1 114 ? 9.328 20.594 -0.093 1 97.5 114 GLN B CA 1
ATOM 3489 C C . GLN B 1 114 ? 9.359 21.078 -1.538 1 97.5 114 GLN B C 1
ATOM 3491 O O . GLN B 1 114 ? 8.719 22.078 -1.877 1 97.5 114 GLN B O 1
ATOM 3496 N N . THR B 1 115 ? 10.102 20.391 -2.379 1 97 115 THR B N 1
ATOM 3497 C CA . THR B 1 115 ? 10.188 20.781 -3.783 1 97 115 THR B CA 1
ATOM 3498 C C . THR B 1 115 ? 9.141 20.031 -4.609 1 97 115 THR B C 1
ATOM 3500 O O . THR B 1 115 ? 8.805 20.453 -5.719 1 97 115 THR B O 1
ATOM 3503 N N . GLN B 1 116 ? 8.703 18.891 -4.102 1 97.06 116 GLN B N 1
ATOM 3504 C CA . GLN B 1 116 ? 7.676 18.078 -4.758 1 97.06 116 GLN B CA 1
ATOM 3505 C C . GLN B 1 116 ? 6.617 17.625 -3.764 1 97.06 116 GLN B C 1
ATOM 3507 O O . GLN B 1 116 ? 6.289 16.438 -3.705 1 97.06 116 GLN B O 1
ATOM 3512 N N . GLY B 1 117 ? 6.219 18.609 -2.963 1 96.56 117 GLY B N 1
ATOM 3513 C CA . GLY B 1 117 ? 5.125 18.281 -2.062 1 96.56 117 GLY B CA 1
ATOM 3514 C C . GLY B 1 117 ? 3.934 17.656 -2.773 1 96.56 117 GLY B C 1
ATOM 3515 O O . GLY B 1 117 ? 3.59 18.062 -3.885 1 96.56 117 GLY B O 1
ATOM 3516 N N . LYS B 1 118 ? 3.307 16.719 -2.115 1 94.06 118 LYS B N 1
ATOM 3517 C CA . LYS B 1 118 ? 2.266 15.953 -2.805 1 94.06 118 LYS B CA 1
ATOM 3518 C C . LYS B 1 118 ? 0.924 16.094 -2.092 1 94.06 118 LYS B C 1
ATOM 3520 O O . LYS B 1 118 ? 0.875 16.203 -0.866 1 94.06 118 LYS B O 1
ATOM 3525 N N . GLY B 1 119 ? -0.076 16.094 -2.902 1 93.06 119 GLY B N 1
ATOM 3526 C CA . GLY B 1 119 ? -1.449 15.898 -2.465 1 93.06 119 GLY B CA 1
ATOM 3527 C C . GLY B 1 119 ? -2.096 14.664 -3.059 1 93.06 119 GLY B C 1
ATOM 3528 O O . GLY B 1 119 ? -1.414 13.82 -3.65 1 93.06 119 GLY B O 1
ATOM 3529 N N . ARG B 1 120 ? -3.373 14.516 -2.818 1 88 120 ARG B N 1
ATOM 3530 C CA . ARG B 1 120 ? -4.086 13.391 -3.41 1 88 120 ARG B CA 1
ATOM 3531 C C . ARG B 1 120 ? -4.145 13.516 -4.93 1 88 120 ARG B C 1
ATOM 3533 O O . ARG B 1 120 ? -4.133 14.625 -5.469 1 88 120 ARG B O 1
ATOM 3540 N N . PHE B 1 121 ? -4.18 12.359 -5.566 1 85.56 121 PHE B N 1
ATOM 3541 C CA . PHE B 1 121 ? -4.285 12.273 -7.016 1 85.56 121 PHE B CA 1
ATOM 3542 C C . PHE B 1 121 ? -3.123 12.992 -7.688 1 85.56 121 PHE B C 1
ATOM 3544 O O . PHE B 1 121 ? -3.312 13.688 -8.688 1 85.56 121 PHE B O 1
ATOM 3551 N N . GLN B 1 122 ? -1.987 13.008 -7.07 1 83.12 122 GLN B N 1
ATOM 3552 C CA . GLN B 1 122 ? -0.724 13.531 -7.582 1 83.12 122 GLN B CA 1
ATOM 3553 C C . GLN B 1 122 ? -0.768 15.047 -7.715 1 83.12 122 GLN B C 1
ATOM 3555 O O . GLN B 1 122 ? -0.046 15.625 -8.531 1 83.12 122 GLN B O 1
ATOM 3560 N N . ARG B 1 123 ? -1.693 15.609 -7.02 1 90.5 123 ARG B N 1
ATOM 3561 C CA . ARG B 1 123 ? -1.668 17.062 -6.957 1 90.5 123 ARG B CA 1
ATOM 3562 C C . ARG B 1 123 ? -0.455 17.562 -6.176 1 90.5 123 ARG B C 1
ATOM 3564 O O . ARG B 1 123 ? 0.171 16.797 -5.441 1 90.5 123 ARG B O 1
ATOM 3571 N N . ALA B 1 124 ? -0.164 18.828 -6.426 1 93.94 124 ALA B N 1
ATOM 3572 C CA . ALA B 1 124 ? 0.999 19.422 -5.758 1 93.94 124 ALA B CA 1
ATOM 3573 C C . ALA B 1 124 ? 0.589 20.172 -4.496 1 93.94 124 ALA B C 1
ATOM 3575 O O . ALA B 1 124 ? -0.447 20.844 -4.473 1 93.94 124 ALA B O 1
ATOM 3576 N N . TRP B 1 125 ? 1.328 20.047 -3.498 1 95.94 125 TRP B N 1
ATOM 3577 C CA . TRP B 1 125 ? 1.217 20.875 -2.297 1 95.94 125 TRP B CA 1
ATOM 3578 C C . TRP B 1 125 ? 2.348 21.891 -2.229 1 95.94 125 TRP B C 1
ATOM 3580 O O . TRP B 1 125 ? 3.504 21.531 -1.988 1 95.94 125 TRP B O 1
ATOM 3590 N N . HIS B 1 126 ? 2.043 23.141 -2.457 1 95.12 126 HIS B N 1
ATOM 3591 C CA . HIS B 1 126 ? 3.045 24.188 -2.402 1 95.12 126 HIS B CA 1
ATOM 3592 C C . HIS B 1 126 ? 3.617 24.344 -0.997 1 95.12 126 HIS B C 1
ATOM 3594 O O . HIS B 1 126 ? 2.873 24.547 -0.037 1 95.12 126 HIS B O 1
ATOM 3600 N N . SER B 1 127 ? 4.93 24.25 -0.9 1 96.06 127 SER B N 1
ATOM 3601 C CA . SER B 1 127 ? 5.59 24.156 0.398 1 96.06 127 SER B CA 1
ATOM 3602 C C . SER B 1 127 ? 6.715 25.188 0.514 1 96.06 127 SER B C 1
ATOM 3604 O O . SER B 1 127 ? 7.887 24.828 0.591 1 96.06 127 SER B O 1
ATOM 3606 N N . PRO B 1 128 ? 6.363 26.5 0.627 1 93.62 128 PRO B N 1
ATOM 3607 C CA . PRO B 1 128 ? 7.406 27.516 0.779 1 93.62 128 PRO B CA 1
ATOM 3608 C C . PRO B 1 128 ? 8.242 27.328 2.045 1 93.62 128 PRO B C 1
ATOM 3610 O O . PRO B 1 128 ? 7.758 26.75 3.023 1 93.62 128 PRO B O 1
ATOM 3613 N N . PHE B 1 129 ? 9.375 27.891 2.092 1 94.69 129 PHE B N 1
ATOM 3614 C CA . PHE B 1 129 ? 10.359 27.688 3.148 1 94.69 129 PHE B CA 1
ATOM 3615 C C . PHE B 1 129 ? 9.953 28.422 4.418 1 94.69 129 PHE B C 1
ATOM 3617 O O . PHE B 1 129 ? 9.688 29.625 4.387 1 94.69 129 PHE B O 1
ATOM 3624 N N . GLY B 1 130 ? 9.844 27.688 5.5 1 93.62 130 GLY B N 1
ATOM 3625 C CA . GLY B 1 130 ? 9.797 28.25 6.832 1 93.62 130 GLY B CA 1
ATOM 3626 C C . GLY B 1 130 ? 8.445 28.859 7.172 1 93.62 130 GLY B C 1
ATOM 3627 O O . GLY B 1 130 ? 8.32 29.594 8.156 1 93.62 130 GLY B O 1
ATOM 3628 N N . GLN B 1 131 ? 7.469 28.609 6.355 1 93.38 131 GLN B N 1
ATOM 3629 C CA . GLN B 1 131 ? 6.195 29.297 6.555 1 93.38 131 GLN B CA 1
ATOM 3630 C C . GLN B 1 131 ? 5.152 28.359 7.156 1 93.38 131 GLN B C 1
ATOM 3632 O O . GLN B 1 131 ? 4.355 28.766 8 1 93.38 131 GLN B O 1
ATOM 3637 N N . ASN B 1 132 ? 5.152 27.141 6.699 1 97.06 132 ASN B N 1
ATOM 3638 C CA . ASN B 1 132 ? 4.102 26.203 7.062 1 97.06 132 ASN B CA 1
ATOM 3639 C C . ASN B 1 132 ? 4.676 24.922 7.68 1 97.06 132 ASN B C 1
ATOM 3641 O O . ASN B 1 132 ? 5.855 24.875 8.031 1 97.06 132 ASN B O 1
ATOM 3645 N N . ILE B 1 133 ? 3.859 24.016 8.047 1 98.62 133 ILE B N 1
ATOM 3646 C CA . ILE B 1 133 ? 4.297 22.719 8.57 1 98.62 133 ILE B CA 1
ATOM 3647 C C . ILE B 1 133 ? 4.078 21.641 7.516 1 98.62 133 ILE B C 1
ATOM 3649 O O . ILE B 1 133 ? 2.992 21.531 6.945 1 98.62 133 ILE B O 1
ATOM 3653 N N . TYR B 1 134 ? 5.098 20.984 7.227 1 98.75 134 TYR B N 1
ATOM 3654 C CA . TYR B 1 134 ? 5.117 19.766 6.414 1 98.75 134 TYR B CA 1
ATOM 3655 C C . TYR B 1 134 ? 5.617 18.578 7.223 1 98.75 134 TYR B C 1
ATOM 3657 O O . TYR B 1 134 ? 6.824 18.422 7.438 1 98.75 134 TYR B O 1
ATOM 3665 N N . LEU B 1 135 ? 4.703 17.797 7.668 1 98.75 135 LEU B N 1
ATOM 3666 C CA . LEU B 1 135 ? 4.977 16.719 8.617 1 98.75 135 LEU B CA 1
ATOM 3667 C C . LEU B 1 135 ? 4.469 15.383 8.078 1 98.75 135 LEU B C 1
ATOM 3669 O O . LEU B 1 135 ? 3.342 15.297 7.586 1 98.75 135 LEU B O 1
ATOM 3673 N N . SER B 1 136 ? 5.312 14.375 8.094 1 98.69 136 SER B N 1
ATOM 3674 C CA . SER B 1 136 ? 4.879 13.008 7.812 1 98.69 136 SER B CA 1
ATOM 3675 C C . SER B 1 136 ? 5.199 12.078 8.977 1 98.69 136 SER B C 1
ATOM 3677 O O . SER B 1 136 ? 6.258 12.195 9.602 1 98.69 136 SER B O 1
ATOM 3679 N N . LEU B 1 137 ? 4.309 11.266 9.25 1 97.5 137 LEU B N 1
ATOM 3680 C CA . LEU B 1 137 ? 4.426 10.242 10.289 1 97.5 137 LEU B CA 1
ATOM 3681 C C . LEU B 1 137 ? 4.191 8.852 9.711 1 97.5 137 LEU B C 1
ATOM 3683 O O . LEU B 1 137 ? 3.209 8.633 9 1 97.5 137 LEU B O 1
ATOM 3687 N N . LYS B 1 138 ? 5.156 7.926 9.922 1 96.25 138 LYS B N 1
ATOM 3688 C CA . LYS B 1 138 ? 4.965 6.531 9.531 1 96.25 138 LYS B CA 1
ATOM 3689 C C . LYS B 1 138 ? 4.469 5.699 10.711 1 96.25 138 LYS B C 1
ATOM 3691 O O . LYS B 1 138 ? 5.113 5.656 11.766 1 96.25 138 LYS B O 1
ATOM 3696 N N . TYR B 1 139 ? 3.359 5.051 10.539 1 93.5 139 TYR B N 1
ATOM 3697 C CA . TYR B 1 139 ? 2.756 4.285 11.617 1 93.5 139 TYR B CA 1
ATOM 3698 C C . TYR B 1 139 ? 2.496 2.844 11.188 1 93.5 139 TYR B C 1
ATOM 3700 O O . TYR B 1 139 ? 1.764 2.602 10.227 1 93.5 139 TYR B O 1
ATOM 3708 N N . PRO B 1 140 ? 3.033 1.826 11.883 1 90.94 140 PRO B N 1
ATOM 3709 C CA . PRO B 1 140 ? 2.729 0.416 11.633 1 90.94 140 PRO B CA 1
ATOM 3710 C C . PRO B 1 140 ? 1.432 -0.036 12.297 1 90.94 140 PRO B C 1
ATOM 3712 O O . PRO B 1 140 ? 1.22 0.222 13.484 1 90.94 140 PRO B O 1
ATOM 3715 N N . PHE B 1 141 ? 0.57 -0.625 11.539 1 88.12 141 PHE B N 1
ATOM 3716 C CA . PHE B 1 141 ? -0.683 -1.143 12.078 1 88.12 141 PHE B CA 1
ATOM 3717 C C . PHE B 1 141 ? -0.622 -2.658 12.227 1 88.12 141 PHE B C 1
ATOM 3719 O O . PHE B 1 141 ? -0.049 -3.348 11.383 1 88.12 141 PHE B O 1
ATOM 3726 N N . HIS B 1 142 ? -1.196 -3.098 13.273 1 80.94 142 HIS B N 1
ATOM 3727 C CA . HIS B 1 142 ? -1.396 -4.531 13.438 1 80.94 142 HIS B CA 1
ATOM 3728 C C . HIS B 1 142 ? -2.807 -4.945 13.031 1 80.94 142 HIS B C 1
ATOM 3730 O O . HIS B 1 142 ? -3.484 -5.664 13.766 1 80.94 142 HIS B O 1
ATOM 3736 N N . LYS B 1 143 ? -3.27 -4.402 11.969 1 78.56 143 LYS B N 1
ATOM 3737 C CA . LYS B 1 143 ? -4.57 -4.656 11.359 1 78.56 143 LYS B CA 1
ATOM 3738 C C . LYS B 1 143 ? -4.438 -4.84 9.844 1 78.56 143 LYS B C 1
ATOM 3740 O O . LYS B 1 143 ? -3.461 -4.391 9.242 1 78.56 143 LYS B O 1
ATOM 3745 N N . ASP B 1 144 ? -5.441 -5.523 9.359 1 83.12 144 ASP B N 1
ATOM 3746 C CA . ASP B 1 144 ? -5.492 -5.609 7.906 1 83.12 144 ASP B CA 1
ATOM 3747 C C . ASP B 1 144 ? -5.828 -4.254 7.289 1 83.12 144 ASP B C 1
ATOM 3749 O O . ASP B 1 144 ? -6.504 -3.434 7.91 1 83.12 144 ASP B O 1
ATOM 3753 N N . VAL B 1 145 ? -5.344 -4.039 6.148 1 83.81 145 VAL B N 1
ATOM 3754 C CA . VAL B 1 145 ? -5.52 -2.785 5.426 1 83.81 145 VAL B CA 1
ATOM 3755 C C . VAL B 1 145 ? -7.008 -2.475 5.285 1 83.81 145 VAL B C 1
ATOM 3757 O O . VAL B 1 145 ? -7.41 -1.309 5.316 1 83.81 145 VAL B O 1
ATOM 3760 N N . SER B 1 146 ? -7.82 -3.475 5.211 1 81.44 146 SER B N 1
ATOM 3761 C CA . SER B 1 146 ? -9.258 -3.297 5.039 1 81.44 146 SER B CA 1
ATOM 3762 C C . SER B 1 146 ? -9.891 -2.672 6.277 1 81.44 146 SER B C 1
ATOM 3764 O O . SER B 1 146 ? -11.023 -2.184 6.227 1 81.44 146 SER B O 1
ATOM 3766 N N . GLU B 1 147 ? -9.18 -2.627 7.375 1 84.12 147 GLU B N 1
ATOM 3767 C CA . GLU B 1 147 ? -9.703 -2.086 8.625 1 84.12 147 GLU B CA 1
ATOM 3768 C C . GLU B 1 147 ? -9.258 -0.64 8.828 1 84.12 147 GLU B C 1
ATOM 3770 O O . GLU B 1 147 ? -9.508 -0.05 9.883 1 84.12 147 GLU B O 1
ATOM 3775 N N . LEU B 1 148 ? -8.672 -0.087 7.883 1 88.62 148 LEU B N 1
ATOM 3776 C CA . LEU B 1 148 ? -8.141 1.262 8.039 1 88.62 148 LEU B CA 1
ATOM 3777 C C . LEU B 1 148 ? -9.109 2.299 7.48 1 88.62 148 LEU B C 1
ATOM 3779 O O . LEU B 1 148 ? -8.789 3.488 7.43 1 88.62 148 LEU B O 1
ATOM 3783 N N . ALA B 1 149 ? -10.328 1.827 7.16 1 88.69 149 ALA B N 1
ATOM 3784 C CA . ALA B 1 149 ? -11.344 2.77 6.703 1 88.69 149 ALA B CA 1
ATOM 3785 C C . ALA B 1 149 ? -11.609 3.842 7.754 1 88.69 149 ALA B C 1
ATOM 3787 O O . ALA B 1 149 ? -11.805 3.531 8.938 1 88.69 149 ALA B O 1
ATOM 3788 N N . GLY B 1 150 ? -11.547 5.059 7.344 1 93.56 150 GLY B N 1
ATOM 3789 C CA . GLY B 1 150 ? -11.812 6.168 8.25 1 93.56 150 GLY B CA 1
ATOM 3790 C C . GLY B 1 150 ? -10.555 6.793 8.82 1 93.56 150 GLY B C 1
ATOM 3791 O O . GLY B 1 150 ? -10.617 7.809 9.516 1 93.56 150 GLY B O 1
ATOM 3792 N N . LEU B 1 151 ? -9.422 6.207 8.531 1 95.38 151 LEU B N 1
ATOM 3793 C CA . LEU B 1 151 ? -8.172 6.684 9.109 1 95.38 151 LEU B CA 1
ATOM 3794 C C . LEU B 1 151 ? -7.938 8.148 8.766 1 95.38 151 LEU B C 1
ATOM 3796 O O . LEU B 1 151 ? -7.516 8.938 9.617 1 95.38 151 LEU B O 1
ATOM 3800 N N . SER B 1 152 ? -8.219 8.539 7.566 1 95.69 152 SER B N 1
ATOM 3801 C CA . SER B 1 152 ? -8.008 9.922 7.16 1 95.69 152 SER B CA 1
ATOM 3802 C C . SER B 1 152 ? -8.875 10.875 7.969 1 95.69 152 SER B C 1
ATOM 3804 O O . SER B 1 152 ? -8.438 11.977 8.32 1 95.69 152 SER B O 1
ATOM 3806 N N . LEU B 1 153 ? -10.078 10.484 8.258 1 97.25 153 LEU B N 1
ATOM 3807 C CA . LEU B 1 153 ? -10.984 11.305 9.047 1 97.25 153 LEU B CA 1
ATOM 3808 C C . LEU B 1 153 ? -10.484 11.438 10.484 1 97.25 153 LEU B C 1
ATOM 3810 O O . LEU B 1 153 ? -10.555 12.523 11.07 1 97.25 153 LEU B O 1
ATOM 3814 N N . VAL B 1 154 ? -9.977 10.305 10.984 1 98.06 154 VAL B N 1
ATOM 3815 C CA . VAL B 1 154 ? -9.383 10.32 12.32 1 98.06 154 VAL B CA 1
ATOM 3816 C C . VAL B 1 154 ? -8.219 11.312 12.367 1 98.06 154 VAL B C 1
ATOM 3818 O O . VAL B 1 154 ? -8.109 12.102 13.305 1 98.06 154 VAL B O 1
ATOM 3821 N N . CYS B 1 155 ? -7.398 11.289 11.367 1 98.38 155 CYS B N 1
ATOM 3822 C CA . CYS B 1 155 ? -6.266 12.211 11.289 1 98.38 155 CYS B CA 1
ATOM 3823 C C . CYS B 1 155 ? -6.738 13.648 11.172 1 98.38 155 CYS B C 1
ATOM 3825 O O . CYS B 1 155 ? -6.137 14.555 11.758 1 98.38 155 CYS B O 1
ATOM 3827 N N . GLY B 1 156 ? -7.785 13.859 10.398 1 98.5 156 GLY B N 1
ATOM 3828 C CA . GLY B 1 156 ? -8.359 15.195 10.305 1 98.5 156 GLY B CA 1
ATOM 3829 C C . GLY B 1 156 ? -8.812 15.734 11.648 1 98.5 156 GLY B C 1
ATOM 3830 O O . GLY B 1 156 ? -8.539 16.891 11.984 1 98.5 156 GLY B O 1
ATOM 3831 N N . LEU B 1 157 ? -9.5 14.914 12.414 1 98.62 157 LEU B N 1
ATOM 3832 C CA . LEU B 1 157 ? -9.953 15.305 13.742 1 98.62 157 LEU B CA 1
ATOM 3833 C C . LEU B 1 157 ? -8.766 15.609 14.648 1 98.62 157 LEU B C 1
ATOM 3835 O O . LEU B 1 157 ? -8.797 16.562 15.43 1 98.62 157 LEU B O 1
ATOM 3839 N N . ALA B 1 158 ? -7.723 14.781 14.531 1 98.69 158 ALA B N 1
ATOM 3840 C CA . ALA B 1 158 ? -6.512 15 15.32 1 98.69 158 ALA B CA 1
ATOM 3841 C C . ALA B 1 158 ? -5.898 16.359 15.016 1 98.69 158 ALA B C 1
ATOM 3843 O O . ALA B 1 158 ? -5.48 17.078 15.93 1 98.69 158 ALA B O 1
ATOM 3844 N N . VAL B 1 159 ? -5.879 16.719 13.766 1 98.75 159 VAL B N 1
ATOM 3845 C CA . VAL B 1 159 ? -5.32 18 13.352 1 98.75 159 VAL B CA 1
ATOM 3846 C C . VAL B 1 159 ? -6.172 19.141 13.914 1 98.75 159 VAL B C 1
ATOM 3848 O O . VAL B 1 159 ? -5.645 20.125 14.453 1 98.75 159 VAL B O 1
ATOM 3851 N N . CYS B 1 160 ? -7.48 19 13.82 1 98.62 160 CYS B N 1
ATOM 3852 C CA . CYS B 1 160 ? -8.367 20 14.391 1 98.62 160 CYS B CA 1
ATOM 3853 C C . CYS B 1 160 ? -8.102 20.188 15.883 1 98.62 160 CYS B C 1
ATOM 3855 O O . CYS B 1 160 ? -7.961 21.312 16.359 1 98.62 160 CYS B O 1
ATOM 3857 N N . ASN B 1 161 ? -8.016 19.078 16.578 1 98.19 161 ASN B N 1
ATOM 3858 C CA . ASN B 1 161 ? -7.754 19.141 18.016 1 98.19 161 ASN B CA 1
ATOM 3859 C C . ASN B 1 161 ? -6.449 19.859 18.312 1 98.19 161 ASN B C 1
ATOM 3861 O O . ASN B 1 161 ? -6.402 20.719 19.203 1 98.19 161 ASN B O 1
ATOM 3865 N N . ALA B 1 162 ? -5.41 19.531 17.609 1 98.5 162 ALA B N 1
ATOM 3866 C CA . ALA B 1 162 ? -4.102 20.141 17.828 1 98.5 162 ALA B CA 1
ATOM 3867 C C . ALA B 1 162 ? -4.156 21.656 17.641 1 98.5 162 ALA B C 1
ATOM 3869 O O . ALA B 1 162 ? -3.596 22.406 18.438 1 98.5 162 ALA B O 1
ATOM 3870 N N . ILE B 1 163 ? -4.84 22.062 16.594 1 98.31 163 ILE B N 1
ATOM 3871 C CA . ILE B 1 163 ? -4.93 23.484 16.281 1 98.31 163 ILE B CA 1
ATOM 3872 C C . ILE B 1 163 ? -5.758 24.203 17.359 1 98.31 163 ILE B C 1
ATOM 3874 O O . ILE B 1 163 ? -5.332 25.219 17.906 1 98.31 163 ILE B O 1
ATOM 3878 N N . GLU B 1 164 ? -6.922 23.625 17.656 1 97.5 164 GLU B N 1
ATOM 3879 C CA . GLU B 1 164 ? -7.867 24.281 18.562 1 97.5 164 GLU B CA 1
ATOM 3880 C C . GLU B 1 164 ? -7.301 24.375 19.984 1 97.5 164 GLU B C 1
ATOM 3882 O O . GLU B 1 164 ? -7.57 25.344 20.703 1 97.5 164 GLU B O 1
ATOM 3887 N N . GLU B 1 165 ? -6.496 23.484 20.344 1 96.38 165 GLU B N 1
ATOM 3888 C CA . GLU B 1 165 ? -5.926 23.469 21.688 1 96.38 165 GLU B CA 1
ATOM 3889 C C . GLU B 1 165 ? -4.742 24.422 21.797 1 96.38 165 GLU B C 1
ATOM 3891 O O . GLU B 1 165 ? -4.336 24.781 22.906 1 96.38 165 GLU B O 1
ATOM 3896 N N . ASN B 1 166 ? -4.191 24.812 20.656 1 96.19 166 ASN B N 1
ATOM 3897 C CA . ASN B 1 166 ? -2.918 25.516 20.75 1 96.19 166 ASN B CA 1
ATOM 3898 C C . ASN B 1 166 ? -2.992 26.906 20.094 1 96.19 166 ASN B C 1
ATOM 3900 O O . ASN B 1 166 ? -2.113 27.734 20.297 1 96.19 166 ASN B O 1
ATOM 3904 N N . CYS B 1 167 ? -4.023 27.109 19.297 1 94.81 167 CYS B N 1
ATOM 3905 C CA . CYS B 1 167 ? -4.156 28.391 18.594 1 94.81 167 CYS B CA 1
ATOM 3906 C C . CYS B 1 167 ? -5.461 29.078 18.953 1 94.81 167 CYS B C 1
ATOM 3908 O O . CYS B 1 167 ? -6.508 28.438 19.047 1 94.81 167 CYS B O 1
ATOM 3910 N N . PRO B 1 168 ? -5.414 30.344 19.219 1 92.25 168 PRO B N 1
ATOM 3911 C CA . PRO B 1 168 ? -6.629 31.094 19.531 1 92.25 168 PRO B CA 1
ATOM 3912 C C . PRO B 1 168 ? -7.453 31.438 18.297 1 92.25 168 PRO B C 1
ATOM 3914 O O . PRO B 1 168 ? -7.504 32.594 17.875 1 92.25 168 PRO B O 1
ATOM 3917 N N . LEU B 1 169 ? -8.148 30.547 17.844 1 92.81 169 LEU B N 1
ATOM 3918 C CA . LEU B 1 169 ? -8.938 30.75 16.625 1 92.81 169 LEU B CA 1
ATOM 3919 C C . LEU B 1 169 ? -10.203 31.547 16.938 1 92.81 169 LEU B C 1
ATOM 3921 O O . LEU B 1 169 ? -10.828 31.344 17.969 1 92.81 169 LEU B O 1
ATOM 3925 N N . THR B 1 170 ? -10.562 32.375 16.031 1 90.25 170 THR B N 1
ATOM 3926 C CA . THR B 1 170 ? -11.773 33.188 16.172 1 90.25 170 THR B CA 1
ATOM 3927 C C . THR B 1 170 ? -12.922 32.562 15.383 1 90.25 170 THR B C 1
ATOM 3929 O O . THR B 1 170 ? -14.07 32.969 15.523 1 90.25 170 THR B O 1
ATOM 3932 N N . LYS B 1 171 ? -12.617 31.656 14.531 1 95.44 171 LYS B N 1
ATOM 3933 C CA . LYS B 1 171 ? -13.578 30.953 13.672 1 95.44 171 LYS B CA 1
ATOM 3934 C C . LYS B 1 171 ? -13.445 29.453 13.805 1 95.44 171 LYS B C 1
ATOM 3936 O O . LYS B 1 171 ? -12.344 28.938 14.039 1 95.44 171 LYS B O 1
ATOM 3941 N N . PRO B 1 172 ? -14.523 28.781 13.672 1 96.75 172 PRO B N 1
ATOM 3942 C CA . PRO B 1 172 ? -14.438 27.328 13.773 1 96.75 172 PRO B CA 1
ATOM 3943 C C . PRO B 1 172 ? -13.758 26.688 12.562 1 96.75 172 PRO B C 1
ATOM 3945 O O . PRO B 1 172 ? -13.781 27.25 11.469 1 96.75 172 PRO B O 1
ATOM 3948 N N . ILE B 1 173 ? -13.172 25.578 12.797 1 98.12 173 ILE B N 1
ATOM 3949 C CA . ILE B 1 173 ? -12.594 24.797 11.711 1 98.12 173 ILE B CA 1
ATOM 3950 C C . ILE B 1 173 ? -13.336 23.469 11.578 1 98.12 173 ILE B C 1
ATOM 3952 O O . ILE B 1 173 ? -13.891 22.953 12.555 1 98.12 173 ILE B O 1
ATOM 3956 N N . PHE B 1 174 ? -13.367 22.938 10.383 1 98.31 174 PHE B N 1
ATOM 3957 C CA . PHE B 1 174 ? -14.102 21.734 10.039 1 98.31 174 PHE B CA 1
ATOM 3958 C C . PHE B 1 174 ? -13.25 20.797 9.188 1 98.31 174 PHE B C 1
ATOM 3960 O O . PHE B 1 174 ? -12.18 21.188 8.711 1 98.31 174 PHE B O 1
ATOM 3967 N N . VAL B 1 175 ? -13.695 19.578 9.133 1 98.25 175 VAL B N 1
ATOM 3968 C CA . VAL B 1 175 ? -13.062 18.609 8.242 1 98.25 175 VAL B CA 1
ATOM 3969 C C . VAL B 1 175 ? -13.938 18.406 7.004 1 98.25 175 VAL B C 1
ATOM 3971 O O . VAL B 1 175 ? -15.125 18.094 7.125 1 98.25 175 VAL B O 1
ATOM 3974 N N . LYS B 1 176 ? -13.375 18.672 5.895 1 97.69 176 LYS B N 1
ATOM 3975 C CA . LYS B 1 176 ? -14.039 18.359 4.633 1 97.69 176 LYS B CA 1
ATOM 3976 C C . LYS B 1 176 ? -13.617 16.969 4.129 1 97.69 176 LYS B C 1
ATOM 3978 O O . LYS B 1 176 ? -12.438 16.75 3.838 1 97.69 176 LYS B O 1
ATOM 3983 N N . TRP B 1 177 ? -14.57 16.125 4.047 1 95.94 177 TRP B N 1
ATOM 3984 C CA . TRP B 1 177 ? -14.312 14.766 3.586 1 95.94 177 TRP B CA 1
ATOM 3985 C C . TRP B 1 177 ? -13.633 14.773 2.219 1 95.94 177 TRP B C 1
ATOM 3987 O O . TRP B 1 177 ? -14.086 15.469 1.302 1 95.94 177 TRP B O 1
ATOM 3997 N N . PRO B 1 178 ? -12.484 14.062 2.082 1 92.94 178 PRO B N 1
ATOM 3998 C CA . PRO B 1 178 ? -11.984 13.086 3.055 1 92.94 178 PRO B CA 1
ATOM 3999 C C . PRO B 1 178 ? -10.703 13.555 3.742 1 92.94 178 PRO B C 1
ATOM 4001 O O . PRO B 1 178 ? -10.18 12.859 4.621 1 92.94 178 PRO B O 1
ATOM 4004 N N . ASN B 1 179 ? -10.188 14.742 3.471 1 91 179 ASN B N 1
ATOM 4005 C CA . ASN B 1 179 ? -8.789 14.906 3.867 1 91 179 ASN B CA 1
ATOM 4006 C C . ASN B 1 179 ? -8.445 16.375 4.105 1 91 179 ASN B C 1
ATOM 4008 O O . ASN B 1 179 ? -7.277 16.719 4.324 1 91 179 ASN B O 1
ATOM 4012 N N . ASP B 1 180 ? -9.445 17.25 4.094 1 97.31 180 ASP B N 1
ATOM 4013 C CA . ASP B 1 180 ? -9.117 18.656 4.195 1 97.31 180 ASP B CA 1
ATOM 4014 C C . ASP B 1 180 ? -9.633 19.25 5.504 1 97.31 180 ASP B C 1
ATOM 4016 O O . ASP B 1 180 ? -10.719 18.891 5.969 1 97.31 180 ASP B O 1
ATOM 4020 N N . ILE B 1 181 ? -8.883 20.141 5.98 1 98.56 181 ILE B N 1
ATOM 4021 C CA . ILE B 1 181 ? -9.352 21 7.059 1 98.56 181 ILE B CA 1
ATOM 4022 C C . ILE B 1 181 ? -9.727 22.375 6.496 1 98.56 181 ILE B C 1
ATOM 4024 O O . ILE B 1 181 ? -8.938 22.984 5.77 1 98.56 181 ILE B O 1
ATOM 4028 N N . ILE B 1 182 ? -10.875 22.828 6.875 1 98.19 182 ILE B N 1
ATOM 4029 C CA . ILE B 1 182 ? -11.438 24.031 6.262 1 98.19 182 ILE B CA 1
ATOM 4030 C C . ILE B 1 182 ? -11.781 25.047 7.344 1 98.19 182 ILE B C 1
ATOM 4032 O O . ILE B 1 182 ? -12.266 24.688 8.422 1 98.19 182 ILE B O 1
ATOM 4036 N N . CYS B 1 183 ? -11.5 26.234 7.035 1 97.69 183 CYS B N 1
ATOM 4037 C CA . CYS B 1 183 ? -11.969 27.375 7.793 1 97.69 183 CYS B CA 1
ATOM 4038 C C . CYS B 1 183 ? -12.461 28.484 6.859 1 97.69 183 CYS B C 1
ATOM 4040 O O . CYS B 1 183 ? -11.75 28.875 5.934 1 97.69 183 CYS B O 1
ATOM 4042 N N . GLU B 1 184 ? -13.664 28.922 7.059 1 95.94 184 GLU B N 1
ATOM 4043 C CA . GLU B 1 184 ? -14.266 29.969 6.238 1 95.94 184 GLU B CA 1
ATOM 4044 C C . GLU B 1 184 ? -14.219 29.609 4.758 1 95.94 184 GLU B C 1
ATOM 4046 O O . GLU B 1 184 ? -13.805 30.406 3.924 1 95.94 184 GLU B O 1
ATOM 4051 N N . ASP B 1 185 ? -14.492 28.391 4.48 1 95.06 185 ASP B N 1
ATOM 4052 C CA . ASP B 1 185 ? -14.594 27.859 3.129 1 95.06 185 ASP B CA 1
ATOM 4053 C C . ASP B 1 185 ? -13.242 27.891 2.422 1 95.06 185 ASP B C 1
ATOM 4055 O O . ASP B 1 185 ? -13.172 27.859 1.191 1 95.06 185 ASP B O 1
ATOM 4059 N N . LYS B 1 186 ? -12.18 28.031 3.182 1 96.5 186 LYS B N 1
ATOM 4060 C CA . LYS B 1 186 ? -10.82 28.016 2.656 1 96.5 186 LYS B CA 1
ATOM 4061 C C . LYS B 1 186 ? -10 26.875 3.258 1 96.5 186 LYS B C 1
ATOM 4063 O O . LYS B 1 186 ? -10.195 26.531 4.422 1 96.5 186 LYS B O 1
ATOM 4068 N N . LYS B 1 187 ? -9.117 26.422 2.492 1 96.88 187 LYS B N 1
ATOM 4069 C CA . LYS B 1 187 ? -8.312 25.297 2.938 1 96.88 187 LYS B CA 1
ATOM 4070 C C . LYS B 1 187 ? -7.23 25.734 3.922 1 96.88 187 LYS B C 1
ATOM 4072 O O . LYS B 1 187 ? -6.434 26.625 3.617 1 96.88 187 LYS B O 1
ATOM 4077 N N . LEU B 1 188 ? -7.215 25.078 5.027 1 98 188 LEU B N 1
ATOM 4078 C CA . LEU B 1 188 ? -6.262 25.359 6.098 1 98 188 LEU B CA 1
ATOM 4079 C C . LEU B 1 188 ? -5.184 24.281 6.16 1 98 188 LEU B C 1
ATOM 4081 O O . LEU B 1 188 ? -4.023 24.578 6.449 1 98 188 LEU B O 1
ATOM 4085 N N . ALA B 1 189 ? -5.551 23.078 5.906 1 98.5 189 ALA B N 1
ATOM 4086 C CA . ALA B 1 189 ? -4.625 21.953 5.961 1 98.5 189 ALA B CA 1
ATOM 4087 C C . ALA B 1 189 ? -5.082 20.828 5.035 1 98.5 189 ALA B C 1
ATOM 4089 O O . ALA B 1 189 ? -6.234 20.797 4.602 1 98.5 189 ALA B O 1
ATOM 4090 N N . GLY B 1 190 ? -4.156 19.984 4.684 1 97.69 190 GLY B N 1
ATOM 4091 C CA . GLY B 1 190 ? -4.41 18.766 3.924 1 97.69 190 GLY B CA 1
ATOM 4092 C C . GLY B 1 190 ? -3.719 17.547 4.5 1 97.69 190 GLY B C 1
ATOM 4093 O O . GLY B 1 190 ? -2.631 17.656 5.066 1 97.69 190 GLY B O 1
ATOM 4094 N N . ILE B 1 191 ? -4.379 16.391 4.312 1 97.56 191 ILE B N 1
ATOM 4095 C CA . ILE B 1 191 ? -3.85 15.133 4.816 1 97.56 191 ILE B CA 1
ATOM 4096 C C . ILE B 1 191 ? -3.703 14.141 3.666 1 97.56 191 ILE B C 1
ATOM 4098 O O . ILE B 1 191 ? -4.637 13.938 2.887 1 97.56 191 ILE B O 1
ATOM 4102 N N . LEU B 1 192 ? -2.557 13.625 3.5 1 96.94 192 LEU B N 1
ATOM 4103 C CA . LEU B 1 192 ? -2.295 12.57 2.529 1 96.94 192 LEU B CA 1
ATOM 4104 C C . LEU B 1 192 ? -1.824 11.297 3.223 1 96.94 192 LEU B C 1
ATOM 4106 O O . LEU B 1 192 ? -0.769 11.289 3.861 1 96.94 192 LEU B O 1
ATOM 4110 N N . ILE B 1 193 ? -2.605 10.242 3.084 1 96.5 193 ILE B N 1
ATOM 4111 C CA . ILE B 1 193 ? -2.221 8.969 3.688 1 96.5 193 ILE B CA 1
ATOM 4112 C C . ILE B 1 193 ? -1.872 7.961 2.594 1 96.5 193 ILE B C 1
ATOM 4114 O O . ILE B 1 193 ? -2.705 7.648 1.74 1 96.5 193 ILE B O 1
ATOM 4118 N N . GLU B 1 194 ? -0.71 7.52 2.607 1 94.94 194 GLU B N 1
ATOM 4119 C CA . GLU B 1 194 ? -0.243 6.469 1.709 1 94.94 194 GLU B CA 1
ATOM 4120 C C . GLU B 1 194 ? -0.008 5.164 2.463 1 94.94 194 GLU B C 1
ATOM 4122 O O . GLU B 1 194 ? 0.585 5.16 3.543 1 94.94 194 GLU B O 1
ATOM 4127 N N . ILE B 1 195 ? -0.515 4.117 1.895 1 93.44 195 ILE B N 1
ATOM 4128 C CA . ILE B 1 195 ? -0.486 2.816 2.559 1 93.44 195 ILE B CA 1
ATOM 4129 C C . ILE B 1 195 ? 0.437 1.868 1.797 1 93.44 195 ILE B C 1
ATOM 4131 O O . ILE B 1 195 ? 0.406 1.817 0.565 1 93.44 195 ILE B O 1
ATOM 4135 N N . GLU B 1 196 ? 1.254 1.242 2.506 1 90.25 196 GLU B N 1
ATOM 4136 C CA . GLU B 1 196 ? 2.014 0.077 2.062 1 90.25 196 GLU B CA 1
ATOM 4137 C C . GLU B 1 196 ? 1.669 -1.155 2.895 1 90.25 196 GLU B C 1
ATOM 4139 O O . GLU B 1 196 ? 1.868 -1.164 4.113 1 90.25 196 GLU B O 1
ATOM 4144 N N . ALA B 1 197 ? 1.15 -2.164 2.133 1 90.69 197 ALA B N 1
ATOM 4145 C CA . ALA B 1 197 ? 0.658 -3.287 2.928 1 90.69 197 ALA B CA 1
ATOM 4146 C C . ALA B 1 197 ? 0.765 -4.598 2.152 1 90.69 197 ALA B C 1
ATOM 4148 O O . ALA B 1 197 ? 0.908 -4.59 0.928 1 90.69 197 ALA B O 1
ATOM 4149 N N . GLU B 1 198 ? 0.902 -5.609 2.918 1 88.44 198 GLU B N 1
ATOM 4150 C CA . GLU B 1 198 ? 0.603 -6.961 2.459 1 88.44 198 GLU B CA 1
ATOM 4151 C C . GLU B 1 198 ? -0.736 -7.449 3.008 1 88.44 198 GLU B C 1
ATOM 4153 O O . GLU B 1 198 ? -1.044 -7.234 4.184 1 88.44 198 GLU B O 1
ATOM 4158 N N . THR B 1 199 ? -1.514 -8.008 2.1 1 83.06 199 THR B N 1
ATOM 4159 C CA . THR B 1 199 ? -2.797 -8.484 2.596 1 83.06 199 THR B CA 1
ATOM 4160 C C . THR B 1 199 ? -2.596 -9.539 3.682 1 83.06 199 THR B C 1
ATOM 4162 O O . THR B 1 199 ? -1.706 -10.383 3.576 1 83.06 199 THR B O 1
ATOM 4165 N N . HIS B 1 200 ? -3.4 -9.406 4.73 1 79.06 200 HIS B N 1
ATOM 4166 C CA . HIS B 1 200 ? -3.402 -10.305 5.879 1 79.06 200 HIS B CA 1
ATOM 4167 C C . HIS B 1 200 ? -2.045 -10.312 6.574 1 79.06 200 HIS B C 1
ATOM 4169 O O . HIS B 1 200 ? -1.692 -11.289 7.238 1 79.06 200 HIS B O 1
ATOM 4175 N N . GLY B 1 201 ? -1.266 -9.312 6.355 1 79.25 201 GLY B N 1
ATOM 4176 C CA . GLY B 1 201 ? 0.076 -9.219 6.906 1 79.25 201 GLY B CA 1
ATOM 4177 C C . GLY B 1 201 ? 0.397 -7.836 7.449 1 79.25 201 GLY B C 1
ATOM 4178 O O . GLY B 1 201 ? -0.388 -7.266 8.211 1 79.25 201 GLY B O 1
ATOM 4179 N N . PHE B 1 202 ? 1.586 -7.395 7.105 1 78.62 202 PHE B N 1
ATOM 4180 C CA . PHE B 1 202 ? 2.086 -6.113 7.59 1 78.62 202 PHE B CA 1
ATOM 4181 C C . PHE B 1 202 ? 1.366 -4.957 6.902 1 78.62 202 PHE B C 1
ATOM 4183 O O . PHE B 1 202 ? 1.02 -5.051 5.723 1 78.62 202 PHE B O 1
ATOM 4190 N N . CYS B 1 203 ? 1.091 -3.951 7.652 1 88.38 203 CYS B N 1
ATOM 4191 C CA . CYS B 1 203 ? 0.482 -2.734 7.129 1 88.38 203 CYS B CA 1
ATOM 4192 C C . CYS B 1 203 ? 1.09 -1.498 7.781 1 88.38 203 CYS B C 1
ATOM 4194 O O . CYS B 1 203 ? 1.188 -1.421 9.008 1 88.38 203 CYS B O 1
ATOM 4196 N N . SER B 1 204 ? 1.562 -0.619 6.914 1 91.62 204 SER B N 1
ATOM 4197 C CA . SER B 1 204 ? 2.043 0.663 7.418 1 91.62 204 SER B CA 1
ATOM 4198 C C . SER B 1 204 ? 1.412 1.827 6.664 1 91.62 204 SER B C 1
ATOM 4200 O O . SER B 1 204 ? 1.162 1.732 5.461 1 91.62 204 SER B O 1
ATOM 4202 N N . ALA B 1 205 ? 1.159 2.844 7.371 1 94.69 205 ALA B N 1
ATOM 4203 C CA . ALA B 1 205 ? 0.631 4.07 6.781 1 94.69 205 ALA B CA 1
ATOM 4204 C C . ALA B 1 205 ? 1.615 5.227 6.945 1 94.69 205 ALA B C 1
ATOM 4206 O O . ALA B 1 205 ? 2.23 5.379 8 1 94.69 205 ALA B O 1
ATOM 4207 N N . ILE B 1 206 ? 1.842 5.938 5.902 1 97 206 ILE B N 1
ATOM 4208 C CA . ILE B 1 206 ? 2.539 7.219 5.961 1 97 206 ILE B CA 1
ATOM 4209 C C . ILE B 1 206 ? 1.528 8.359 5.91 1 97 206 ILE B C 1
ATOM 4211 O O . ILE B 1 206 ? 0.859 8.562 4.891 1 97 206 ILE B O 1
ATOM 4215 N N . ILE B 1 207 ? 1.479 9.047 6.977 1 97.94 207 ILE B N 1
ATOM 4216 C CA . ILE B 1 207 ? 0.506 10.125 7.137 1 97.94 207 ILE B CA 1
ATOM 4217 C C . ILE B 1 207 ? 1.196 11.477 6.969 1 97.94 207 ILE B C 1
ATOM 4219 O O . ILE B 1 207 ? 1.938 11.914 7.848 1 97.94 207 ILE B O 1
ATOM 4223 N N . GLY B 1 208 ? 0.898 12.117 5.871 1 98.44 208 GLY B N 1
ATOM 4224 C CA . GLY B 1 208 ? 1.431 13.445 5.594 1 98.44 208 GLY B CA 1
ATOM 4225 C C . GLY B 1 208 ? 0.459 14.562 5.934 1 98.44 208 GLY B C 1
ATOM 4226 O O . GLY B 1 208 ? -0.718 14.492 5.57 1 98.44 208 GLY B O 1
ATOM 4227 N N . ILE B 1 209 ? 0.941 15.547 6.57 1 98.69 209 ILE B N 1
ATOM 4228 C CA . ILE B 1 209 ? 0.147 16.719 6.934 1 98.69 209 ILE B CA 1
ATOM 4229 C C . ILE B 1 209 ? 0.781 17.969 6.34 1 98.69 209 ILE B C 1
ATOM 4231 O O . ILE B 1 209 ? 1.964 18.25 6.562 1 98.69 209 ILE B O 1
ATOM 4235 N N . GLY B 1 210 ? 0.044 18.688 5.586 1 98.62 210 GLY B N 1
ATOM 4236 C CA . GLY B 1 210 ? 0.34 20.078 5.246 1 98.62 210 GLY B CA 1
ATOM 4237 C C . GLY B 1 210 ? -0.56 21.062 5.957 1 98.62 210 GLY B C 1
ATOM 4238 O O . GLY B 1 210 ? -1.778 21.047 5.773 1 98.62 210 GLY B O 1
ATOM 4239 N N . LEU B 1 211 ? 0.023 21.922 6.742 1 98.62 211 LEU B N 1
ATOM 4240 C CA . LEU B 1 211 ? -0.744 22.891 7.512 1 98.62 211 LEU B CA 1
ATOM 4241 C C . LEU B 1 211 ? -0.247 24.312 7.246 1 98.62 211 LEU B C 1
ATOM 4243 O O . LEU B 1 211 ? 0.934 24.609 7.445 1 98.62 211 LEU B O 1
ATOM 4247 N N . ASN B 1 212 ? -1.137 25.141 6.824 1 97.62 212 ASN B N 1
ATOM 4248 C CA . ASN B 1 212 ? -0.806 26.562 6.648 1 97.62 212 ASN B CA 1
ATOM 4249 C C . ASN B 1 212 ? -0.725 27.281 7.984 1 97.62 212 ASN B C 1
ATOM 4251 O O . ASN B 1 212 ? -1.726 27.406 8.695 1 97.62 212 ASN B O 1
ATOM 4255 N N . VAL B 1 213 ? 0.438 27.828 8.227 1 96.94 213 VAL B N 1
ATOM 4256 C CA . VAL B 1 213 ? 0.62 28.375 9.57 1 96.94 213 VAL B CA 1
ATOM 4257 C C . VAL B 1 213 ? 0.903 29.875 9.484 1 96.94 213 VAL B C 1
ATOM 4259 O O . VAL B 1 213 ? 0.06 30.688 9.859 1 96.94 213 VAL B O 1
ATOM 4262 N N . ASN B 1 214 ? 1.985 30.172 8.844 1 93.88 214 ASN B N 1
ATOM 4263 C CA . ASN B 1 214 ? 2.402 31.578 8.859 1 93.88 214 ASN B CA 1
ATOM 4264 C C . ASN B 1 214 ? 2.457 32.156 7.457 1 93.88 214 ASN B C 1
ATOM 4266 O O . ASN B 1 214 ? 2.93 33.281 7.266 1 93.88 214 ASN B O 1
ATOM 4270 N N . MET B 1 215 ? 1.964 31.391 6.527 1 90.88 215 MET B N 1
ATOM 4271 C CA . MET B 1 215 ? 1.919 31.891 5.156 1 90.88 215 MET B CA 1
ATOM 4272 C C . MET B 1 215 ? 0.919 33.031 5.023 1 90.88 215 MET B C 1
ATOM 4274 O O . MET B 1 215 ? -0.189 32.969 5.559 1 90.88 215 MET B O 1
ATOM 4278 N N . GLU B 1 216 ? 1.262 34.156 4.426 1 82.81 216 GLU B N 1
ATOM 4279 C CA . GLU B 1 216 ? 0.389 35.344 4.34 1 82.81 216 GLU B CA 1
ATOM 4280 C C . GLU B 1 216 ? 0.098 35.688 2.891 1 82.81 216 GLU B C 1
ATOM 4282 O O . GLU B 1 216 ? -1.053 35.938 2.525 1 82.81 216 GLU B O 1
ATOM 4287 N N . LYS B 1 217 ? 1.156 35.812 2.105 1 75.19 217 LYS B N 1
ATOM 4288 C CA . LYS B 1 217 ? 1.002 36.375 0.767 1 75.19 217 LYS B CA 1
ATOM 4289 C C . LYS B 1 217 ? 0.456 35.344 -0.206 1 75.19 217 LYS B C 1
ATOM 4291 O O . LYS B 1 217 ? 0.708 34.156 -0.048 1 75.19 217 LYS B O 1
ATOM 4296 N N . GLU B 1 218 ? -0.302 36 -1.027 1 70.69 218 GLU B N 1
ATOM 4297 C CA . GLU B 1 218 ? -0.838 35.156 -2.098 1 70.69 218 GLU B CA 1
ATOM 4298 C C . GLU B 1 218 ? 0.279 34.438 -2.854 1 70.69 218 GLU B C 1
ATOM 4300 O O . GLU B 1 218 ? 1.351 35.031 -3.068 1 70.69 218 GLU B O 1
ATOM 4305 N N . GLN B 1 219 ? 0.019 33.281 -2.951 1 70.88 219 GLN B N 1
ATOM 4306 C CA . GLN B 1 219 ? 0.941 32.406 -3.691 1 70.88 219 GLN B CA 1
ATOM 4307 C C . GLN B 1 219 ? 0.398 32.094 -5.078 1 70.88 219 GLN B C 1
ATOM 4309 O O . GLN B 1 219 ? -0.646 31.453 -5.211 1 70.88 219 GLN B O 1
ATOM 4314 N N . ASP B 1 220 ? 1.08 32.406 -6.09 1 72.19 220 ASP B N 1
ATOM 4315 C CA . ASP B 1 220 ? 0.638 32.188 -7.465 1 72.19 220 ASP B CA 1
ATOM 4316 C C . ASP B 1 220 ? 0.466 30.703 -7.773 1 72.19 220 ASP B C 1
ATOM 4318 O O . ASP B 1 220 ? -0.348 30.328 -8.617 1 72.19 220 ASP B O 1
ATOM 4322 N N . LYS B 1 221 ? 1.061 29.922 -7.062 1 80.44 221 LYS B N 1
ATOM 4323 C CA . LYS B 1 221 ? 1.112 28.516 -7.41 1 80.44 221 LYS B CA 1
ATOM 4324 C C . LYS B 1 221 ? -0.076 27.75 -6.82 1 80.44 221 LYS B C 1
ATOM 4326 O O . LYS B 1 221 ? -0.27 26.578 -7.102 1 80.44 221 LYS B O 1
ATOM 4331 N N . ILE B 1 222 ? -0.85 28.438 -6.07 1 87.81 222 ILE B N 1
ATOM 4332 C CA . ILE B 1 222 ? -2.004 27.797 -5.449 1 87.81 222 ILE B CA 1
ATOM 4333 C C . ILE B 1 222 ? -3.285 28.266 -6.133 1 87.81 222 ILE B C 1
ATOM 4335 O O . ILE B 1 222 ? -3.619 29.453 -6.094 1 87.81 222 ILE B O 1
ATOM 4339 N N . ASN B 1 223 ? -4.012 27.297 -6.707 1 85.25 223 ASN B N 1
ATOM 4340 C CA . ASN B 1 223 ? -5.164 27.625 -7.539 1 85.25 223 ASN B CA 1
ATOM 4341 C C . ASN B 1 223 ? -6.477 27.406 -6.797 1 85.25 223 ASN B C 1
ATOM 4343 O O . ASN B 1 223 ? -7.535 27.297 -7.418 1 85.25 223 ASN B O 1
ATOM 4347 N N . GLN B 1 224 ? -6.441 27.344 -5.5 1 90.19 224 GLN B N 1
ATOM 4348 C CA . GLN B 1 224 ? -7.637 27.188 -4.68 1 90.19 224 GLN B CA 1
ATOM 4349 C C . GLN B 1 224 ? -7.59 28.109 -3.461 1 90.19 224 GLN B C 1
ATOM 4351 O O . GLN B 1 224 ? -6.512 28.531 -3.031 1 90.19 224 GLN B O 1
ATOM 4356 N N . PRO B 1 225 ? -8.781 28.469 -2.945 1 93.19 225 PRO B N 1
ATOM 4357 C CA . PRO B 1 225 ? -8.773 29.297 -1.736 1 93.19 225 PRO B CA 1
ATOM 4358 C C . PRO B 1 225 ? -8.086 28.609 -0.558 1 93.19 225 PRO B C 1
ATOM 4360 O O . PRO B 1 225 ? -8.281 27.406 -0.336 1 93.19 225 PRO B O 1
ATOM 4363 N N . TRP B 1 226 ? -7.277 29.375 0.104 1 95.94 226 TRP B N 1
ATOM 4364 C CA . TRP B 1 226 ? -6.578 28.859 1.276 1 95.94 226 TRP B CA 1
ATOM 4365 C C . TRP B 1 226 ? -6.508 29.906 2.377 1 95.94 226 TRP B C 1
ATOM 4367 O O . TRP B 1 226 ? -6.781 31.094 2.137 1 95.94 226 TRP B O 1
ATOM 4377 N N . ILE B 1 227 ? -6.254 29.5 3.596 1 95.94 227 ILE B N 1
ATOM 4378 C CA . ILE B 1 227 ? -6.086 30.359 4.758 1 95.94 227 ILE B CA 1
ATOM 4379 C C . ILE B 1 227 ? -5.004 29.797 5.672 1 95.94 227 ILE B C 1
ATOM 4381 O O . ILE B 1 227 ? -4.676 28.609 5.594 1 95.94 227 ILE B O 1
ATOM 4385 N N . SER B 1 228 ? -4.363 30.656 6.414 1 96.5 228 SER B N 1
ATOM 4386 C CA . SER B 1 228 ? -3.373 30.234 7.395 1 96.5 228 SER B CA 1
ATOM 4387 C C . SER B 1 228 ? -3.816 30.562 8.812 1 96.5 228 SER B C 1
ATOM 4389 O O . SER B 1 228 ? -4.746 31.359 9.008 1 96.5 228 SER B O 1
ATOM 4391 N N . ILE B 1 229 ? -3.18 29.938 9.742 1 97.12 229 ILE B N 1
ATOM 4392 C CA . ILE B 1 229 ? -3.482 30.25 11.133 1 97.12 229 ILE B CA 1
ATOM 4393 C C . ILE B 1 229 ? -3.17 31.719 11.422 1 97.12 229 ILE B C 1
ATOM 4395 O O . ILE B 1 229 ? -3.918 32.375 12.133 1 97.12 229 ILE B O 1
ATOM 4399 N N . LYS B 1 230 ? -2.125 32.188 10.867 1 94 230 LYS B N 1
ATOM 4400 C CA . LYS B 1 230 ? -1.769 33.594 11.031 1 94 230 LYS B CA 1
ATOM 4401 C C . LYS B 1 230 ? -2.873 34.5 10.508 1 94 230 LYS B C 1
ATOM 4403 O O . LYS B 1 230 ? -3.203 35.5 11.141 1 94 230 LYS B O 1
ATOM 4408 N N . ASN B 1 231 ? -3.41 34.125 9.328 1 93.12 231 ASN B N 1
ATOM 4409 C CA . ASN B 1 231 ? -4.527 34.906 8.797 1 93.12 231 ASN B CA 1
ATOM 4410 C C . ASN B 1 231 ? -5.695 34.938 9.781 1 93.12 231 ASN B C 1
ATOM 4412 O O . ASN B 1 231 ? -6.387 35.969 9.883 1 93.12 231 ASN B O 1
ATOM 4416 N N . LEU B 1 232 ? -5.902 33.906 10.5 1 94.06 232 LEU B N 1
ATOM 4417 C CA . LEU B 1 232 ? -7.055 33.75 11.383 1 94.06 232 LEU B CA 1
ATOM 4418 C C . LEU B 1 232 ? -6.797 34.438 12.727 1 94.06 232 LEU B C 1
ATOM 4420 O O . LEU B 1 232 ? -7.734 34.906 13.375 1 94.06 232 LEU B O 1
ATOM 4424 N N . THR B 1 233 ? -5.504 34.531 13.117 1 93.75 233 THR B N 1
ATOM 4425 C CA . THR B 1 233 ? -5.191 35 14.469 1 93.75 233 THR B CA 1
ATOM 4426 C C . THR B 1 233 ? -4.473 36.344 14.422 1 93.75 233 THR B C 1
ATOM 4428 O O . THR B 1 233 ? -4.348 37 15.445 1 93.75 233 THR B O 1
ATOM 4431 N N . ALA B 1 234 ? -3.871 36.688 13.352 1 90.88 234 ALA B N 1
ATOM 4432 C CA . ALA B 1 234 ? -3.098 37.906 13.133 1 90.88 234 ALA B CA 1
ATOM 4433 C C . ALA B 1 234 ? -1.797 37.875 13.938 1 90.88 234 ALA B C 1
ATOM 4435 O O . ALA B 1 234 ? -1.23 38.938 14.242 1 90.88 234 ALA B O 1
ATOM 4436 N N . THR B 1 235 ? -1.416 36.75 14.336 1 89.94 235 THR B N 1
ATOM 4437 C CA . THR B 1 235 ? -0.169 36.562 15.078 1 89.94 235 THR B CA 1
ATOM 4438 C C . THR B 1 235 ? 0.65 35.438 14.508 1 89.94 235 THR B C 1
ATOM 4440 O O . THR B 1 235 ? 0.091 34.438 14.047 1 89.94 235 THR B O 1
ATOM 4443 N N . ASP B 1 236 ? 1.933 35.562 14.594 1 90 236 ASP B N 1
ATOM 4444 C CA . ASP B 1 236 ? 2.814 34.469 14.211 1 90 236 ASP B CA 1
ATOM 4445 C C . ASP B 1 236 ? 2.691 33.312 15.188 1 90 236 ASP B C 1
ATOM 4447 O O . ASP B 1 236 ? 2.57 33.5 16.391 1 90 236 ASP B O 1
ATOM 4451 N N . GLN B 1 237 ? 2.734 32.125 14.625 1 93.56 237 GLN B N 1
ATOM 4452 C CA . GLN B 1 237 ? 2.637 30.938 15.461 1 93.56 237 GLN B CA 1
ATOM 4453 C C . GLN B 1 237 ? 3.992 30.25 15.602 1 93.56 237 GLN B C 1
ATOM 4455 O O . GLN B 1 237 ? 4.828 30.312 14.695 1 93.56 237 GLN B O 1
ATOM 4460 N N . ASP B 1 238 ? 4.227 29.672 16.75 1 94.94 238 ASP B N 1
ATOM 4461 C CA . ASP B 1 238 ? 5.395 28.828 16.938 1 94.94 238 ASP B CA 1
ATOM 4462 C C . ASP B 1 238 ? 5.184 27.453 16.297 1 94.94 238 ASP B C 1
ATOM 4464 O O . ASP B 1 238 ? 4.5 26.594 16.859 1 94.94 238 ASP B O 1
ATOM 4468 N N . ARG B 1 239 ? 5.805 27.203 15.211 1 97.25 239 ARG B N 1
ATOM 4469 C CA . ARG B 1 239 ? 5.617 25.969 14.469 1 97.25 239 ARG B CA 1
ATOM 4470 C C . ARG B 1 239 ? 6.133 24.766 15.258 1 97.25 239 ARG B C 1
ATOM 4472 O O . ARG B 1 239 ? 5.633 23.656 15.109 1 97.25 239 ARG B O 1
ATOM 4479 N N . ASN B 1 240 ? 7.176 24.984 16.078 1 97.25 240 ASN B N 1
ATOM 4480 C CA . ASN B 1 240 ? 7.707 23.875 16.875 1 97.25 240 ASN B CA 1
ATOM 4481 C C . ASN B 1 240 ? 6.664 23.344 17.844 1 97.25 240 ASN B C 1
ATOM 4483 O O . ASN B 1 240 ? 6.457 22.125 17.922 1 97.25 240 ASN B O 1
ATOM 4487 N N . GLN B 1 241 ? 6.027 24.219 18.484 1 97.06 241 GLN B N 1
ATOM 4488 C CA . GLN B 1 241 ? 4.98 23.812 19.422 1 97.06 241 GLN B CA 1
ATOM 4489 C C . GLN B 1 241 ? 3.822 23.141 18.703 1 97.06 241 GLN B C 1
ATOM 4491 O O . GLN B 1 241 ? 3.287 22.125 19.172 1 97.06 241 GLN B O 1
ATOM 4496 N N . LEU B 1 242 ? 3.486 23.688 17.625 1 98.06 242 LEU B N 1
ATOM 4497 C CA . LEU B 1 242 ? 2.373 23.141 16.859 1 98.06 242 LEU B CA 1
ATOM 4498 C C . LEU B 1 242 ? 2.723 21.766 16.312 1 98.06 242 LEU B C 1
ATOM 4500 O O . LEU B 1 242 ? 1.875 20.875 16.281 1 98.06 242 LEU B O 1
ATOM 4504 N N . CYS B 1 243 ? 3.965 21.594 15.859 1 98.5 243 CYS B N 1
ATOM 4505 C CA . CYS B 1 243 ? 4.414 20.281 15.398 1 98.5 243 CYS B CA 1
ATOM 4506 C C . CYS B 1 243 ? 4.27 19.234 16.5 1 98.5 243 CYS B C 1
ATOM 4508 O O . CYS B 1 243 ? 3.744 18.141 16.266 1 98.5 243 CYS B O 1
ATOM 4510 N N . ALA B 1 244 ? 4.727 19.578 17.688 1 98.38 244 ALA B N 1
ATOM 4511 C CA . ALA B 1 244 ? 4.633 18.656 18.797 1 98.38 244 ALA B CA 1
ATOM 4512 C C . ALA B 1 244 ? 3.176 18.312 19.109 1 98.38 244 ALA B C 1
ATOM 4514 O O . ALA B 1 244 ? 2.838 17.156 19.344 1 98.38 244 ALA B O 1
ATOM 4515 N N . ALA B 1 245 ? 2.359 19.344 19.078 1 98.5 245 ALA B N 1
ATOM 4516 C CA . ALA B 1 245 ? 0.938 19.141 19.344 1 98.5 245 ALA B CA 1
ATOM 4517 C C . ALA B 1 245 ? 0.308 18.219 18.297 1 98.5 245 ALA B C 1
ATOM 4519 O O . ALA B 1 245 ? -0.49 17.344 18.625 1 98.5 245 ALA B O 1
ATOM 4520 N N . LEU B 1 246 ? 0.648 18.438 17.062 1 98.62 246 LEU B N 1
ATOM 4521 C CA . LEU B 1 246 ? 0.149 17.609 15.977 1 98.62 246 LEU B CA 1
ATOM 4522 C C . LEU B 1 246 ? 0.551 16.156 16.172 1 98.62 246 LEU B C 1
ATOM 4524 O O . LEU B 1 246 ? -0.285 15.25 16.062 1 98.62 246 LEU B O 1
ATOM 4528 N N . ILE B 1 247 ? 1.818 15.93 16.484 1 98.31 247 ILE B N 1
ATOM 4529 C CA . ILE B 1 247 ? 2.334 14.578 16.656 1 98.31 247 ILE B CA 1
ATOM 4530 C C . ILE B 1 247 ? 1.604 13.906 17.828 1 98.31 247 ILE B C 1
ATOM 4532 O O . ILE B 1 247 ? 1.132 12.773 17.688 1 98.31 247 ILE B O 1
ATOM 4536 N N . ASN B 1 248 ? 1.483 14.617 18.922 1 98.44 248 ASN B N 1
ATOM 4537 C CA . ASN B 1 248 ? 0.82 14.062 20.094 1 98.44 248 ASN B CA 1
ATOM 4538 C C . ASN B 1 248 ? -0.628 13.688 19.797 1 98.44 248 ASN B C 1
ATOM 4540 O O . ASN B 1 248 ? -1.069 12.578 20.125 1 98.44 248 ASN B O 1
ATOM 4544 N N . GLN B 1 249 ? -1.339 14.547 19.125 1 98.44 249 GLN B N 1
ATOM 4545 C CA . GLN B 1 249 ? -2.74 14.289 18.828 1 98.44 249 GLN B CA 1
ATOM 4546 C C . GLN B 1 249 ? -2.883 13.156 17.812 1 98.44 249 GLN B C 1
ATOM 4548 O O . GLN B 1 249 ? -3.766 12.305 17.938 1 98.44 249 GLN B O 1
ATOM 4553 N N . LEU B 1 250 ? -2.041 13.148 16.828 1 98.19 250 LEU B N 1
ATOM 4554 C CA . LEU B 1 250 ? -2.08 12.086 15.836 1 98.19 250 LEU B CA 1
ATOM 4555 C C . LEU B 1 250 ? -1.849 10.719 16.484 1 98.19 250 LEU B C 1
ATOM 4557 O O . LEU B 1 250 ? -2.625 9.789 16.266 1 98.19 250 LEU B O 1
ATOM 4561 N N . VAL B 1 251 ? -0.812 10.617 17.266 1 97 251 VAL B N 1
ATOM 4562 C CA . VAL B 1 251 ? -0.463 9.352 17.891 1 97 251 VAL B CA 1
ATOM 4563 C C . VAL B 1 251 ? -1.606 8.891 18.797 1 97 251 VAL B C 1
ATOM 4565 O O . VAL B 1 251 ? -2.02 7.73 18.734 1 97 251 VAL B O 1
ATOM 4568 N N . ASN B 1 252 ? -2.15 9.789 19.547 1 97.12 252 ASN B N 1
ATOM 4569 C CA . ASN B 1 252 ? -3.244 9.453 20.453 1 97.12 252 ASN B CA 1
ATOM 4570 C C . ASN B 1 252 ? -4.473 8.977 19.688 1 97.12 252 ASN B C 1
ATOM 4572 O O . ASN B 1 252 ? -5.062 7.949 20.031 1 97.12 252 ASN B O 1
ATOM 4576 N N . CYS B 1 253 ? -4.855 9.695 18.719 1 97.88 253 CYS B N 1
ATOM 4577 C CA . CYS B 1 253 ? -6.047 9.359 17.953 1 97.88 253 CYS B CA 1
ATOM 4578 C C . CYS B 1 253 ? -5.852 8.062 17.172 1 97.88 253 CYS B C 1
ATOM 4580 O O . CYS B 1 253 ? -6.758 7.23 17.109 1 97.88 253 CYS B O 1
ATOM 4582 N N . ILE B 1 254 ? -4.68 7.871 16.578 1 96.19 254 ILE B N 1
ATOM 4583 C CA . ILE B 1 254 ? -4.398 6.672 15.797 1 96.19 254 ILE B CA 1
ATOM 4584 C C . ILE B 1 254 ? -4.395 5.449 16.719 1 96.19 254 ILE B C 1
ATOM 4586 O O . ILE B 1 254 ? -4.91 4.391 16.344 1 96.19 254 ILE B O 1
ATOM 4590 N N . ASP B 1 255 ? -3.807 5.613 17.859 1 94.38 255 ASP B N 1
ATOM 4591 C CA . ASP B 1 255 ? -3.805 4.523 18.828 1 94.38 255 ASP B CA 1
ATOM 4592 C C . ASP B 1 255 ? -5.227 4.109 19.188 1 94.38 255 ASP B C 1
ATOM 4594 O O . ASP B 1 255 ? -5.543 2.918 19.234 1 94.38 255 ASP B O 1
ATOM 4598 N N . CYS B 1 256 ? -6.043 5.059 19.453 1 96.06 256 CYS B N 1
ATOM 4599 C CA . CYS B 1 256 ? -7.445 4.793 19.766 1 96.06 256 CYS B CA 1
ATOM 4600 C C . CYS B 1 256 ? -8.148 4.121 18.594 1 96.06 256 CYS B C 1
ATOM 4602 O O . CYS B 1 256 ? -8.867 3.143 18.781 1 96.06 256 CYS B O 1
ATOM 4604 N N . PHE B 1 257 ? -7.891 4.582 17.469 1 95.56 257 PHE B N 1
ATOM 4605 C CA . PHE B 1 257 ? -8.477 4.035 16.234 1 95.56 257 PHE B CA 1
ATOM 4606 C C . PHE B 1 257 ? -8.055 2.582 16.047 1 95.56 257 PHE B C 1
ATOM 4608 O O . PHE B 1 257 ? -8.883 1.739 15.688 1 95.56 257 PHE B O 1
ATOM 4615 N N . GLU B 1 258 ? -6.82 2.324 16.219 1 90.94 258 GLU B N 1
ATOM 4616 C CA . GLU B 1 258 ? -6.324 0.959 16.062 1 90.94 258 GLU B CA 1
ATOM 4617 C C . GLU B 1 258 ? -7.008 0.005 17.031 1 90.94 258 GLU B C 1
ATOM 4619 O O . GLU B 1 258 ? -7.34 -1.126 16.672 1 90.94 258 GLU B O 1
ATOM 4624 N N . LYS B 1 259 ? -7.289 0.47 18.188 1 89.62 259 LYS B N 1
ATOM 4625 C CA . LYS B 1 259 ? -7.84 -0.377 19.234 1 89.62 259 LYS B CA 1
ATOM 4626 C C . LYS B 1 259 ? -9.359 -0.472 19.125 1 89.62 259 LYS B C 1
ATOM 4628 O O . LYS B 1 259 ? -9.938 -1.54 19.344 1 89.62 259 LYS B O 1
ATOM 4633 N N . LYS B 1 260 ? -9.969 0.68 18.766 1 91.69 260 LYS B N 1
ATOM 4634 C CA . LYS B 1 260 ? -11.414 0.738 18.953 1 91.69 260 LYS B CA 1
ATOM 4635 C C . LYS B 1 260 ? -12.133 0.971 17.625 1 91.69 260 LYS B C 1
ATOM 4637 O O . LYS B 1 260 ? -13.352 0.852 17.531 1 91.69 260 LYS B O 1
ATOM 4642 N N . GLY B 1 261 ? -11.461 1.353 16.625 1 90.5 261 GLY B N 1
ATOM 4643 C CA . GLY B 1 261 ? -12.078 1.616 15.344 1 90.5 261 GLY B CA 1
ATOM 4644 C C . GLY B 1 261 ? -12.617 3.031 15.219 1 90.5 261 GLY B C 1
ATOM 4645 O O . GLY B 1 261 ? -12.422 3.855 16.109 1 90.5 261 GLY B O 1
ATOM 4646 N N . PHE B 1 262 ? -13.273 3.275 14.125 1 93.75 262 PHE B N 1
ATOM 4647 C CA . PHE B 1 262 ? -13.719 4.625 13.789 1 93.75 262 PHE B CA 1
ATOM 4648 C C . PHE B 1 262 ? -14.961 4.992 14.602 1 93.75 262 PHE B C 1
ATOM 4650 O O . PHE B 1 262 ? -15.273 6.176 14.766 1 93.75 262 PHE B O 1
ATOM 4657 N N . ASN B 1 263 ? -15.656 4.078 15.086 1 92.56 263 ASN B N 1
ATOM 4658 C CA . ASN B 1 263 ? -16.906 4.328 15.805 1 92.56 263 ASN B CA 1
ATOM 4659 C C . ASN B 1 263 ? -16.688 5.281 16.969 1 92.56 263 ASN B C 1
ATOM 4661 O O . ASN B 1 263 ? -17.578 6.07 17.312 1 92.56 263 ASN B O 1
ATOM 4665 N N . GLU B 1 264 ? -15.539 5.238 17.547 1 94.56 264 GLU B N 1
ATOM 4666 C CA . GLU B 1 264 ? -15.211 6.078 18.703 1 94.56 264 GLU B CA 1
ATOM 4667 C C . GLU B 1 264 ? -15.125 7.547 18.297 1 94.56 264 GLU B C 1
ATOM 4669 O O . GLU B 1 264 ? -15.086 8.43 19.156 1 94.56 264 GLU B O 1
ATOM 4674 N N . PHE B 1 265 ? -15.109 7.832 17.031 1 97 265 PHE B N 1
ATOM 4675 C CA . PHE B 1 265 ? -14.859 9.188 16.562 1 97 265 PHE B CA 1
ATOM 4676 C C . PHE B 1 265 ? -16.109 9.789 15.945 1 97 265 PHE B C 1
ATOM 4678 O O . PHE B 1 265 ? -16.109 10.945 15.523 1 97 265 PHE B O 1
ATOM 4685 N N . LEU B 1 266 ? -17.188 9.086 15.93 1 95.81 266 LEU B N 1
ATOM 4686 C CA . LEU B 1 266 ? -18.406 9.508 15.25 1 95.81 266 LEU B CA 1
ATOM 4687 C C . LEU B 1 266 ? -18.969 10.766 15.898 1 95.81 266 LEU B C 1
ATOM 4689 O O . LEU B 1 266 ? -19.406 11.68 15.195 1 95.81 266 LEU B O 1
ATOM 4693 N N . ALA B 1 267 ? -18.953 10.789 17.188 1 95.25 267 ALA B N 1
ATOM 4694 C CA . ALA B 1 267 ? -19.469 11.953 17.891 1 95.25 267 ALA B CA 1
ATOM 4695 C C . ALA B 1 267 ? -18.672 13.211 17.562 1 95.25 267 ALA B C 1
ATOM 4697 O O . ALA B 1 267 ? -19.234 14.266 17.281 1 95.25 267 ALA B O 1
ATOM 4698 N N . SER B 1 268 ? -17.406 13.086 17.609 1 96.12 268 SER B N 1
ATOM 4699 C CA . SER B 1 268 ? -16.531 14.203 17.266 1 96.12 268 SER B CA 1
ATOM 4700 C C . SER B 1 268 ? -16.719 14.617 15.812 1 96.12 268 SER B C 1
ATOM 4702 O O . SER B 1 268 ? -16.719 15.812 15.5 1 96.12 268 SER B O 1
ATOM 4704 N N . TRP B 1 269 ? -16.875 13.672 14.938 1 97.25 269 TRP B N 1
ATOM 4705 C CA . TRP B 1 269 ? -17.047 13.961 13.516 1 97.25 269 TRP B CA 1
ATOM 4706 C C . TRP B 1 269 ? -18.297 14.797 13.266 1 97.25 269 TRP B C 1
ATOM 4708 O O . TRP B 1 269 ? -18.266 15.742 12.469 1 97.25 269 TRP B O 1
ATOM 4718 N N . LYS B 1 270 ? -19.312 14.531 13.938 1 95.12 270 LYS B N 1
ATOM 4719 C CA . LYS B 1 270 ? -20.594 15.211 13.742 1 95.12 270 LYS B CA 1
ATOM 4720 C C . LYS B 1 270 ? -20.438 16.719 13.938 1 95.12 270 LYS B C 1
ATOM 4722 O O . LYS B 1 270 ? -21.109 17.516 13.266 1 95.12 270 LYS B O 1
ATOM 4727 N N . THR B 1 271 ? -19.578 17.078 14.797 1 96.06 271 THR B N 1
ATOM 4728 C CA . THR B 1 271 ? -19.406 18.5 15.109 1 96.06 271 THR B CA 1
ATOM 4729 C C . THR B 1 271 ? -18.422 19.156 14.148 1 96.06 271 THR B C 1
ATOM 4731 O O . THR B 1 271 ? -18.312 20.375 14.102 1 96.06 271 THR B O 1
ATOM 4734 N N . LYS B 1 272 ? -17.781 18.312 13.344 1 98.12 272 LYS B N 1
ATOM 4735 C CA . LYS B 1 272 ? -16.688 18.875 12.531 1 98.12 272 LYS B CA 1
ATOM 4736 C C . LYS B 1 272 ? -16.969 18.672 11.039 1 98.12 272 LYS B C 1
ATOM 4738 O O . LYS B 1 272 ? -16.203 19.141 10.195 1 98.12 272 LYS B O 1
ATOM 4743 N N . ASP B 1 273 ? -18.062 18.078 10.688 1 98.25 273 ASP B N 1
ATOM 4744 C CA . ASP B 1 273 ? -18.375 17.703 9.312 1 98.25 273 ASP B CA 1
ATOM 4745 C C . ASP B 1 273 ? -18.734 18.922 8.469 1 98.25 273 ASP B C 1
ATOM 4747 O O . ASP B 1 273 ? -19.828 19.453 8.57 1 98.25 273 ASP B O 1
ATOM 4751 N N . TYR B 1 274 ? -17.844 19.266 7.594 1 97.81 274 TYR B N 1
ATOM 4752 C CA . TYR B 1 274 ? -18.016 20.453 6.77 1 97.81 274 TYR B CA 1
ATOM 4753 C C . TYR B 1 274 ? -19.109 20.25 5.734 1 97.81 274 TYR B C 1
ATOM 4755 O O . TYR B 1 274 ? -19.812 21.188 5.367 1 97.81 274 TYR B O 1
ATOM 4763 N N . LEU B 1 275 ? -19.297 19.062 5.25 1 97.75 275 LEU B N 1
ATOM 4764 C CA . LEU B 1 275 ? -20.156 18.812 4.09 1 97.75 275 LEU B CA 1
ATOM 4765 C C . LEU B 1 275 ? -21.578 18.469 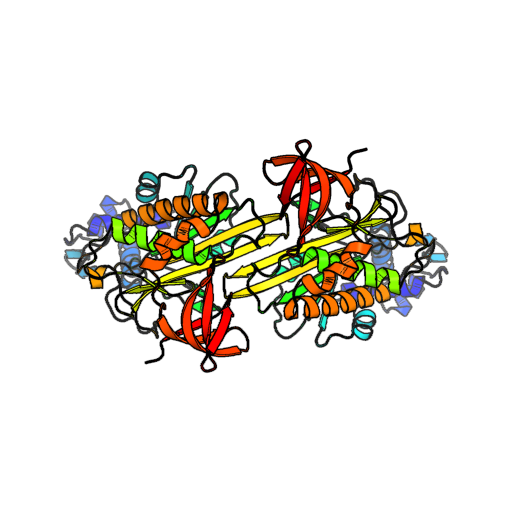4.523 1 97.75 275 LEU B C 1
ATOM 4767 O O . LEU B 1 275 ? -22.5 18.469 3.703 1 97.75 275 LEU B O 1
ATOM 4771 N N . LEU B 1 276 ? -21.812 18.25 5.801 1 97.19 276 LEU B N 1
ATOM 4772 C CA . LEU B 1 276 ? -23.094 17.766 6.285 1 97.19 276 LEU B CA 1
ATOM 4773 C C . LEU B 1 276 ? -24.234 18.672 5.832 1 97.19 276 LEU B C 1
ATOM 4775 O O . LEU B 1 276 ? -24.172 19.891 6.035 1 97.19 276 LEU B O 1
ATOM 4779 N N . ASN B 1 277 ? -25.156 18.125 5.176 1 96.81 277 ASN B N 1
ATOM 4780 C CA . ASN B 1 277 ? -26.406 18.75 4.738 1 96.81 277 ASN B CA 1
ATOM 4781 C C . ASN B 1 277 ? -26.156 19.781 3.631 1 96.81 277 ASN B C 1
ATOM 4783 O O . ASN B 1 277 ? -26.984 20.656 3.398 1 96.81 277 ASN B O 1
ATOM 4787 N N . LYS B 1 278 ? -25.078 19.75 2.957 1 96.88 278 LYS B N 1
ATOM 4788 C CA . LYS B 1 278 ? -24.766 20.656 1.855 1 96.88 278 LYS B CA 1
ATOM 4789 C C . LYS B 1 278 ? -24.922 19.953 0.508 1 96.88 278 LYS B C 1
ATOM 4791 O O . LYS B 1 278 ? -24.75 18.734 0.417 1 96.88 278 LYS B O 1
ATOM 4796 N N . GLN B 1 279 ? -25.188 20.734 -0.518 1 97.31 279 GLN B N 1
ATOM 4797 C CA . GLN B 1 279 ? -25.203 20.234 -1.889 1 97.31 279 GLN B CA 1
ATOM 4798 C C . GLN B 1 279 ? -23.781 20.156 -2.449 1 97.31 279 GLN B C 1
ATOM 4800 O O . GLN B 1 279 ? -23.031 21.125 -2.41 1 97.31 279 GLN B O 1
ATOM 4805 N N . ILE B 1 280 ? -23.5 18.875 -2.945 1 96.88 280 ILE B N 1
ATOM 4806 C CA . ILE B 1 280 ? -22.125 18.703 -3.381 1 96.88 280 ILE B CA 1
ATOM 4807 C C . ILE B 1 280 ? -22.094 18.031 -4.758 1 96.88 280 ILE B C 1
ATOM 4809 O O . ILE B 1 280 ? -23.094 17.438 -5.18 1 96.88 280 ILE B O 1
ATOM 4813 N N . GLN B 1 281 ? -21 18.25 -5.434 1 96.12 281 GLN B N 1
ATOM 4814 C CA . GLN B 1 281 ? -20.594 17.453 -6.578 1 96.12 281 GLN B CA 1
ATOM 4815 C C . GLN B 1 281 ? -19.484 16.469 -6.191 1 96.12 281 GLN B C 1
ATOM 4817 O O . GLN B 1 281 ? -18.531 16.844 -5.496 1 96.12 281 GLN B O 1
ATOM 4822 N N . LEU B 1 282 ? -19.688 15.211 -6.523 1 93.12 282 LEU B N 1
ATOM 4823 C CA . LEU B 1 282 ? -18.719 14.18 -6.195 1 93.12 282 LEU B CA 1
ATOM 4824 C C . LEU B 1 282 ? -18.188 13.508 -7.461 1 93.12 282 LEU B C 1
ATOM 4826 O O . LEU B 1 282 ? -18.969 13.094 -8.32 1 93.12 282 LEU B O 1
ATOM 4830 N N . LYS B 1 283 ? -16.875 13.531 -7.559 1 89.94 283 LYS B N 1
ATOM 4831 C CA . LYS B 1 283 ? -16.188 12.758 -8.594 1 89.94 283 LYS B CA 1
ATOM 4832 C C . LYS B 1 283 ? -15.477 11.547 -8 1 89.94 283 LYS B C 1
ATOM 4834 O O . LYS B 1 283 ? -14.555 11.695 -7.199 1 89.94 283 LYS B O 1
ATOM 4839 N N . SER B 1 284 ? -15.898 10.375 -8.305 1 83.88 284 SER B N 1
ATOM 4840 C CA . SER B 1 284 ? -15.305 9.133 -7.828 1 83.88 284 SER B CA 1
ATOM 4841 C C . SER B 1 284 ? -15.047 8.164 -8.977 1 83.88 284 SER B C 1
ATOM 4843 O O . SER B 1 284 ? -15.984 7.547 -9.5 1 83.88 284 SER B O 1
ATOM 4845 N N . GLY B 1 285 ? -13.758 7.957 -9.18 1 73.88 285 GLY B N 1
ATOM 4846 C CA . GLY B 1 285 ? -13.453 7.172 -10.367 1 73.88 285 GLY B CA 1
ATOM 4847 C C . GLY B 1 285 ? -14.039 7.758 -11.633 1 73.88 285 GLY B C 1
ATOM 4848 O O . GLY B 1 285 ? -13.75 8.906 -11.984 1 73.88 285 GLY B O 1
ATOM 4849 N N . ARG B 1 286 ? -14.938 6.914 -12.273 1 73.5 286 ARG B N 1
ATOM 4850 C CA . ARG B 1 286 ? -15.531 7.34 -13.531 1 73.5 286 ARG B CA 1
ATOM 4851 C C . ARG B 1 286 ? -16.906 7.965 -13.305 1 73.5 286 ARG B C 1
ATOM 4853 O O . ARG B 1 286 ? -17.547 8.438 -14.25 1 73.5 286 ARG B O 1
ATOM 4860 N N . GLN B 1 287 ? -17.219 8.031 -12.109 1 82.19 287 GLN B N 1
ATOM 4861 C CA . GLN B 1 287 ? -18.562 8.516 -11.805 1 82.19 287 GLN B CA 1
ATOM 4862 C C . GLN B 1 287 ? -18.531 9.953 -11.297 1 82.19 287 GLN B C 1
ATOM 4864 O O . GLN B 1 287 ? -17.609 10.336 -10.57 1 82.19 287 GLN B O 1
ATOM 4869 N N . GLU B 1 288 ? -19.438 10.711 -11.805 1 91.25 288 GLU B N 1
ATOM 4870 C CA . GLU B 1 288 ? -19.703 12.062 -11.305 1 91.25 288 GLU B CA 1
ATOM 4871 C C . GLU B 1 288 ? -21.172 12.234 -10.961 1 91.25 288 GLU B C 1
ATOM 4873 O O . GLU B 1 288 ? -22.047 11.844 -11.734 1 91.25 288 GLU B O 1
ATOM 4878 N N . LEU B 1 289 ? -21.406 12.75 -9.789 1 93.31 289 LEU B N 1
ATOM 4879 C CA . LEU B 1 289 ? -22.797 12.922 -9.406 1 93.31 289 LEU B CA 1
ATOM 4880 C C . LEU B 1 289 ? -22.969 14.133 -8.484 1 93.31 289 LEU B C 1
ATOM 4882 O O . LEU B 1 289 ? -21.984 14.648 -7.953 1 93.31 289 LEU B O 1
ATOM 4886 N N . GLN B 1 290 ? -24.188 14.555 -8.438 1 96.06 290 GLN B N 1
ATOM 4887 C CA . GLN B 1 290 ? -24.578 15.633 -7.535 1 96.06 290 GLN B CA 1
ATOM 4888 C C . GLN B 1 290 ? -25.625 15.164 -6.527 1 96.06 290 GLN B C 1
ATOM 4890 O O . GLN B 1 290 ? -26.438 14.289 -6.836 1 96.06 290 GLN B O 1
ATOM 4895 N N . GLY B 1 291 ? -25.547 15.797 -5.32 1 96.81 291 GLY B N 1
ATOM 4896 C CA . GLY B 1 291 ? -26.516 15.461 -4.293 1 96.81 291 GLY B CA 1
ATOM 4897 C C . GLY B 1 291 ? -26.25 16.156 -2.971 1 96.81 291 GLY B C 1
ATOM 4898 O O . GLY B 1 291 ? -25.391 17.016 -2.883 1 96.81 291 GLY B O 1
ATOM 4899 N N . LYS B 1 292 ? -27.078 15.789 -2.064 1 97.94 292 LYS B N 1
ATOM 4900 C CA . LYS B 1 292 ? -26.922 16.328 -0.716 1 97.94 292 LYS B CA 1
ATOM 4901 C C . LYS B 1 292 ? -26.094 15.383 0.157 1 97.94 292 LYS B C 1
ATOM 4903 O O . LYS B 1 292 ? -26.375 14.188 0.241 1 97.94 292 LYS B O 1
ATOM 4908 N N . SER B 1 293 ? -25.094 15.984 0.814 1 97.69 293 SER B N 1
ATOM 4909 C CA . SER B 1 293 ? -24.328 15.164 1.747 1 97.69 293 SER B CA 1
ATOM 4910 C C . SER B 1 293 ? -25.109 14.883 3.02 1 97.69 293 SER B C 1
ATOM 4912 O O . SER B 1 293 ? -25.641 15.805 3.652 1 97.69 293 SER B O 1
ATOM 4914 N N . LEU B 1 294 ? -25.141 13.625 3.359 1 97.5 294 LEU B N 1
ATOM 4915 C CA . LEU B 1 294 ? -25.828 13.227 4.582 1 97.5 294 LEU B CA 1
ATOM 4916 C C . LEU B 1 294 ? -24.828 12.859 5.672 1 97.5 294 LEU B C 1
ATOM 4918 O O . LEU B 1 294 ? -25.203 12.312 6.711 1 97.5 294 LEU B O 1
ATOM 4922 N N . GLY B 1 295 ? -23.609 13.148 5.414 1 96.75 295 GLY B N 1
ATOM 4923 C CA . GLY B 1 295 ? -22.562 12.773 6.355 1 96.75 295 GLY B CA 1
ATOM 4924 C C . GLY B 1 295 ? -21.844 11.5 5.977 1 96.75 295 GLY B C 1
ATOM 4925 O O . GLY B 1 295 ? -21.625 11.234 4.793 1 96.75 295 GLY B O 1
ATOM 4926 N N . ILE B 1 296 ? -21.359 10.766 7.016 1 96.12 296 ILE B N 1
ATOM 4927 C CA . ILE B 1 296 ? -20.562 9.57 6.762 1 96.12 296 ILE B CA 1
ATOM 4928 C C . ILE B 1 296 ? -21.188 8.367 7.461 1 96.12 296 ILE B C 1
ATOM 4930 O O . ILE B 1 296 ? -21.953 8.531 8.414 1 96.12 296 ILE B O 1
ATOM 4934 N N . ASN B 1 297 ? -20.953 7.219 6.961 1 93.31 297 ASN B N 1
ATOM 4935 C CA . ASN B 1 297 ? -21.375 6 7.648 1 93.31 297 ASN B CA 1
ATOM 4936 C C . ASN B 1 297 ? -20.328 5.543 8.664 1 93.31 297 ASN B C 1
ATOM 4938 O O . ASN B 1 297 ? -19.312 6.199 8.852 1 93.31 297 ASN B O 1
ATOM 4942 N N . PRO B 1 298 ? -20.578 4.398 9.312 1 90.12 298 PRO B N 1
ATOM 4943 C CA . PRO B 1 298 ? -19.688 3.973 10.398 1 90.12 298 PRO B CA 1
ATOM 4944 C C . PRO B 1 298 ? -18.281 3.619 9.906 1 90.12 298 PRO B C 1
ATOM 4946 O O . PRO B 1 298 ? -17.344 3.564 10.695 1 90.12 298 PRO B O 1
ATOM 4949 N N . GLN B 1 299 ? -18.109 3.406 8.672 1 87.94 299 GLN B N 1
ATOM 4950 C CA . GLN B 1 299 ? -16.797 3.107 8.109 1 87.94 299 GLN B CA 1
ATOM 4951 C C . GLN B 1 299 ? -16.078 4.383 7.684 1 87.94 299 GLN B C 1
ATOM 4953 O O . GLN B 1 299 ? -14.906 4.344 7.297 1 87.94 299 GLN B O 1
ATOM 4958 N N . GLY B 1 300 ? -16.75 5.5 7.73 1 92.81 300 GLY B N 1
ATOM 4959 C CA . GLY B 1 300 ? -16.156 6.762 7.324 1 92.81 300 GLY B CA 1
ATOM 4960 C C . GLY B 1 300 ? -16.406 7.094 5.863 1 92.81 300 GLY B C 1
ATOM 4961 O O . GLY B 1 300 ? -15.789 8.008 5.312 1 92.81 300 GLY B O 1
ATOM 4962 N N . TYR B 1 301 ? -17.312 6.359 5.25 1 92.88 301 TYR B N 1
ATOM 4963 C CA . TYR B 1 301 ? -17.641 6.609 3.854 1 92.88 301 TYR B CA 1
ATOM 4964 C C . TYR B 1 301 ? -18.703 7.695 3.73 1 92.88 301 TYR B C 1
ATOM 4966 O O . TYR B 1 301 ? -19.594 7.789 4.566 1 92.88 301 TYR B O 1
ATOM 4974 N N . LEU B 1 302 ? -18.578 8.438 2.664 1 95.12 302 LEU B N 1
ATOM 4975 C CA . LEU B 1 302 ? -19.5 9.547 2.434 1 95.12 302 LEU B CA 1
ATOM 4976 C C . LEU B 1 302 ? -20.859 9.039 1.961 1 95.12 302 LEU B C 1
ATOM 4978 O O . LEU B 1 302 ? -20.922 8.18 1.081 1 95.12 302 LEU B O 1
ATOM 4982 N N . THR B 1 303 ? -21.922 9.5 2.574 1 97.06 303 THR B N 1
ATOM 4983 C CA . THR B 1 303 ? -23.281 9.195 2.145 1 97.06 303 THR B CA 1
ATOM 4984 C C . THR B 1 303 ? -23.906 10.391 1.426 1 97.06 303 THR B C 1
ATOM 4986 O O . THR B 1 303 ? -23.953 11.492 1.968 1 97.06 303 THR B O 1
ATOM 4989 N N . VAL B 1 304 ? -24.375 10.125 0.184 1 97 304 VAL B N 1
ATOM 4990 C CA . VAL B 1 304 ? -24.938 11.203 -0.631 1 97 304 VAL B CA 1
ATOM 4991 C C . VAL B 1 304 ? -26.359 10.852 -1.042 1 97 304 VAL B C 1
ATOM 4993 O O . VAL B 1 304 ? -26.625 9.742 -1.516 1 97 304 VAL B O 1
ATOM 4996 N N . GLN B 1 305 ? -27.234 11.734 -0.792 1 97.88 305 GLN B N 1
ATOM 4997 C CA . GLN B 1 305 ? -28.594 11.594 -1.278 1 97.88 305 GLN B CA 1
ATOM 4998 C C . GLN B 1 305 ? -28.75 12.211 -2.664 1 97.88 305 GLN B C 1
ATOM 5000 O O . GLN B 1 305 ? -28.484 13.398 -2.855 1 97.88 305 GLN B O 1
ATOM 5005 N N . LEU B 1 306 ? -29.281 11.406 -3.531 1 96.44 306 LEU B N 1
ATOM 5006 C CA . LEU B 1 306 ? -29.453 11.867 -4.906 1 96.44 306 LEU B CA 1
ATOM 5007 C C . LEU B 1 306 ? -30.797 12.539 -5.086 1 96.44 306 LEU B C 1
ATOM 5009 O O . LEU B 1 306 ? -31.609 12.594 -4.152 1 96.44 306 LEU B O 1
ATOM 5013 N N . SER B 1 307 ? -30.969 13 -6.328 1 94.44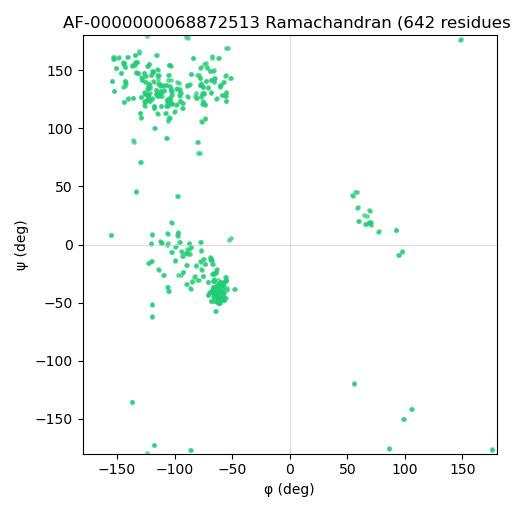 307 SER B N 1
ATOM 5014 C CA . SER B 1 307 ? -32.188 13.75 -6.621 1 94.44 307 SER B CA 1
ATOM 5015 C C . SER B 1 307 ? -33.438 12.852 -6.539 1 94.44 307 SER B C 1
ATOM 5017 O O . SER B 1 307 ? -34.531 13.32 -6.223 1 94.44 307 SER B O 1
ATOM 5019 N N . ASP B 1 308 ? -33.25 11.578 -6.746 1 95.5 308 ASP B N 1
ATOM 5020 C CA . ASP B 1 308 ? -34.375 10.656 -6.738 1 95.5 308 ASP B CA 1
ATOM 5021 C C . ASP B 1 308 ? -34.656 10.148 -5.324 1 95.5 308 ASP B C 1
ATOM 5023 O O . ASP B 1 308 ? -35.562 9.312 -5.125 1 95.5 308 ASP B O 1
ATOM 5027 N N . GLY B 1 309 ? -33.906 10.625 -4.426 1 95.19 309 GLY B N 1
ATOM 5028 C CA . GLY B 1 309 ? -34.125 10.258 -3.031 1 95.19 309 GLY B CA 1
ATOM 5029 C C . GLY B 1 309 ? -33.281 9.086 -2.582 1 95.19 309 GLY B C 1
ATOM 5030 O O . GLY B 1 309 ? -33.156 8.828 -1.383 1 95.19 309 GLY B O 1
ATOM 5031 N N . SER B 1 310 ? -32.656 8.492 -3.541 1 96.75 310 SER B N 1
ATOM 5032 C CA . SER B 1 310 ? -31.844 7.34 -3.182 1 96.75 310 SER B CA 1
ATOM 5033 C C . SER B 1 310 ? -30.516 7.785 -2.555 1 96.75 310 SER B C 1
ATOM 5035 O O . SER B 1 310 ? -30.062 8.906 -2.791 1 96.75 310 SER B O 1
ATOM 5037 N N . GLU B 1 311 ? -30 6.898 -1.704 1 96.75 311 GLU B N 1
ATOM 5038 C CA . GLU B 1 311 ? -28.734 7.156 -1.041 1 96.75 311 GLU B CA 1
ATOM 5039 C C . GLU B 1 311 ? -27.609 6.293 -1.626 1 96.75 311 GLU B C 1
ATOM 5041 O O . GLU B 1 311 ? -27.828 5.121 -1.937 1 96.75 311 GLU B O 1
ATOM 5046 N N . ARG B 1 312 ? -26.5 6.953 -1.803 1 94.75 312 ARG B N 1
ATOM 5047 C CA . ARG B 1 312 ? -25.312 6.238 -2.262 1 94.75 312 ARG B CA 1
ATOM 5048 C C . ARG B 1 312 ? -24.141 6.469 -1.317 1 94.75 312 ARG B C 1
ATOM 5050 O O . ARG B 1 312 ? -24.016 7.543 -0.728 1 94.75 312 ARG B O 1
ATOM 5057 N N . ILE B 1 313 ? -23.328 5.414 -1.176 1 92.56 313 ILE B N 1
ATOM 5058 C CA . ILE B 1 313 ? -22.172 5.449 -0.288 1 92.56 313 ILE B CA 1
ATOM 5059 C C . ILE B 1 313 ? -20.891 5.453 -1.115 1 92.56 313 ILE B C 1
ATOM 5061 O O . ILE B 1 313 ? -20.766 4.684 -2.07 1 92.56 313 ILE B O 1
ATOM 5065 N N . PHE B 1 314 ? -19.906 6.312 -0.712 1 90.5 314 PHE B N 1
ATOM 5066 C CA . PHE B 1 314 ? -18.656 6.43 -1.452 1 90.5 314 PHE B CA 1
ATOM 5067 C C . PHE B 1 314 ? -17.469 6.301 -0.517 1 90.5 314 PHE B C 1
ATOM 5069 O O . PHE B 1 314 ? -17.375 7.023 0.478 1 90.5 314 PHE B O 1
ATOM 5076 N N . SER B 1 315 ? -16.578 5.402 -0.867 1 88.44 315 SER B N 1
ATOM 5077 C CA . SER B 1 315 ? -15.352 5.223 -0.092 1 88.44 315 SER B CA 1
ATOM 5078 C C . SER B 1 315 ? -14.234 6.125 -0.602 1 88.44 315 SER B C 1
ATOM 5080 O O . SER B 1 315 ? -13.234 6.336 0.089 1 88.44 315 SER B O 1
ATOM 5082 N N . SER B 1 316 ? -14.406 6.621 -1.808 1 84.88 316 SER B N 1
ATOM 5083 C CA . SER B 1 316 ? -13.383 7.445 -2.436 1 84.88 316 SER B CA 1
ATOM 5084 C C . SER B 1 316 ? -14 8.547 -3.293 1 84.88 316 SER B C 1
ATOM 5086 O O . SER B 1 316 ? -15.164 8.438 -3.701 1 84.88 316 SER B O 1
ATOM 5088 N N . GLY B 1 317 ? -13.172 9.625 -3.459 1 86.25 317 GLY B N 1
ATOM 5089 C CA . GLY B 1 317 ? -13.625 10.656 -4.383 1 86.25 317 GLY B CA 1
ATOM 5090 C C . GLY B 1 317 ? -13.164 12.047 -4.004 1 86.25 317 GLY B C 1
ATOM 5091 O O . GLY B 1 317 ? -12.453 12.227 -3.01 1 86.25 317 GLY B O 1
ATOM 5092 N N . ASP B 1 318 ? -13.547 12.922 -4.926 1 87.62 318 ASP B N 1
ATOM 5093 C CA . ASP B 1 318 ? -13.312 14.352 -4.746 1 87.62 318 ASP B CA 1
ATOM 5094 C C . ASP B 1 318 ? -14.633 15.117 -4.656 1 87.62 318 ASP B C 1
ATOM 5096 O O . ASP B 1 318 ? -15.523 14.922 -5.48 1 87.62 318 ASP B O 1
ATOM 5100 N N . THR B 1 319 ? -14.719 15.938 -3.607 1 91.62 319 THR B N 1
ATOM 5101 C CA . THR B 1 319 ? -15.977 16.641 -3.371 1 91.62 319 THR B CA 1
ATOM 5102 C C . THR B 1 319 ? -15.805 18.141 -3.602 1 91.62 319 THR B C 1
ATOM 5104 O O . THR B 1 319 ? -14.773 18.719 -3.258 1 91.62 319 THR B O 1
ATOM 5107 N N . THR B 1 320 ? -16.781 18.672 -4.258 1 91.12 320 THR B N 1
ATOM 5108 C CA . THR B 1 320 ? -16.875 20.109 -4.422 1 91.12 320 THR B CA 1
ATOM 5109 C C . THR B 1 320 ? -18.25 20.609 -3.998 1 91.12 320 THR B C 1
ATOM 5111 O O . THR B 1 320 ? -19.266 19.953 -4.25 1 91.12 320 THR B O 1
ATOM 5114 N N . LEU B 1 321 ? -18.297 21.781 -3.338 1 92.31 321 LEU B N 1
ATOM 5115 C CA . LEU B 1 321 ? -19.562 22.375 -2.943 1 92.31 321 LEU B CA 1
ATOM 5116 C C . LEU B 1 321 ? -20.281 23 -4.145 1 92.31 321 LEU B C 1
ATOM 5118 O O . LEU B 1 321 ? -19.641 23.625 -4.992 1 92.31 321 LEU B O 1
ATOM 5122 N N . LEU B 1 322 ? -21.531 22.672 -4.098 1 88.56 322 LEU B N 1
ATOM 5123 C CA . LEU B 1 322 ? -22.359 23.344 -5.098 1 88.56 322 LEU B CA 1
ATOM 5124 C C . LEU B 1 322 ? -23.031 24.578 -4.504 1 88.56 322 LEU B C 1
ATOM 5126 O O . LEU B 1 322 ? -23.438 24.562 -3.344 1 88.56 322 LEU B O 1
ATOM 5130 N N . LYS B 1 323 ? -22.922 25.766 -5.141 1 69.5 323 LYS B N 1
ATOM 5131 C CA . LYS B 1 323 ? -23.531 27.031 -4.738 1 69.5 323 LYS B CA 1
ATOM 5132 C C . LYS B 1 323 ? -25.047 27.016 -4.98 1 69.5 323 LYS B C 1
ATOM 5134 O O . LYS B 1 323 ? -25.516 26.438 -5.961 1 69.5 323 LYS B O 1
#

Solvent-accessible surface area (backbone atoms only — not comparable to full-atom values): 34370 Å² total; per-residue (Å²): 140,74,80,69,68,59,54,53,60,51,51,43,60,66,24,43,77,50,44,64,41,37,47,61,58,52,10,61,75,67,74,47,50,44,65,55,44,50,54,47,50,52,50,40,43,72,50,66,44,64,61,47,79,39,96,87,48,19,38,22,28,76,58,80,62,74,76,80,44,64,65,64,22,54,72,60,34,77,71,82,56,66,43,72,47,74,33,72,65,43,49,30,51,54,63,54,53,74,73,55,83,58,90,84,38,43,44,32,28,37,35,32,18,32,79,51,24,65,39,71,90,79,34,76,35,91,37,62,52,64,33,44,48,42,40,16,39,49,47,80,42,90,42,28,61,40,72,49,44,33,49,52,51,51,47,45,52,17,47,50,51,27,45,63,76,71,41,79,65,82,64,75,66,27,35,35,76,62,36,34,30,31,38,88,91,13,38,31,31,41,52,37,43,36,37,46,30,32,71,41,40,56,21,36,35,34,40,28,39,41,38,40,33,50,50,78,72,88,53,88,87,56,92,62,67,61,46,19,50,18,72,60,55,77,43,85,70,63,61,39,61,50,48,17,37,36,52,42,31,37,52,53,48,50,52,47,33,75,75,64,37,48,64,80,45,48,71,63,42,69,79,24,48,59,49,52,73,33,47,31,36,38,43,35,84,94,44,72,48,61,29,34,26,72,38,59,50,78,53,55,26,39,30,33,32,35,91,85,66,50,75,46,80,36,64,42,49,46,69,44,81,54,133,140,75,78,68,68,59,55,53,57,50,50,43,59,66,25,43,78,51,43,65,41,36,46,61,56,53,10,62,74,69,72,47,49,45,65,57,45,51,53,48,50,52,50,39,44,72,51,66,45,64,62,48,79,39,95,87,49,18,38,22,28,76,57,80,63,74,74,80,44,64,66,66,22,54,73,60,35,76,71,81,55,66,43,73,47,75,33,72,65,43,49,30,50,54,64,53,53,72,74,55,84,58,89,84,38,42,42,31,28,36,34,34,20,33,79,52,24,66,40,71,89,77,33,74,35,91,37,61,53,64,30,44,46,41,41,17,37,48,47,78,42,90,45,27,60,41,71,48,45,35,50,52,48,49,47,44,50,18,47,50,50,28,46,62,74,73,42,80,63,82,64,74,67,26,36,34,77,63,36,33,30,30,39,90,91,13,39,32,31,42,53,38,42,38,36,46,31,32,70,40,40,58,22,34,36,35,41,27,38,41,37,39,33,49,50,79,71,87,52,89,86,56,92,62,69,61,44,20,50,19,71,59,54,76,44,85,68,64,60,39,60,50,50,16,37,34,52,42,31,37,53,52,48,50,54,48,32,75,75,65,36,47,63,79,44,49,71,64,43,69,78,24,48,58,48,51,75,33,46,31,36,39,41,34,85,92,42,72,50,60,28,34,26,72,37,60,48,78,54,54,25,40,30,33,33,34,90,86,66,50,76,46,78,35,65,41,50,45,69,42,81,53,132

Foldseek 3Di:
DDDLVPLLQQLLVVQQVQFFDALCRSCVVVVHDSVSSVVSVVVCVVLVFAWDQDPPRHIHGPHGAHAADPVLLCVLADDPPADEAEEAEEQAQLVVVVPDDDPRHKYKYWYQFHPADAAPPRDGDHRRGRFWTKMKIKDKAPDFPVQCQCVLVLLQLLLLVLCVVAADFPFHWADEPPFFIDTPNATFKGWDWDWDDDGVDIIMIMIIMIGGAGDDDDDPVDPGGHDHSCNRRVDHDDVSSSSSSSNNSSVVSVVCCSVPNQQVCVVVNVVRYPQAQFWKWKDDPPDIAIFHWNAADRSRWTWGQHPVRDIDTHSDTDMDGDD/DDDLVPLLQQLLVVQQVQFFDALCRSCVVVVHDSVSSVVSVVVCVVLVFAWDQDPVRHIHGPHGAHAADPVLLCVLADDPPADEAEEAEEQAQLVVVVPDDDPRHKYKYWYQFHPADADPPRDGDHRRGRFWTKMKIKDKAPDFPVQCQLVLVLLQLLLLVLCVVAADFPFHWADEPPFFIDTPNATFKGWDWDWDDDGVDIIMIMIIMIGGAGDDDDDPVDPGGHDHSCNRRVDHDDVSSSSSSSNNSSVVSVVCCSVPNQQVCVVVNVVRYPQAQFWKWKDDPPDIAIFHWNAADRSRWTWGQHPVRDIDTHSDTDMDGDD